Protein AF-0000000075846978 (afdb_homodimer)

Organism: Prymnesium parvum (NCBI:txid97485)

pLDDT: mean 73.96, std 27.71, range [17.77, 98.62]

Foldseek 3Di:
DDPPPPPDPDPDPPDPDDDDDDPPPPPPPPPPPDPDDDPDDDDDPPPDPPPPPPPPVVVLLVVLVVLLVVLLVVLLVLLAPLLVVLLVLLVVLLVLLVVLLVVLVVPDDDDDPLLVLLSVLLVQLSVLSVVLSVLSVVSNVLSVVCVVVVDGLQVSLVVLLVSLVVSQVSLVSSLVSLVVSLCSLVVVQVVLVVVVVVVVVPDPDDPNSHDDPSSVSNNSSSVSSNVSSVSSNVSSVVSNVSSVSSNVSNVSNVD/DDPPPPPDDPPDPPPPDDPDDDPPPPPPPPPPPDPDDDPDPPDDPPPPPPPVPPPPVVVLLVVLVVLLVVLLVVLLVLLAPLLVVLLVLLVVLLVLLVVLLVVLVVPDDDDDPLLVLLSVLLVQLSVLSVVLSVLSVVSNVLSVVCVVVVDGLQVSLVVLLVSLVVSQVSLVSSLVSLVVSLCSLVVVQVVLVVVVVVVVVPDPDDPNSHDDPSSVSNNSSSVSSNVSSVSSNVSSVVSNVSSVSSNVSNVSNVD

Radius of gyration: 34.2 Å; Cα contacts (8 Å, |Δi|>4): 541; chains: 2; bounding box: 96×108×84 Å

Secondary structure (DSSP, 8-state):
----GGGGGGGGTT----------------------------------S------HHHHHHHHHHHHHHHHHHHHHHHHHHHHHHHHHHHHHHHHHHHHHHHHHHHH--S--HHHHHHHHHHHHHHHHHHHHHHHHHHHHHHHHHHHHHT--HHHHHHHHHHHHHHHHHHHHHHHHHHHHHHHHHHHHHHHHHHHHHHHHHS----GGGS--HHHHHHHHHHHHHHHHHHHHHHHHHHHHHHHHHHHHHHHHHT-/----TTGGGGGGTT----------------------------------S------HHHHHHHHHHHHHHHHHHHHHHHHHHHHHHHHHHHHHHHHHHHHHHHHHHHH--S--HHHHHHHHHHHHHHHHHHHHHHHHHHHHHHHHHHHHHT--HHHHHHHHHHHHHHHHHHHHHHHHHHHHHHHHHHHHHHHHHHHHHHHHHH----GGGSPPHHHHHHHHHHHHHHHHHHHHHHHHHHHHHHHHHHHHHHHHHT-

Sequence (510 aa):
MKGGGLVAALALFSLLTPVAAFARGVRLSHQHHRLPGVAQRPPSPLLPRTAIVPHREERIVSMSSAGSGVALTRLKSRLWSVGWLSWWAQIILSTVSGVLLLFANSVSQSLSAATIAGRLLALVGLAASFVSAFWSWGYTRLSTKLDKRSTPVGEAAVKATSTLRMGLAINLFGMGMSILGAEAIVGTLAAKTLTQGSALVATASGASGFVQALDVLIVQANTNTIAAHFFGLCAVMRIQGAADVAAISASTKSVMKGGGLVAALALFSLLTPVAAFARGVRLSHQHHRLPGVAQRPPSPLLPRTAIVPHREERIVSMSSAGSGVALTRLKSRLWSVGWLSWWAQIILSTVSGVLLLFANSVSQSLSAATIAGRLLALVGLAASFVSAFWSWGYTRLSTKLDKRSTPVGEAAVKATSTLRMGLAINLFGMGMSILGAEAIVGTLAAKTLTQGSALVATASGASGFVQALDVLIVQANTNTIAAHFFGLCAVMRIQGAADVAAISASTKSV

Structure (mmCIF, N/CA/C/O backbone):
data_AF-0000000075846978-model_v1
#
loop_
_entity.id
_entity.type
_entity.pdbx_description
1 polymer 'Uncharacterized protein'
#
loop_
_atom_site.group_PDB
_atom_site.id
_atom_site.type_symbol
_atom_site.label_atom_id
_atom_site.label_alt_id
_atom_site.label_comp_id
_atom_site.label_asym_id
_atom_site.label_entity_id
_atom_site.label_seq_id
_atom_site.pdbx_PDB_ins_code
_atom_site.Cartn_x
_atom_site.Cartn_y
_atom_site.Cartn_z
_atom_site.occupancy
_atom_site.B_iso_or_equiv
_atom_site.auth_seq_id
_atom_site.auth_comp_id
_atom_site.auth_asym_id
_atom_site.auth_atom_id
_atom_site.pdbx_PDB_model_num
ATOM 1 N N . MET A 1 1 ? 25.984 -33.25 -23.141 1 20.33 1 MET A N 1
ATOM 2 C CA . MET A 1 1 ? 25.547 -32.156 -24 1 20.33 1 MET A CA 1
ATOM 3 C C . MET A 1 1 ? 25.141 -30.953 -23.188 1 20.33 1 MET A C 1
ATOM 5 O O . MET A 1 1 ? 24.219 -31.031 -22.359 1 20.33 1 MET A O 1
ATOM 9 N N . LYS A 1 2 ? 26.141 -29.953 -22.859 1 28.34 2 LYS A N 1
ATOM 10 C CA . LYS A 1 2 ? 26.469 -28.922 -21.875 1 28.34 2 LYS A CA 1
ATOM 11 C C . LYS A 1 2 ? 25.484 -27.766 -21.953 1 28.34 2 LYS A C 1
ATOM 13 O O . LYS A 1 2 ? 25.078 -27.344 -23.047 1 28.34 2 LYS A O 1
ATOM 18 N N . GLY A 1 3 ? 24.594 -27.609 -20.969 1 24 3 GLY A N 1
ATOM 19 C CA . GLY A 1 3 ? 23.516 -26.797 -20.422 1 24 3 GLY A CA 1
ATOM 20 C C . GLY A 1 3 ? 23.844 -25.312 -20.438 1 24 3 GLY A C 1
ATOM 21 O O . GLY A 1 3 ? 23.984 -24.688 -19.391 1 24 3 GLY A O 1
ATOM 22 N N . GLY A 1 4 ? 24.484 -24.75 -21.547 1 27.16 4 GLY A N 1
ATOM 23 C CA . GLY A 1 4 ? 25.203 -23.484 -21.578 1 27.16 4 GLY A CA 1
ATOM 24 C C . GLY A 1 4 ? 24.281 -22.281 -21.453 1 27.16 4 GLY A C 1
ATOM 25 O O . GLY A 1 4 ? 24.703 -21.156 -21.734 1 27.16 4 GLY A O 1
ATOM 26 N N . GLY A 1 5 ? 22.922 -22.375 -21.281 1 26.11 5 GLY A N 1
ATOM 27 C CA . GLY A 1 5 ? 22.047 -21.328 -21.766 1 26.11 5 GLY A CA 1
ATOM 28 C C . GLY A 1 5 ? 22.125 -20.047 -20.938 1 26.11 5 GLY A C 1
ATOM 29 O O . GLY A 1 5 ? 21.234 -19.203 -21.016 1 26.11 5 GLY A O 1
ATOM 30 N N . LEU A 1 6 ? 23.078 -19.906 -19.984 1 26.61 6 LEU A N 1
ATOM 31 C CA . LEU A 1 6 ? 23 -18.953 -18.891 1 26.61 6 LEU A CA 1
ATOM 32 C C . LEU A 1 6 ? 23.141 -17.516 -19.406 1 26.61 6 LEU A C 1
ATOM 34 O O . LEU A 1 6 ? 22.938 -16.562 -18.656 1 26.61 6 LEU A O 1
ATOM 38 N N . VAL A 1 7 ? 23.625 -17.188 -20.672 1 26.12 7 VAL A N 1
ATOM 39 C CA . VAL A 1 7 ? 24.438 -15.992 -20.859 1 26.12 7 VAL A CA 1
ATOM 40 C C . VAL A 1 7 ? 23.531 -14.766 -20.953 1 26.12 7 VAL A C 1
ATOM 42 O O . VAL A 1 7 ? 23.969 -13.641 -20.688 1 26.12 7 VAL A O 1
ATOM 45 N N . ALA A 1 8 ? 22.219 -14.75 -21.422 1 24.97 8 ALA A N 1
ATOM 46 C CA . ALA A 1 8 ? 21.828 -13.672 -22.328 1 24.97 8 ALA A CA 1
ATOM 47 C C . ALA A 1 8 ? 21.453 -12.414 -21.547 1 24.97 8 ALA A C 1
ATOM 49 O O . ALA A 1 8 ? 21.172 -11.375 -22.141 1 24.97 8 ALA A O 1
ATOM 50 N N . ALA A 1 9 ? 21.156 -12.406 -20.234 1 22.34 9 ALA A N 1
ATOM 51 C CA . ALA A 1 9 ? 20.203 -11.414 -19.75 1 22.34 9 ALA A CA 1
ATOM 52 C C . ALA A 1 9 ? 20.844 -10.031 -19.656 1 22.34 9 ALA A C 1
ATOM 54 O O . ALA A 1 9 ? 20.172 -9.047 -19.359 1 22.34 9 ALA A O 1
ATOM 55 N N . LEU A 1 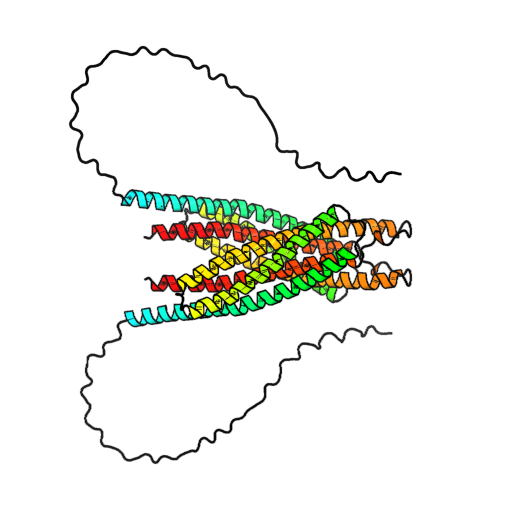10 ? 22.188 -9.844 -19.547 1 22.33 10 LEU A N 1
ATOM 56 C CA . LEU A 1 10 ? 22.688 -8.641 -18.875 1 22.33 10 LEU A CA 1
ATOM 57 C C . LEU A 1 10 ? 22.594 -7.43 -19.797 1 22.33 10 LEU A C 1
ATOM 59 O O . LEU A 1 10 ? 23.109 -6.359 -19.484 1 22.33 10 LEU A O 1
ATOM 63 N N . ALA A 1 11 ? 22.031 -7.477 -21.031 1 21.36 11 ALA A N 1
ATOM 64 C CA . ALA A 1 11 ? 22.547 -6.555 -22.031 1 21.36 11 ALA A CA 1
ATOM 65 C C . ALA A 1 11 ? 22.094 -5.125 -21.75 1 21.36 11 ALA A C 1
ATOM 67 O O . ALA A 1 11 ? 22.672 -4.168 -22.266 1 21.36 11 ALA A O 1
ATOM 68 N N . LEU A 1 12 ? 20.875 -4.832 -21.219 1 20.39 12 LEU A N 1
ATOM 69 C CA . LEU A 1 12 ? 20.234 -3.729 -21.906 1 20.39 12 LEU A CA 1
ATOM 70 C C . LEU A 1 12 ? 20.844 -2.393 -21.5 1 20.39 12 LEU A C 1
ATOM 72 O O . LEU A 1 12 ? 20.469 -1.344 -22.031 1 20.39 12 LEU A O 1
ATOM 76 N N . PHE A 1 13 ? 21.391 -2.148 -20.266 1 21.53 13 PHE A N 1
ATOM 77 C CA . PHE A 1 13 ? 21.375 -0.776 -19.781 1 21.53 13 PHE A CA 1
ATOM 78 C C . PHE A 1 13 ? 22.391 0.078 -20.531 1 21.53 13 PHE A C 1
ATOM 80 O O . PHE A 1 13 ? 23.438 0.421 -20 1 21.53 13 PHE A O 1
ATOM 87 N N . SER A 1 14 ? 22.688 -0.149 -21.797 1 19.72 14 SER A N 1
ATOM 88 C CA . SER A 1 14 ? 23.844 0.489 -22.406 1 19.72 14 SER A CA 1
ATOM 89 C C . SER A 1 14 ? 23.672 2.002 -22.484 1 19.72 14 SER A C 1
ATOM 91 O O . SER A 1 14 ? 24.547 2.709 -23 1 19.72 14 SER A O 1
ATOM 93 N N . LEU A 1 15 ? 22.469 2.557 -22.484 1 19.88 15 LEU A N 1
ATOM 94 C CA . LEU A 1 15 ? 22.422 3.652 -23.453 1 19.88 15 LEU A CA 1
ATOM 95 C C . LEU A 1 15 ? 23.25 4.836 -22.969 1 19.88 15 LEU A C 1
ATOM 97 O O . LEU A 1 15 ? 23.047 5.965 -23.422 1 19.88 15 LEU A O 1
ATOM 101 N N . LEU A 1 16 ? 23.734 4.883 -21.75 1 21.14 16 LEU A N 1
ATOM 102 C CA . LEU A 1 16 ? 24.125 6.227 -21.328 1 21.14 16 LEU A CA 1
ATOM 103 C C . LEU A 1 16 ? 25.25 6.754 -22.203 1 21.14 16 LEU A C 1
ATOM 105 O O . LEU A 1 16 ? 26.344 6.168 -22.234 1 21.14 16 LEU A O 1
ATOM 109 N N . THR A 1 17 ? 24.906 7.504 -23.328 1 18.48 17 THR A N 1
ATOM 110 C CA . THR A 1 17 ? 25.703 8.055 -24.406 1 18.48 17 THR A CA 1
ATOM 111 C C . THR A 1 17 ? 26.844 8.906 -23.844 1 18.48 17 THR A C 1
ATOM 113 O O . THR A 1 17 ? 26.688 9.57 -22.828 1 18.48 17 THR A O 1
ATOM 116 N N . PRO A 1 18 ? 28 9.008 -24.594 1 18.55 18 PRO A N 1
ATOM 117 C CA . PRO A 1 18 ? 29.438 9.203 -24.453 1 18.55 18 PRO A CA 1
ATOM 118 C C . PRO A 1 18 ? 29.828 10.672 -24.281 1 18.55 18 PRO A C 1
ATOM 120 O O . PRO A 1 18 ? 30.531 11.016 -23.328 1 18.55 18 PRO A O 1
ATOM 123 N N . VAL A 1 19 ? 30.016 11.578 -25.469 1 18.05 19 VAL A N 1
ATOM 124 C CA . VAL A 1 19 ? 31.297 11.867 -26.109 1 18.05 19 VAL A CA 1
ATOM 125 C C . VAL A 1 19 ? 31.812 13.227 -25.625 1 18.05 19 VAL A C 1
ATOM 127 O O . VAL A 1 19 ? 31.031 14.055 -25.156 1 18.05 19 VAL A O 1
ATOM 130 N N . ALA A 1 20 ? 33.062 13.867 -26.328 1 18.16 20 ALA A N 1
ATOM 131 C CA . ALA A 1 20 ? 34.438 14.359 -26.219 1 18.16 20 ALA A CA 1
ATOM 132 C C . ALA A 1 20 ? 34.469 15.883 -26.281 1 18.16 20 ALA A C 1
ATOM 134 O O . ALA A 1 20 ? 35.094 16.531 -25.422 1 18.16 20 ALA A O 1
ATOM 135 N N . ALA A 1 21 ? 34.344 16.609 -27.547 1 17.77 21 ALA A N 1
ATOM 136 C CA . ALA A 1 21 ? 35.5 17.203 -28.172 1 17.77 21 ALA A CA 1
ATOM 137 C C . ALA A 1 21 ? 35.688 18.656 -27.734 1 17.77 21 ALA A C 1
ATOM 139 O O . ALA A 1 21 ? 36.844 19.094 -27.5 1 17.77 21 ALA A O 1
ATOM 140 N N . PHE A 1 22 ? 34.688 19.578 -27.938 1 19.98 22 PHE A N 1
ATOM 141 C CA . PHE A 1 22 ? 35 20.766 -28.734 1 19.98 22 PHE A CA 1
ATOM 142 C C . PHE A 1 22 ? 35.812 21.766 -27.922 1 19.98 22 PHE A C 1
ATOM 144 O O . PHE A 1 22 ? 35.344 22.297 -26.906 1 19.98 22 PHE A O 1
ATOM 151 N N . ALA A 1 23 ? 37.188 21.766 -27.922 1 20.95 23 ALA A N 1
ATOM 152 C CA . ALA A 1 23 ? 38.312 22.5 -27.359 1 20.95 23 ALA A CA 1
ATOM 153 C C . ALA A 1 23 ? 38.281 23.969 -27.797 1 20.95 23 ALA A C 1
ATOM 155 O O . ALA A 1 23 ? 38.688 24.281 -28.922 1 20.95 23 ALA A O 1
ATOM 156 N N . ARG A 1 24 ? 37.125 24.641 -27.734 1 20.42 24 ARG A N 1
ATOM 157 C CA . ARG A 1 24 ? 37.156 25.969 -28.359 1 20.42 24 ARG A CA 1
ATOM 158 C C . ARG A 1 24 ? 38.312 26.797 -27.812 1 20.42 24 ARG A C 1
ATOM 160 O O . ARG A 1 24 ? 38.562 26.781 -26.609 1 20.42 24 ARG A O 1
ATOM 167 N N . GLY A 1 25 ? 39.281 27.141 -28.656 1 23.02 25 GLY A N 1
ATOM 168 C CA . GLY A 1 25 ? 40.531 27.859 -28.688 1 23.02 25 GLY A CA 1
ATOM 169 C C . GLY A 1 25 ? 40.438 29.297 -28.203 1 23.02 25 GLY A C 1
ATOM 170 O O . GLY A 1 25 ? 39.812 30.141 -28.859 1 23.02 25 GLY A O 1
ATOM 171 N N . VAL A 1 26 ? 39.875 29.562 -27.094 1 22.2 26 VAL A N 1
ATOM 172 C CA . VAL A 1 26 ? 39.625 30.953 -26.734 1 22.2 26 VAL A CA 1
ATOM 173 C C . VAL A 1 26 ? 40.969 31.719 -26.75 1 22.2 26 VAL A C 1
ATOM 175 O O . VAL A 1 26 ? 41.906 31.359 -26.031 1 22.2 26 VAL A O 1
ATOM 178 N N . ARG A 1 27 ? 41.312 32.188 -27.984 1 21.94 27 ARG A N 1
ATOM 179 C CA . ARG A 1 27 ? 42.5 33 -28.203 1 21.94 27 ARG A CA 1
ATOM 180 C C . ARG A 1 27 ? 42.531 34.219 -27.266 1 21.94 27 ARG A C 1
ATOM 182 O O . ARG A 1 27 ? 41.562 34.969 -27.172 1 21.94 27 ARG A O 1
ATOM 189 N N . LEU A 1 28 ? 43.188 34.156 -26.156 1 22.39 28 LEU A N 1
ATOM 190 C CA . LEU A 1 28 ? 43.469 35.125 -25.109 1 22.39 28 LEU A CA 1
ATOM 191 C C . LEU A 1 28 ? 44.156 36.375 -25.672 1 22.39 28 LEU A C 1
ATOM 193 O O . LEU A 1 28 ? 45.281 36.312 -26.141 1 22.39 28 LEU A O 1
ATOM 197 N N . SER A 1 29 ? 43.469 37.031 -26.734 1 22.34 29 SER A N 1
ATOM 198 C CA . SER A 1 29 ? 44.25 38.188 -27.203 1 22.34 29 SER A CA 1
ATOM 199 C C . SER A 1 29 ? 44.625 39.125 -26.062 1 22.34 29 SER A C 1
ATOM 201 O O . SER A 1 29 ? 43.812 39.406 -25.188 1 22.34 29 SER A O 1
ATOM 203 N N . HIS A 1 30 ? 45.875 39.188 -25.688 1 23.16 30 HIS A N 1
ATOM 204 C CA . HIS A 1 30 ? 46.656 39.906 -24.688 1 23.16 30 HIS A CA 1
ATOM 205 C C . HIS A 1 30 ? 46.562 41.438 -24.891 1 23.16 30 HIS A C 1
ATOM 207 O O . HIS A 1 30 ? 47.281 42.188 -24.25 1 23.16 30 HIS A O 1
ATOM 213 N N . GLN A 1 31 ? 45.375 41.969 -25.312 1 22.59 31 GLN A N 1
ATOM 214 C CA . GLN A 1 31 ? 45.625 43.375 -25.656 1 22.59 31 GLN A CA 1
ATOM 215 C C . GLN A 1 31 ? 46.188 44.125 -24.469 1 22.59 31 GLN A C 1
ATOM 217 O O . GLN A 1 31 ? 45.75 43.938 -23.328 1 22.59 31 GLN A O 1
ATOM 222 N N . HIS A 1 32 ? 47.406 44.562 -24.547 1 24.52 32 HIS A N 1
ATOM 223 C CA . HIS A 1 32 ? 48.312 45.344 -23.719 1 24.52 32 HIS A CA 1
ATOM 224 C C . HIS A 1 32 ? 47.75 46.719 -23.406 1 24.52 32 HIS A C 1
ATOM 226 O O . HIS A 1 32 ? 47.75 47.594 -24.266 1 24.52 32 HIS A O 1
ATOM 232 N N . HIS A 1 33 ? 46.438 46.844 -23.047 1 22.91 33 HIS A N 1
ATOM 233 C CA . HIS A 1 33 ? 46.031 48.25 -22.969 1 22.91 33 HIS A CA 1
ATOM 234 C C . HIS A 1 33 ? 46.938 49.031 -21.984 1 22.91 33 HIS A C 1
ATOM 236 O O . HIS A 1 33 ? 47.25 48.5 -20.906 1 22.91 33 HIS A O 1
ATOM 242 N N . ARG A 1 34 ? 47.625 50.062 -22.5 1 26.03 34 ARG A N 1
ATOM 243 C CA . ARG A 1 34 ? 48.531 51.062 -21.938 1 26.03 34 ARG A CA 1
ATOM 244 C C . ARG A 1 34 ? 47.875 51.844 -20.812 1 26.03 34 ARG A C 1
ATOM 246 O O . ARG A 1 34 ? 46.656 52.094 -20.844 1 26.03 34 ARG A O 1
ATOM 253 N N . LEU A 1 35 ? 48.469 51.781 -19.594 1 24.83 35 LEU A N 1
ATOM 254 C CA . LEU A 1 35 ? 48.188 52.312 -18.266 1 24.83 35 LEU A CA 1
ATOM 255 C C . LEU A 1 35 ? 48 53.844 -18.312 1 24.83 35 LEU A C 1
ATOM 257 O O . LEU A 1 35 ? 48.906 54.562 -18.703 1 24.83 35 LEU A O 1
ATOM 261 N N . PRO A 1 36 ? 46.844 54.375 -18.953 1 27.59 36 PRO A N 1
ATOM 262 C CA . PRO A 1 36 ? 46.906 55.812 -19 1 27.59 36 PRO A CA 1
ATOM 263 C C . PRO A 1 36 ? 47.188 56.438 -17.625 1 27.59 36 PRO A C 1
ATOM 265 O O . PRO A 1 36 ? 47.062 55.75 -16.609 1 27.59 36 PRO A O 1
ATOM 268 N N . GLY A 1 37 ? 47.594 57.75 -17.625 1 26.59 37 GLY A N 1
ATOM 269 C CA . GLY A 1 37 ? 48.219 58.719 -16.719 1 26.59 37 GLY A CA 1
ATOM 270 C C . GLY A 1 37 ? 47.344 59.031 -15.516 1 26.59 37 GLY A C 1
ATOM 271 O O . GLY A 1 37 ? 46.156 58.75 -15.508 1 26.59 37 GLY A O 1
ATOM 272 N N . VAL A 1 38 ? 47.906 59.406 -14.367 1 27.62 38 VAL A N 1
ATOM 273 C CA . VAL A 1 38 ? 47.688 59.625 -12.945 1 27.62 38 VAL A CA 1
ATOM 274 C C . VAL A 1 38 ? 46.656 60.75 -12.758 1 27.62 38 VAL A C 1
ATOM 276 O O . VAL A 1 38 ? 47 61.906 -12.992 1 27.62 38 VAL A O 1
ATOM 279 N N . ALA A 1 39 ? 45.469 60.719 -13.414 1 31.27 39 ALA A N 1
ATOM 280 C CA . ALA A 1 39 ? 44.688 61.938 -13.227 1 31.27 39 ALA A CA 1
ATOM 281 C C . ALA A 1 39 ? 44.5 62.25 -11.75 1 31.27 39 ALA A C 1
ATOM 283 O O . ALA A 1 39 ? 44.5 61.344 -10.906 1 31.27 39 ALA A O 1
ATOM 284 N N . GLN A 1 40 ? 44.719 63.438 -11.383 1 30.33 40 GLN A N 1
ATOM 285 C CA . GLN A 1 40 ? 44.656 64.188 -10.117 1 30.33 40 GLN A CA 1
ATOM 286 C C . GLN A 1 40 ? 43.312 64.062 -9.461 1 30.33 40 GLN A C 1
ATOM 288 O O . GLN A 1 40 ? 42.281 64.188 -10.133 1 30.33 40 GLN A O 1
ATOM 293 N N . ARG A 1 41 ? 43.188 63.375 -8.305 1 34.03 41 ARG A N 1
ATOM 294 C CA . ARG A 1 41 ? 42.031 63.031 -7.5 1 34.03 41 ARG A CA 1
ATOM 295 C C . ARG A 1 41 ? 41.188 64.25 -7.18 1 34.03 41 ARG A C 1
ATOM 297 O O . ARG A 1 41 ? 41.688 65.25 -6.645 1 34.03 41 ARG A O 1
ATOM 304 N N . PRO A 1 42 ? 40.125 64.5 -8.008 1 37.28 42 PRO A N 1
ATOM 305 C CA . PRO A 1 42 ? 39.312 65.625 -7.594 1 37.28 42 PRO A CA 1
ATOM 306 C C . PRO A 1 42 ? 38.812 65.5 -6.152 1 37.28 42 PRO A C 1
ATOM 308 O O . PRO A 1 42 ? 38.781 64.375 -5.602 1 37.28 42 PRO A O 1
ATOM 311 N N . PRO A 1 43 ? 38.656 66.562 -5.352 1 36.97 43 PRO A N 1
ATOM 312 C CA . PRO A 1 43 ? 38.344 66.562 -3.922 1 36.97 43 PRO A CA 1
ATOM 313 C C . PRO A 1 43 ? 37.062 65.875 -3.584 1 36.97 43 PRO A C 1
ATOM 315 O O . PRO A 1 43 ? 36.188 65.688 -4.453 1 36.97 43 PRO A O 1
ATOM 318 N N . SER A 1 44 ? 37 64.938 -2.51 1 34.47 44 SER A N 1
ATOM 319 C CA . SER A 1 44 ? 36.062 64 -1.946 1 34.47 44 SER A CA 1
ATOM 320 C C . SER A 1 44 ? 34.719 64.625 -1.715 1 34.47 44 SER A C 1
ATOM 322 O O . SER A 1 44 ? 34.594 65.688 -1.072 1 34.47 44 SER A O 1
ATOM 324 N N . PRO A 1 45 ? 33.781 64.562 -2.736 1 39.34 45 PRO A N 1
ATOM 325 C CA . PRO A 1 45 ? 32.438 65.062 -2.432 1 39.34 45 PRO A CA 1
ATOM 326 C C . PRO A 1 45 ? 31.891 64.562 -1.114 1 39.34 45 PRO A C 1
ATOM 328 O O . PRO A 1 45 ? 32.25 63.469 -0.671 1 39.34 45 PRO A O 1
ATOM 331 N N . LEU A 1 46 ? 31.422 65.375 -0.132 1 38.97 46 LEU A N 1
ATOM 332 C CA . LEU A 1 46 ? 30.781 65.062 1.151 1 38.97 46 LEU A CA 1
ATOM 333 C C . LEU A 1 46 ? 29.672 64.062 1 1 38.97 46 LEU A C 1
ATOM 335 O O . LEU A 1 46 ? 28.812 64.188 0.124 1 38.97 46 LEU A O 1
ATOM 339 N N . LEU A 1 47 ? 29.953 62.781 1.173 1 39.44 47 LEU A N 1
ATOM 340 C CA . LEU A 1 47 ? 29.031 61.656 1.086 1 39.44 47 LEU A CA 1
ATOM 341 C C . LEU A 1 47 ? 27.75 61.938 1.847 1 39.44 47 LEU A C 1
ATOM 343 O O . LEU A 1 47 ? 27.781 62.469 2.963 1 39.44 47 LEU A O 1
ATOM 347 N N . PRO A 1 48 ? 26.594 62.188 1.149 1 41.59 48 PRO A N 1
ATOM 348 C CA . PRO A 1 48 ? 25.344 62.375 1.877 1 41.59 48 PRO A CA 1
ATOM 349 C C . PRO A 1 48 ? 25.062 61.25 2.881 1 41.59 48 PRO A C 1
ATOM 351 O O . PRO A 1 48 ? 25.438 60.094 2.646 1 41.59 48 PRO A O 1
ATOM 354 N N . ARG A 1 49 ? 24.969 61.438 4.215 1 40.03 49 ARG A N 1
ATOM 355 C CA . ARG A 1 49 ? 24.781 60.656 5.43 1 40.03 49 ARG A CA 1
ATOM 356 C C . ARG A 1 49 ? 23.641 59.656 5.27 1 40.03 49 ARG A C 1
ATOM 358 O O . ARG A 1 49 ? 23.516 58.719 6.051 1 40.03 49 ARG A O 1
ATOM 365 N N . THR A 1 50 ? 22.5 60.031 4.613 1 43.28 50 THR A N 1
ATOM 366 C CA . THR A 1 50 ? 21.328 59.25 5.059 1 43.28 50 THR A CA 1
ATOM 367 C C . THR A 1 50 ? 21.344 57.875 4.449 1 43.28 50 THR A C 1
ATOM 369 O O . THR A 1 50 ? 20.891 57.656 3.32 1 43.28 50 THR A O 1
ATOM 372 N N . ALA A 1 51 ? 22.406 57.125 4.43 1 45.94 51 ALA A N 1
ATOM 373 C CA . ALA A 1 51 ? 22.25 55.719 4.02 1 45.94 51 ALA A CA 1
ATOM 374 C C . ALA A 1 51 ? 21.125 55.062 4.793 1 45.94 51 ALA A C 1
ATOM 376 O O . ALA A 1 51 ? 21.234 54.844 6.004 1 45.94 51 ALA A O 1
ATOM 377 N N . ILE A 1 52 ? 19.875 55.281 4.398 1 42.03 52 ILE A N 1
ATOM 378 C CA . ILE A 1 52 ? 18.75 54.5 4.934 1 42.03 52 ILE A CA 1
ATOM 379 C C . ILE A 1 52 ? 19.078 53.031 4.906 1 42.03 52 ILE A C 1
ATOM 381 O O . ILE A 1 52 ? 19.297 52.438 3.838 1 42.03 52 ILE A O 1
ATOM 385 N N . VAL A 1 53 ? 19.734 52.375 5.883 1 46.38 53 VAL A N 1
ATOM 386 C CA . VAL A 1 53 ? 19.844 50.938 6.145 1 46.38 53 VAL A CA 1
ATOM 387 C C . VAL A 1 53 ? 18.516 50.25 5.824 1 46.38 53 VAL A C 1
ATOM 389 O O . VAL A 1 53 ? 17.469 50.656 6.344 1 46.38 53 VAL A O 1
ATOM 392 N N . PRO A 1 54 ? 18.406 49.781 4.629 1 52 54 PRO A N 1
ATOM 393 C CA . PRO A 1 54 ? 17.141 49.062 4.457 1 52 54 PRO A CA 1
ATOM 394 C C . PRO A 1 54 ? 16.719 48.312 5.719 1 52 54 PRO A C 1
ATOM 396 O O . PRO A 1 54 ? 17.547 47.719 6.418 1 52 54 PRO A O 1
ATOM 399 N N . HIS A 1 55 ? 15.641 48.719 6.441 1 51 55 HIS A N 1
ATOM 400 C CA . HIS A 1 55 ? 15.086 48.188 7.676 1 51 55 HIS A 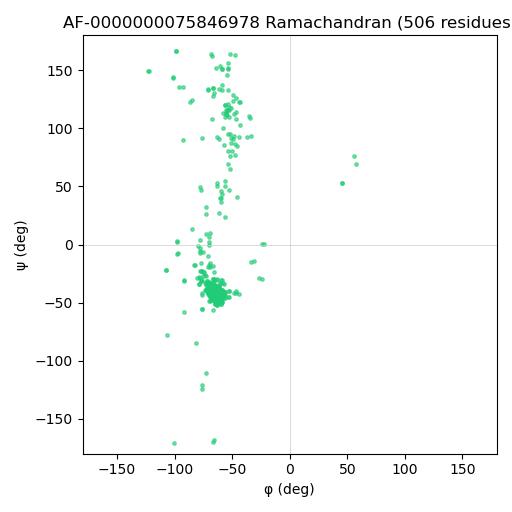CA 1
ATOM 401 C C . HIS A 1 55 ? 15.039 46.656 7.637 1 51 55 HIS A C 1
ATOM 403 O O . HIS A 1 55 ? 14.797 46.062 6.582 1 51 55 HIS A O 1
ATOM 409 N N . ARG A 1 56 ? 15.672 45.844 8.594 1 56.56 56 ARG A N 1
ATOM 410 C CA . ARG A 1 56 ? 15.656 44.438 8.93 1 56.56 56 ARG A CA 1
ATOM 411 C C . ARG A 1 56 ? 14.336 43.781 8.531 1 56.56 56 ARG A C 1
ATOM 413 O O . ARG A 1 56 ? 14.305 42.625 8.102 1 56.56 56 ARG A O 1
ATOM 420 N N . GLU A 1 57 ? 13.312 44.594 8.531 1 58.47 57 GLU A N 1
ATOM 421 C CA . GLU A 1 57 ? 11.984 44.094 8.211 1 58.47 57 GLU A CA 1
ATOM 422 C C . GLU A 1 57 ? 11.867 43.75 6.73 1 58.47 57 GLU A C 1
ATOM 424 O O . GLU A 1 57 ? 11.219 42.781 6.363 1 58.47 57 GLU A O 1
ATOM 429 N N . GLU A 1 58 ? 12.562 44.5 5.828 1 60.72 58 GLU A N 1
ATOM 430 C CA . GLU A 1 58 ? 12.492 44.25 4.391 1 60.72 58 GLU A CA 1
ATOM 431 C C . GLU A 1 58 ? 13.234 42.969 4.016 1 60.72 58 GLU A C 1
ATOM 433 O O . GLU A 1 58 ? 12.805 42.25 3.119 1 60.72 58 GLU A O 1
ATOM 438 N N . ARG A 1 59 ? 14.32 42.562 4.707 1 56.97 59 ARG A N 1
ATOM 439 C CA . ARG A 1 59 ? 15.078 41.344 4.426 1 56.97 59 ARG A CA 1
ATOM 440 C C . ARG A 1 59 ? 14.297 40.094 4.855 1 56.97 59 ARG A C 1
ATOM 442 O O . ARG A 1 59 ? 14.328 39.094 4.168 1 56.97 59 ARG A O 1
ATOM 449 N N . ILE A 1 60 ? 13.625 40.188 5.969 1 55.38 60 ILE A N 1
ATOM 450 C CA . ILE A 1 60 ? 12.859 39.031 6.473 1 55.38 60 ILE A CA 1
ATOM 451 C C . ILE A 1 60 ? 11.68 38.75 5.543 1 55.38 60 ILE A C 1
ATOM 453 O O . ILE A 1 60 ? 11.391 37.594 5.23 1 55.38 60 ILE A O 1
ATOM 457 N N . VAL A 1 61 ? 11 39.844 5.082 1 57.31 61 VAL A N 1
ATOM 458 C CA . VAL A 1 61 ? 9.891 39.688 4.148 1 57.31 61 VAL A CA 1
ATOM 459 C C . VAL A 1 61 ? 10.398 39.125 2.82 1 57.31 61 VAL A C 1
ATOM 461 O O . VAL A 1 61 ? 9.742 38.281 2.199 1 57.31 61 VAL A O 1
ATOM 464 N N . SER A 1 62 ? 11.586 39.531 2.41 1 60.69 62 SER A N 1
ATOM 465 C CA . SER A 1 62 ? 12.164 39.062 1.162 1 60.69 62 SER A CA 1
ATOM 466 C C . SER A 1 62 ? 12.547 37.594 1.267 1 60.69 62 SER A C 1
ATOM 468 O O . SER A 1 62 ? 12.297 36.812 0.342 1 60.69 62 SER A O 1
ATOM 470 N N . MET A 1 63 ? 13.141 37.125 2.41 1 57.06 63 MET A N 1
ATOM 471 C CA . MET A 1 63 ? 13.523 35.75 2.615 1 57.06 63 MET A CA 1
ATOM 472 C C . MET A 1 63 ? 12.297 34.844 2.725 1 57.06 63 MET A C 1
ATOM 474 O O . MET A 1 63 ? 12.297 33.719 2.229 1 57.06 63 MET A O 1
ATOM 478 N N . SER A 1 64 ? 11.273 35.406 3.455 1 61.34 64 SER A N 1
ATOM 479 C CA . SER A 1 64 ? 10.031 34.625 3.588 1 61.34 64 SER A CA 1
ATOM 480 C C . SER A 1 64 ? 9.336 34.469 2.242 1 61.34 64 SER A C 1
ATOM 482 O O . SER A 1 64 ? 8.836 33.406 1.922 1 61.34 64 SER A O 1
ATOM 484 N N . SER A 1 65 ? 9.383 35.625 1.517 1 67.81 65 SER A N 1
ATOM 485 C CA . SER A 1 65 ? 8.789 35.562 0.184 1 67.81 65 SER A CA 1
ATOM 486 C C . SER A 1 65 ? 9.594 34.656 -0.731 1 67.81 65 SER A C 1
ATOM 488 O O . SER A 1 65 ? 9.016 33.875 -1.513 1 67.81 65 SER A O 1
ATOM 490 N N . ALA A 1 66 ? 10.906 34.656 -0.526 1 70.69 66 ALA A N 1
ATOM 491 C CA . ALA A 1 66 ? 11.773 33.781 -1.306 1 70.69 66 ALA A CA 1
ATOM 492 C C . ALA A 1 66 ? 11.516 32.312 -0.952 1 70.69 66 ALA A C 1
ATOM 494 O O . ALA A 1 66 ? 11.461 31.453 -1.835 1 70.69 66 ALA A O 1
ATOM 495 N N . GLY A 1 67 ? 11.266 32.031 0.294 1 72.88 67 GLY A N 1
ATOM 496 C CA . GLY A 1 67 ? 10.977 30.688 0.741 1 72.88 67 GLY A CA 1
ATOM 497 C C . GLY A 1 67 ? 9.648 30.156 0.228 1 72.88 67 GLY A C 1
ATOM 498 O O . GLY A 1 67 ? 9.555 29.016 -0.206 1 72.88 67 GLY A O 1
ATOM 499 N N . SER A 1 68 ? 8.719 31.062 0.17 1 83.12 68 SER A N 1
ATOM 500 C CA . SER A 1 68 ? 7.391 30.703 -0.329 1 83.12 68 SER A CA 1
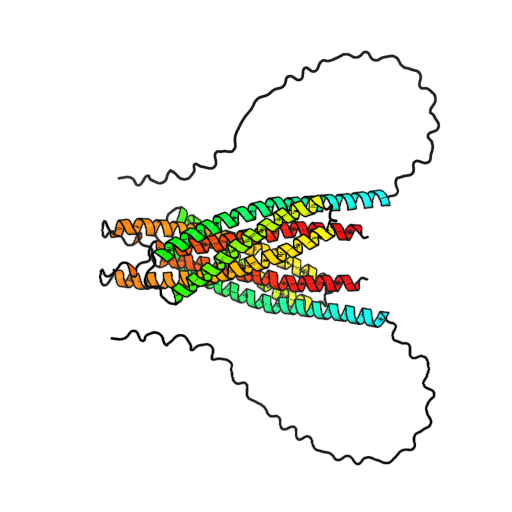ATOM 501 C C . SER A 1 68 ? 7.422 30.438 -1.831 1 83.12 68 SER A C 1
ATOM 503 O O . SER A 1 68 ? 6.766 29.5 -2.316 1 83.12 68 SER A O 1
ATOM 505 N N . GLY A 1 69 ? 8.203 31.219 -2.516 1 87.06 69 GLY A N 1
ATOM 506 C CA . GLY A 1 69 ? 8.336 31.016 -3.949 1 87.06 69 GLY A CA 1
ATOM 507 C C . GLY A 1 69 ? 8.992 29.703 -4.309 1 87.06 69 GLY A C 1
ATOM 508 O O . GLY A 1 69 ? 8.523 28.984 -5.199 1 87.06 69 GLY A O 1
ATOM 509 N N . VAL A 1 70 ? 10.039 29.359 -3.586 1 89.81 70 VAL A N 1
ATOM 510 C CA . VAL A 1 70 ? 10.75 28.109 -3.822 1 89.81 70 VAL A CA 1
ATOM 511 C C . VAL A 1 70 ? 9.844 26.938 -3.49 1 89.81 70 VAL A C 1
ATOM 513 O O . VAL A 1 70 ? 9.805 25.938 -4.23 1 89.81 70 VAL A O 1
ATOM 516 N N . ALA A 1 71 ? 9.117 27.062 -2.41 1 92.38 71 ALA A N 1
ATOM 517 C CA . ALA A 1 71 ? 8.211 25.984 -1.995 1 92.38 71 ALA A CA 1
ATOM 518 C C . ALA A 1 71 ? 7.105 25.781 -3.029 1 92.38 71 ALA A C 1
ATOM 520 O O . ALA A 1 71 ? 6.727 24.641 -3.311 1 92.38 71 ALA A O 1
ATOM 521 N N . LEU A 1 72 ? 6.648 26.812 -3.553 1 92.75 72 LEU A N 1
ATOM 522 C CA . LEU A 1 72 ? 5.598 26.719 -4.562 1 92.75 72 LEU A CA 1
ATOM 523 C C . LEU A 1 72 ? 6.133 26.078 -5.84 1 92.75 72 LEU A C 1
ATOM 525 O O . LEU A 1 72 ? 5.469 25.234 -6.445 1 92.75 72 LEU A O 1
ATOM 529 N N . THR A 1 73 ? 7.25 26.469 -6.27 1 91.88 73 THR A N 1
ATOM 530 C CA . THR A 1 73 ? 7.852 25.906 -7.473 1 91.88 73 THR A CA 1
ATOM 531 C C . THR A 1 73 ? 8.133 24.406 -7.293 1 91.88 73 THR A C 1
ATOM 533 O O . THR A 1 73 ? 7.918 23.625 -8.211 1 91.88 73 THR A O 1
ATOM 536 N N . ARG A 1 74 ? 8.602 24.047 -6.133 1 93.12 74 ARG A N 1
ATOM 537 C CA . ARG A 1 74 ? 8.844 22.641 -5.848 1 93.12 74 ARG A CA 1
ATOM 538 C C . ARG A 1 74 ? 7.543 21.844 -5.879 1 93.12 74 ARG A C 1
ATOM 540 O O . ARG A 1 74 ? 7.508 20.734 -6.398 1 93.12 74 ARG A O 1
ATOM 547 N N . LEU A 1 75 ? 6.566 22.375 -5.293 1 95.75 75 LEU A N 1
ATOM 548 C CA . LEU A 1 75 ? 5.266 21.719 -5.297 1 95.75 75 LEU A CA 1
ATOM 549 C C . LEU A 1 75 ? 4.754 21.531 -6.719 1 95.75 75 LEU A C 1
ATOM 551 O O . LEU A 1 75 ? 4.32 20.438 -7.094 1 95.75 75 LEU A O 1
ATOM 555 N N . LYS A 1 76 ? 4.824 22.578 -7.504 1 95.31 76 LYS A N 1
ATOM 556 C CA . LYS A 1 76 ? 4.379 22.5 -8.891 1 95.31 76 LYS A CA 1
ATOM 557 C C . LYS A 1 76 ? 5.191 21.469 -9.672 1 95.31 76 LYS A C 1
ATOM 559 O O . LYS A 1 76 ? 4.629 20.672 -10.43 1 95.31 76 LYS A O 1
ATOM 564 N N . SER A 1 77 ? 6.422 21.484 -9.453 1 94.56 77 SER A N 1
ATOM 565 C CA . SER A 1 77 ? 7.301 20.547 -10.148 1 94.56 77 SER A CA 1
ATOM 566 C C . SER A 1 77 ? 6.992 19.109 -9.758 1 94.56 77 SER A C 1
ATOM 568 O O . SER A 1 77 ? 6.996 18.219 -10.602 1 94.56 77 SER A O 1
ATOM 570 N N . ARG A 1 78 ? 6.773 18.906 -8.5 1 95.06 78 ARG A N 1
ATOM 571 C CA . ARG A 1 78 ? 6.457 17.547 -8.039 1 95.06 78 ARG A CA 1
ATOM 572 C C . ARG A 1 78 ? 5.09 17.109 -8.555 1 95.06 78 ARG A C 1
ATOM 574 O O . ARG A 1 78 ? 4.906 15.938 -8.914 1 95.06 78 ARG A O 1
ATOM 581 N N . LEU A 1 79 ? 4.176 18.031 -8.539 1 96.19 79 LEU A N 1
ATOM 582 C CA . LEU A 1 79 ? 2.861 17.719 -9.094 1 96.19 79 LEU A CA 1
ATOM 583 C C . LEU A 1 79 ? 2.973 17.281 -10.555 1 96.19 79 LEU A C 1
ATOM 585 O O . LEU A 1 79 ? 2.322 16.328 -10.977 1 96.19 79 LEU A O 1
ATOM 589 N N . TRP A 1 80 ? 3.805 17.938 -11.234 1 94.56 80 TRP A N 1
ATOM 590 C CA . TRP A 1 80 ? 3.957 17.656 -12.664 1 94.56 80 TRP A CA 1
ATOM 591 C C . TRP A 1 80 ? 4.746 16.375 -12.883 1 94.56 80 TRP A C 1
ATOM 593 O O . TRP A 1 80 ? 4.254 15.438 -13.508 1 94.56 80 TRP A O 1
ATOM 603 N N . SER A 1 81 ? 5.926 16.297 -12.336 1 95.81 81 SER A N 1
ATOM 604 C CA . SER A 1 81 ? 6.832 15.18 -12.617 1 95.81 81 SER A CA 1
ATOM 605 C C . SER A 1 81 ? 6.328 13.883 -12 1 95.81 81 SER A C 1
ATOM 607 O O . SER A 1 81 ? 6.305 12.844 -12.656 1 95.81 81 SER A O 1
ATOM 609 N N . VAL A 1 82 ? 5.965 13.938 -10.75 1 96.25 82 VAL A N 1
ATOM 610 C CA . VAL A 1 82 ? 5.512 12.734 -10.062 1 96.25 82 VAL A CA 1
ATOM 611 C C . VAL A 1 82 ? 4.133 12.328 -10.586 1 96.25 82 VAL A C 1
ATOM 613 O O . VA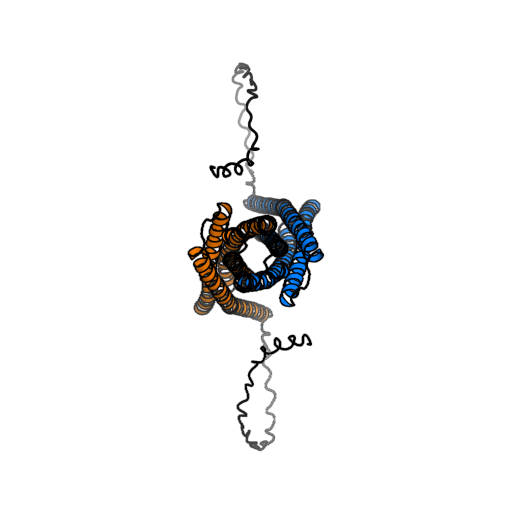L A 1 82 ? 3.832 11.141 -10.719 1 96.25 82 VAL A O 1
ATOM 616 N N . GLY A 1 83 ? 3.297 13.383 -10.844 1 95.5 83 GLY A N 1
ATOM 617 C CA . GLY A 1 83 ? 2.01 13.078 -11.453 1 95.5 83 GLY A CA 1
ATOM 618 C C . GLY A 1 83 ? 2.133 12.352 -12.781 1 95.5 83 GLY A C 1
ATOM 619 O O . GLY A 1 83 ? 1.44 11.359 -13.016 1 95.5 83 GLY A O 1
ATOM 620 N N . TRP A 1 84 ? 3.045 12.766 -13.539 1 94.06 84 TRP A N 1
ATOM 621 C CA . TRP A 1 84 ? 3.264 12.172 -14.859 1 94.06 84 TRP A CA 1
ATOM 622 C C . TRP A 1 84 ? 3.828 10.766 -14.734 1 94.06 84 TRP A C 1
ATOM 624 O O . TRP A 1 84 ? 3.406 9.852 -15.453 1 94.06 84 TRP A O 1
ATOM 634 N N . LEU A 1 85 ? 4.715 10.602 -13.906 1 94.62 85 LEU A N 1
ATOM 635 C CA . LEU A 1 85 ? 5.316 9.289 -13.688 1 94.62 85 LEU A CA 1
ATOM 636 C C . LEU A 1 85 ? 4.285 8.297 -13.164 1 94.62 85 LEU A C 1
ATOM 638 O O . LEU A 1 85 ? 4.234 7.152 -13.617 1 94.62 85 LEU A O 1
ATOM 642 N N . SER A 1 86 ? 3.553 8.797 -12.234 1 96.56 86 SER A N 1
ATOM 643 C CA . SER A 1 86 ? 2.521 7.934 -11.664 1 96.56 86 SER A CA 1
ATOM 644 C C . SER A 1 86 ? 1.469 7.566 -12.703 1 96.56 86 SER A C 1
ATOM 646 O O . SER A 1 86 ? 1.021 6.422 -12.766 1 96.56 86 SER A O 1
ATOM 648 N N . TRP A 1 87 ? 1.077 8.484 -13.477 1 95.88 87 TRP A N 1
ATOM 649 C CA . TRP A 1 87 ? 0.083 8.227 -14.516 1 95.88 87 TRP A CA 1
ATOM 650 C C . TRP A 1 87 ? 0.564 7.152 -15.477 1 95.88 87 TRP A C 1
ATOM 652 O O . TRP A 1 87 ? -0.167 6.203 -15.773 1 95.88 87 TRP A O 1
ATOM 662 N N . TRP A 1 88 ? 1.762 7.238 -15.898 1 95.56 88 TRP A N 1
ATOM 663 C CA . TRP A 1 88 ? 2.307 6.285 -16.859 1 95.56 88 TRP A CA 1
ATOM 664 C C . TRP A 1 88 ? 2.449 4.902 -16.234 1 95.56 88 TRP A C 1
ATOM 666 O O . TRP A 1 88 ? 2.096 3.893 -16.844 1 95.56 88 TRP A O 1
ATOM 676 N N . ALA A 1 89 ? 2.988 4.824 -15.055 1 97 89 ALA A N 1
ATOM 677 C CA . ALA A 1 89 ? 3.158 3.543 -14.375 1 97 89 ALA A CA 1
ATOM 678 C C . ALA A 1 89 ? 1.816 2.842 -14.18 1 97 89 ALA A C 1
ATOM 680 O O . ALA A 1 89 ? 1.677 1.657 -14.492 1 97 89 ALA A O 1
ATOM 681 N N . GLN A 1 90 ? 0.852 3.611 -13.781 1 97.56 90 GLN A N 1
ATOM 682 C CA . GLN A 1 90 ? -0.457 3.033 -13.492 1 97.56 90 GLN A CA 1
ATOM 683 C C . GLN A 1 90 ? -1.166 2.607 -14.773 1 97.56 90 GLN A C 1
ATOM 685 O O . GLN A 1 90 ? -1.745 1.521 -14.836 1 97.56 90 GLN A O 1
ATOM 690 N N . ILE A 1 91 ? -1.063 3.402 -15.758 1 96.31 91 ILE A N 1
ATOM 691 C CA . ILE A 1 91 ? -1.814 3.08 -16.969 1 96.31 91 ILE A CA 1
ATOM 692 C C . ILE A 1 91 ? -1.195 1.861 -17.656 1 96.31 91 ILE A C 1
ATOM 694 O O . ILE A 1 91 ? -1.912 1.009 -18.188 1 96.31 91 ILE A O 1
ATOM 698 N N . ILE A 1 92 ? 0.122 1.823 -17.656 1 97.19 92 ILE A N 1
ATOM 699 C CA . ILE A 1 92 ? 0.798 0.692 -18.281 1 97.19 92 ILE A CA 1
ATOM 700 C C . ILE A 1 92 ? 0.481 -0.588 -17.5 1 97.19 92 ILE A C 1
ATOM 702 O O . ILE A 1 92 ? 0.041 -1.58 -18.094 1 97.19 92 ILE A O 1
ATOM 706 N N . LEU A 1 93 ? 0.67 -0.556 -16.234 1 98.12 93 LEU A N 1
ATOM 707 C CA . LEU A 1 93 ? 0.441 -1.734 -15.406 1 98.12 93 LEU A CA 1
ATOM 708 C C . LEU A 1 93 ? -1.022 -2.162 -15.469 1 98.12 93 LEU A C 1
ATOM 710 O O . LEU A 1 93 ? -1.321 -3.354 -15.57 1 98.12 93 LEU A O 1
ATOM 714 N N . SER A 1 94 ? -1.964 -1.206 -15.445 1 98.19 94 SER A N 1
ATOM 715 C CA . SER A 1 94 ? -3.391 -1.511 -15.461 1 98.19 94 SER A CA 1
ATOM 716 C C . SER A 1 94 ? -3.826 -2.051 -16.828 1 98.19 94 SER A C 1
ATOM 718 O O . SER A 1 94 ? -4.648 -2.965 -16.906 1 98.19 94 SER A O 1
ATOM 720 N N . THR A 1 95 ? -3.305 -1.497 -17.859 1 97.06 95 THR A N 1
ATOM 721 C CA . THR A 1 95 ? -3.66 -1.968 -19.188 1 97.06 95 THR A CA 1
ATOM 722 C C . THR A 1 95 ? -3.193 -3.404 -19.391 1 97.06 95 THR A C 1
ATOM 724 O O . THR A 1 95 ? -3.955 -4.25 -19.875 1 97.06 95 THR A O 1
ATOM 727 N N . VAL A 1 96 ? -1.937 -3.686 -19.062 1 96.69 96 VAL A N 1
ATOM 728 C CA . VAL A 1 96 ? -1.429 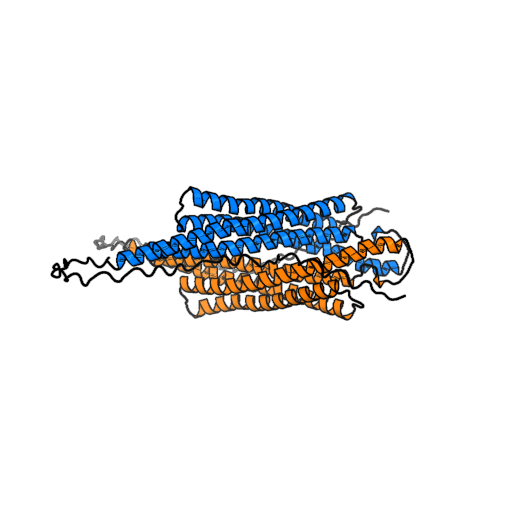-5.051 -19.172 1 96.69 96 VAL A CA 1
ATOM 729 C C . VAL A 1 96 ? -2.305 -5.988 -18.344 1 96.69 96 VAL A C 1
ATOM 731 O O . VAL A 1 96 ? -2.672 -7.07 -18.797 1 96.69 96 VAL A O 1
ATOM 734 N N . SER A 1 97 ? -2.629 -5.531 -17.156 1 97.69 97 SER A N 1
ATOM 735 C CA . SER A 1 97 ? -3.504 -6.32 -16.297 1 97.69 97 SER A CA 1
ATOM 736 C C . SER A 1 97 ? -4.852 -6.574 -16.953 1 97.69 97 SER A C 1
ATOM 738 O O . SER A 1 97 ? -5.367 -7.695 -16.922 1 97.69 97 SER A O 1
ATOM 740 N N . GLY A 1 98 ? -5.41 -5.531 -17.547 1 96.25 98 GLY A N 1
ATOM 741 C CA . GLY A 1 98 ? -6.699 -5.668 -18.203 1 96.25 98 GLY A CA 1
ATOM 742 C C . GLY A 1 98 ? -6.68 -6.668 -19.344 1 96.25 98 GLY A C 1
ATOM 743 O O . GLY A 1 98 ? -7.582 -7.5 -19.469 1 96.25 98 GLY A O 1
ATOM 744 N N . VAL A 1 99 ? -5.672 -6.633 -20.094 1 94.25 99 VAL A N 1
ATOM 745 C CA . VAL A 1 99 ? -5.523 -7.543 -21.219 1 94.25 99 VAL A CA 1
ATOM 746 C C . VAL A 1 99 ? -5.391 -8.977 -20.719 1 94.25 99 VAL A C 1
ATOM 748 O O . VAL A 1 99 ? -6.055 -9.883 -21.219 1 94.25 99 VAL A O 1
ATOM 751 N N . LEU A 1 100 ? -4.555 -9.164 -19.688 1 94 100 LEU A N 1
ATOM 752 C CA . LEU A 1 100 ? -4.34 -10.5 -19.141 1 94 100 LEU A CA 1
ATOM 753 C C . LEU A 1 100 ? -5.637 -11.062 -18.562 1 94 100 LEU A C 1
ATOM 755 O O . LEU A 1 100 ? -5.969 -12.234 -18.781 1 94 100 LEU A O 1
ATOM 759 N N . LEU A 1 101 ? -6.363 -10.266 -17.891 1 92.75 101 LEU A N 1
ATOM 760 C CA . LEU A 1 101 ? -7.605 -10.711 -17.266 1 92.75 101 LEU A CA 1
ATOM 761 C C . LEU A 1 101 ? -8.656 -11.023 -18.328 1 92.75 101 LEU A C 1
ATOM 763 O O . LEU A 1 101 ? -9.406 -12 -18.203 1 92.75 101 LEU A O 1
ATOM 767 N N . LEU A 1 102 ? -8.742 -10.188 -19.312 1 89.31 102 LEU A N 1
ATOM 768 C CA . LEU A 1 102 ? -9.688 -10.414 -20.406 1 89.31 102 LEU A CA 1
ATOM 769 C C . LEU A 1 102 ? -9.398 -11.734 -21.109 1 89.31 102 LEU A C 1
ATOM 771 O O . LEU A 1 102 ? -10.312 -12.516 -21.375 1 89.31 102 LEU A O 1
ATOM 775 N N . PHE A 1 103 ? -8.195 -11.969 -21.438 1 88.56 103 PHE A N 1
ATOM 776 C CA . PHE A 1 103 ? -7.793 -13.211 -22.078 1 88.56 103 PHE A CA 1
ATOM 777 C C . PHE A 1 103 ? -8.109 -14.414 -21.188 1 88.56 103 PHE A C 1
ATOM 779 O O . PHE A 1 103 ? -8.719 -15.383 -21.641 1 88.56 103 PHE A O 1
ATOM 786 N N . ALA A 1 104 ? -7.66 -14.359 -19.906 1 86.25 104 ALA A N 1
ATOM 787 C CA . ALA A 1 104 ? -7.859 -15.477 -18.984 1 86.25 104 ALA A CA 1
ATOM 788 C C . ALA A 1 104 ? -9.344 -15.773 -18.781 1 86.25 104 ALA A C 1
ATOM 790 O O . ALA A 1 104 ? -9.75 -16.938 -18.719 1 86.25 104 ALA A O 1
ATOM 791 N N . ASN A 1 105 ? -10.148 -14.766 -18.719 1 84.88 105 ASN A N 1
ATOM 792 C CA . ASN A 1 105 ? -11.578 -14.945 -18.484 1 84.88 105 ASN A CA 1
ATOM 793 C C . ASN A 1 105 ? -12.297 -15.453 -19.719 1 84.88 105 ASN A C 1
ATOM 795 O O . ASN A 1 105 ? -13.344 -16.094 -19.625 1 84.88 105 ASN A O 1
ATOM 799 N N . SER A 1 106 ? -11.758 -15.227 -20.875 1 83.69 106 SER A N 1
ATOM 800 C CA . SER A 1 106 ? -12.383 -15.648 -22.125 1 83.69 106 SER A CA 1
ATOM 801 C C . SER A 1 106 ? -12.18 -17.141 -22.375 1 83.69 106 SER A C 1
ATOM 803 O O . SER A 1 106 ? -12.984 -17.781 -23.062 1 83.69 106 SER A O 1
ATOM 805 N N . VAL A 1 107 ? -11.172 -17.703 -21.781 1 78.06 107 VAL A N 1
ATOM 806 C CA . VAL A 1 107 ? -10.828 -19.078 -22.078 1 78.06 107 VAL A CA 1
ATOM 807 C C . VAL A 1 107 ? -11.211 -19.984 -20.906 1 78.06 107 VAL A C 1
ATOM 809 O O . VAL A 1 107 ? -11.367 -21.188 -21.078 1 78.06 107 VAL A O 1
ATOM 812 N N . SER A 1 108 ? -11.32 -19.344 -19.75 1 72.75 108 SER A N 1
ATOM 813 C CA . SER A 1 108 ? -11.562 -20.125 -18.547 1 72.75 108 SER A CA 1
ATOM 814 C C . SER A 1 108 ? -12.938 -20.781 -18.578 1 72.75 108 SER A C 1
ATOM 816 O O . SER A 1 108 ? -13.898 -20.188 -19.062 1 72.75 108 SER A O 1
ATOM 818 N N . GLN A 1 109 ? -12.922 -22.156 -18.172 1 68.69 109 GLN A N 1
ATOM 819 C CA . GLN A 1 109 ? -14.172 -22.891 -18.062 1 68.69 109 GLN A CA 1
ATOM 820 C C . GLN A 1 109 ? -14.352 -23.453 -16.656 1 68.69 109 GLN A C 1
ATOM 822 O O . GLN A 1 109 ? -13.367 -23.672 -15.938 1 68.69 109 GLN A O 1
ATOM 827 N N . SER A 1 110 ? -15.656 -23.578 -16.188 1 68.81 110 SER A N 1
ATOM 828 C CA . SER A 1 110 ? -16.062 -24.234 -14.961 1 68.81 110 SER A CA 1
ATOM 829 C C . SER A 1 110 ? -15.344 -23.656 -13.75 1 68.81 110 SER A C 1
ATOM 831 O O . SER A 1 110 ? -14.367 -24.219 -13.266 1 68.81 110 SER A O 1
ATOM 833 N N . LEU A 1 111 ? -15.734 -22.531 -13.328 1 74.88 111 LEU A N 1
ATOM 834 C CA . LEU A 1 111 ? -15.094 -21.844 -12.211 1 74.88 111 LEU A CA 1
ATOM 835 C C . LEU A 1 111 ? -15.836 -22.109 -10.906 1 74.88 111 LEU A C 1
ATOM 837 O O . LEU A 1 111 ? -17.062 -22.156 -10.891 1 74.88 111 LEU A O 1
ATOM 841 N N . SER A 1 112 ? -15.047 -22.391 -9.883 1 77.06 112 SER A N 1
ATOM 842 C CA . SER A 1 112 ? -15.609 -22.484 -8.539 1 77.06 112 SER A CA 1
ATOM 843 C C . SER A 1 112 ? -16.094 -21.125 -8.039 1 77.06 112 SER A C 1
ATOM 845 O O . SER A 1 112 ? -15.758 -20.094 -8.617 1 77.06 112 SER A O 1
ATOM 847 N N . ALA A 1 113 ? -16.969 -21.156 -6.969 1 81.06 113 ALA A N 1
ATOM 848 C CA . ALA A 1 113 ? -17.469 -19.922 -6.371 1 81.06 113 ALA A CA 1
ATOM 849 C C . ALA A 1 113 ? -16.328 -19.062 -5.836 1 81.06 113 ALA A C 1
ATOM 851 O O . ALA A 1 113 ? -16.344 -17.844 -5.988 1 81.06 113 ALA A O 1
ATOM 852 N N . ALA A 1 114 ? -15.352 -19.688 -5.223 1 81.06 114 ALA A N 1
ATOM 853 C CA . ALA A 1 114 ? -14.211 -18.953 -4.676 1 81.06 114 ALA A CA 1
ATOM 854 C C . ALA A 1 114 ? -13.391 -18.297 -5.785 1 81.06 114 ALA A C 1
ATOM 856 O O . ALA A 1 114 ? -12.914 -17.172 -5.625 1 81.06 114 ALA A O 1
ATOM 857 N N . THR A 1 115 ? -13.289 -19 -6.887 1 84.75 115 THR A N 1
ATOM 858 C CA . THR A 1 115 ? -12.57 -18.453 -8.031 1 84.75 115 THR A CA 1
ATOM 859 C C . THR A 1 115 ? -13.297 -17.25 -8.609 1 84.75 115 THR A C 1
ATOM 861 O O . THR A 1 115 ? -12.672 -16.234 -8.945 1 84.75 115 THR A O 1
ATOM 864 N N . ILE A 1 116 ? -14.555 -17.359 -8.633 1 86.62 116 ILE A N 1
ATOM 865 C CA . ILE A 1 116 ? -15.367 -16.266 -9.164 1 86.62 116 ILE A CA 1
ATOM 866 C C . ILE A 1 116 ? -15.258 -15.047 -8.25 1 86.62 116 ILE A C 1
ATOM 868 O O . ILE A 1 116 ? -15.086 -13.914 -8.711 1 86.62 116 ILE A O 1
ATOM 872 N N . ALA A 1 117 ? -15.352 -15.273 -6.953 1 88.38 117 ALA A N 1
ATOM 873 C CA . ALA A 1 117 ? -15.25 -14.188 -5.988 1 88.38 117 ALA A CA 1
ATOM 874 C C . ALA A 1 117 ? -13.906 -13.469 -6.102 1 88.38 117 ALA A C 1
ATOM 876 O O . ALA A 1 117 ? -13.852 -12.242 -6.102 1 88.38 117 ALA A O 1
ATOM 877 N N . GLY A 1 118 ? -12.867 -14.266 -6.227 1 92.31 118 GLY A N 1
ATOM 878 C CA . GLY A 1 118 ? -11.547 -13.68 -6.359 1 92.31 118 GLY A CA 1
ATOM 879 C C . GLY A 1 118 ? -11.383 -12.852 -7.625 1 92.31 118 GLY A C 1
ATOM 880 O O . GLY A 1 118 ? -10.812 -11.766 -7.59 1 92.31 118 GLY A O 1
ATOM 881 N N . ARG A 1 119 ? -11.93 -13.336 -8.633 1 91.25 119 ARG A N 1
ATOM 882 C CA . ARG A 1 119 ? -11.82 -12.648 -9.914 1 91.25 119 ARG A CA 1
ATOM 883 C C . ARG A 1 119 ? -12.633 -11.359 -9.922 1 91.25 119 ARG A C 1
ATOM 885 O O . ARG A 1 119 ? -12.211 -10.359 -10.5 1 91.25 119 ARG A O 1
ATOM 892 N N . LEU A 1 120 ? -13.773 -11.383 -9.266 1 93.44 120 LEU A N 1
ATOM 893 C CA . LEU A 1 120 ? -14.602 -10.188 -9.188 1 93.44 120 LEU A CA 1
ATOM 894 C C . LEU A 1 120 ? -13.898 -9.102 -8.375 1 93.44 120 LEU A C 1
ATOM 896 O O . LEU A 1 120 ? -13.906 -7.93 -8.758 1 93.44 120 LEU A O 1
ATOM 900 N N . LEU A 1 121 ? -13.359 -9.516 -7.305 1 96.25 121 LEU A N 1
ATOM 901 C CA . LEU A 1 121 ? -12.625 -8.562 -6.484 1 96.25 121 LEU A CA 1
ATOM 902 C C . LEU A 1 121 ? -11.43 -8 -7.246 1 96.25 121 LEU A C 1
ATOM 904 O O . LEU A 1 121 ? -11.125 -6.812 -7.145 1 96.25 121 LEU A O 1
ATOM 908 N N . ALA A 1 122 ? -10.797 -8.875 -8.016 1 95.06 122 ALA A N 1
ATOM 909 C CA . ALA A 1 122 ? -9.672 -8.438 -8.844 1 95.06 122 ALA A CA 1
ATOM 910 C C . ALA A 1 122 ? -10.125 -7.414 -9.883 1 95.06 122 ALA A C 1
ATOM 912 O O . ALA A 1 122 ? -9.422 -6.434 -10.141 1 95.06 122 ALA A O 1
ATOM 913 N N . LEU A 1 123 ? -11.289 -7.613 -10.383 1 96.44 123 LEU A N 1
ATOM 914 C CA . LEU A 1 123 ? -11.82 -6.695 -11.383 1 96.44 123 LEU A CA 1
ATOM 915 C C . LEU A 1 123 ? -12.148 -5.34 -10.758 1 96.44 123 LEU A C 1
ATOM 917 O O . LEU A 1 123 ? -11.922 -4.297 -11.375 1 96.44 123 LEU A O 1
ATOM 921 N N . VAL A 1 124 ? -12.648 -5.414 -9.594 1 97.62 124 VAL A N 1
ATOM 922 C CA . VAL A 1 124 ? -12.945 -4.172 -8.891 1 97.62 124 VAL A CA 1
ATOM 923 C C . VAL A 1 124 ? -11.648 -3.414 -8.609 1 97.62 124 VAL A C 1
ATOM 925 O O . VAL A 1 124 ? -11.578 -2.197 -8.797 1 97.62 124 VAL A O 1
ATOM 928 N N . GLY A 1 125 ? -10.656 -4.145 -8.141 1 98.5 125 GLY A N 1
ATOM 929 C CA . GLY A 1 125 ? -9.359 -3.521 -7.941 1 98.5 125 GLY A CA 1
ATOM 930 C C . GLY A 1 125 ? -8.781 -2.918 -9.211 1 98.5 125 GLY A C 1
ATOM 931 O O . GLY A 1 125 ? -8.227 -1.816 -9.188 1 98.5 125 GLY A O 1
ATOM 932 N N . LEU A 1 126 ? -8.938 -3.568 -10.281 1 98.44 126 LEU A N 1
ATOM 933 C CA . LEU A 1 126 ? -8.445 -3.09 -11.562 1 98.44 126 LEU A CA 1
ATOM 934 C C . LEU A 1 126 ? -9.195 -1.838 -12.008 1 98.44 126 LEU A C 1
ATOM 936 O O . LEU A 1 126 ? -8.578 -0.874 -12.477 1 98.44 126 LEU A O 1
ATOM 940 N N . ALA A 1 127 ? -10.469 -1.896 -11.867 1 98.38 127 ALA A N 1
ATOM 941 C CA . ALA A 1 127 ? -11.258 -0.714 -12.203 1 98.38 127 ALA A CA 1
ATOM 942 C C . ALA A 1 127 ? -10.805 0.496 -11.391 1 98.38 127 ALA A C 1
ATOM 944 O O . ALA A 1 127 ? -10.664 1.597 -11.93 1 98.38 127 ALA A O 1
ATOM 945 N N . ALA A 1 128 ? -10.609 0.237 -10.141 1 98.62 128 ALA A N 1
ATOM 946 C CA . ALA A 1 128 ? -10.125 1.307 -9.273 1 98.62 128 ALA A CA 1
ATOM 947 C C . ALA A 1 128 ? -8.766 1.824 -9.742 1 98.62 128 ALA A C 1
ATOM 949 O O . ALA A 1 128 ? -8.469 3.014 -9.609 1 98.62 128 ALA A O 1
ATOM 950 N N . SER A 1 129 ? -7.98 0.97 -10.273 1 98.38 129 SER A N 1
ATOM 951 C CA . SER A 1 129 ? -6.668 1.388 -10.75 1 98.38 129 SER A CA 1
ATOM 952 C C . SER A 1 129 ? -6.789 2.322 -11.953 1 98.38 129 SER A C 1
ATOM 954 O O . SER A 1 129 ? -6.016 3.275 -12.086 1 98.38 129 SER A O 1
ATOM 956 N N . PHE A 1 130 ? -7.691 2.092 -12.789 1 97.75 130 PHE A N 1
ATOM 957 C CA . PHE A 1 130 ? -7.926 3.002 -13.898 1 97.75 130 PHE A CA 1
ATOM 958 C C . PHE A 1 130 ? -8.43 4.352 -13.398 1 97.75 130 PHE A C 1
ATOM 960 O O . PHE A 1 130 ? -8.031 5.398 -13.914 1 97.75 130 PHE A O 1
ATOM 967 N N . VAL A 1 131 ? -9.281 4.273 -12.469 1 97.88 131 VAL A N 1
ATOM 968 C CA . VAL A 1 131 ? -9.781 5.512 -11.875 1 97.88 131 VAL A CA 1
ATOM 969 C C . VAL A 1 131 ? -8.617 6.285 -11.25 1 97.88 131 VAL A C 1
ATOM 971 O O . VAL A 1 131 ? -8.523 7.508 -11.414 1 97.88 131 VAL A O 1
ATOM 974 N N . SER A 1 132 ? -7.785 5.527 -10.57 1 97.88 132 SER A N 1
ATOM 975 C CA . SER A 1 132 ? -6.621 6.156 -9.961 1 97.88 132 SER A CA 1
ATOM 976 C C . SER A 1 132 ? -5.715 6.781 -11.016 1 97.88 132 SER A C 1
ATOM 978 O O . SER A 1 132 ? -5.164 7.863 -10.812 1 97.88 132 SER A O 1
ATOM 980 N N . ALA A 1 133 ? -5.539 6.109 -12.07 1 96.31 133 ALA A N 1
ATOM 981 C CA . ALA A 1 133 ? -4.723 6.645 -13.156 1 96.31 133 ALA A CA 1
ATOM 982 C C . ALA A 1 133 ? -5.312 7.949 -13.695 1 96.31 133 ALA A C 1
ATOM 984 O O . ALA A 1 133 ? -4.582 8.914 -13.93 1 96.31 133 ALA A O 1
ATOM 985 N N . PHE A 1 134 ? -6.547 7.938 -13.812 1 94.12 134 PHE A N 1
ATOM 986 C CA . PHE A 1 134 ? -7.215 9.148 -14.266 1 94.12 134 PHE A CA 1
ATOM 987 C C . PHE A 1 134 ? -7.055 10.273 -13.25 1 94.12 134 PHE A C 1
ATOM 989 O O . PHE A 1 134 ? -6.875 11.438 -13.625 1 94.12 134 PHE A O 1
ATOM 996 N N . TRP A 1 135 ? -7.168 9.938 -12.07 1 94.25 135 TRP A N 1
ATOM 997 C CA . TRP A 1 135 ? -7.004 10.938 -11.008 1 94.25 135 TRP A CA 1
ATOM 998 C C . TRP A 1 135 ? -5.59 11.508 -11.016 1 94.25 135 TRP A C 1
ATOM 1000 O O . TRP A 1 135 ? -5.395 12.695 -10.758 1 94.25 135 TRP A O 1
ATOM 1010 N N . SER A 1 136 ? -4.66 10.664 -11.297 1 93.94 136 SER A N 1
ATOM 1011 C CA . SER A 1 136 ? -3.266 11.102 -11.312 1 93.94 136 SER A CA 1
ATOM 1012 C C . SER A 1 136 ? -3.014 12.109 -12.43 1 93.94 136 SER A C 1
ATOM 1014 O O . SER A 1 136 ? -2.146 12.977 -12.305 1 93.94 136 SER A O 1
ATOM 1016 N N . TRP A 1 137 ? -3.707 11.984 -13.43 1 92.5 137 TRP A N 1
ATOM 1017 C CA . TRP A 1 137 ? -3.676 13.008 -14.469 1 92.5 137 TRP A CA 1
ATOM 1018 C C . TRP A 1 137 ? -4.094 14.367 -13.906 1 92.5 137 TRP A C 1
ATOM 1020 O O . TRP A 1 137 ? -3.607 15.406 -14.359 1 92.5 137 TRP A O 1
ATOM 1030 N N . GLY A 1 138 ? -4.91 14.398 -12.961 1 93.75 138 GLY A N 1
ATOM 1031 C CA . GLY A 1 138 ? -5.348 15.609 -12.289 1 93.75 138 GLY A CA 1
ATOM 1032 C C . GLY A 1 138 ? -4.223 16.344 -11.578 1 93.75 138 GLY A C 1
ATOM 1033 O O . GLY A 1 138 ? -4.254 17.562 -11.438 1 93.75 138 GLY A O 1
ATOM 1034 N N . TYR A 1 139 ? -3.254 15.578 -11.133 1 94.81 139 TYR A N 1
ATOM 1035 C CA . TYR A 1 139 ? -2.123 16.219 -10.469 1 94.81 139 TYR A CA 1
ATOM 1036 C C . TYR A 1 139 ? -1.376 17.125 -11.438 1 94.81 139 TYR A C 1
ATOM 1038 O O . TYR A 1 139 ? -1.002 18.25 -11.086 1 94.81 139 TYR A O 1
ATOM 1046 N N . THR A 1 140 ? -1.157 16.656 -12.594 1 92.75 140 THR A N 1
ATOM 1047 C CA . THR A 1 140 ? -0.467 17.453 -13.609 1 92.75 140 THR A CA 1
ATOM 1048 C C . THR A 1 140 ? -1.291 18.672 -14 1 92.75 140 THR A C 1
ATOM 1050 O O . THR A 1 140 ? -0.746 19.766 -14.18 1 92.75 140 THR A O 1
ATOM 1053 N N . ARG A 1 141 ? -2.525 18.516 -14.07 1 93.44 141 ARG A N 1
ATOM 1054 C CA . ARG A 1 141 ? -3.404 19.625 -14.406 1 93.44 141 ARG A CA 1
ATOM 1055 C C . ARG A 1 141 ? -3.402 20.688 -13.305 1 93.44 141 ARG A C 1
ATOM 1057 O O . ARG A 1 141 ? -3.447 21.875 -13.578 1 93.44 141 ARG A O 1
ATOM 1064 N N . LEU A 1 142 ? -3.439 20.188 -12.125 1 94.06 142 LEU A N 1
ATOM 1065 C CA . LEU A 1 142 ? -3.383 21.125 -11 1 94.06 142 LEU A CA 1
ATOM 1066 C C . LEU A 1 142 ? -2.105 21.953 -11.047 1 94.06 142 LEU A C 1
ATOM 1068 O O . LEU A 1 142 ? -2.129 23.141 -10.758 1 94.06 142 LEU A O 1
ATOM 1072 N N . SER A 1 143 ? -1.02 21.281 -11.352 1 94.69 143 SER A N 1
ATOM 1073 C CA . SER A 1 143 ? 0.243 22 -11.484 1 94.69 143 SER A CA 1
ATOM 1074 C C . SER A 1 143 ? 0.119 23.156 -12.469 1 94.69 143 SER A C 1
ATOM 1076 O O . SER A 1 143 ? 0.544 24.281 -12.18 1 94.69 143 SER A O 1
ATOM 1078 N N . THR A 1 144 ? -0.458 22.953 -13.555 1 92.62 144 THR A N 1
ATOM 1079 C CA . THR A 1 144 ? -0.621 23.969 -14.594 1 92.62 144 THR A CA 1
ATOM 1080 C C . THR A 1 144 ? -1.574 25.062 -14.133 1 92.62 144 THR A C 1
ATOM 1082 O O . THR A 1 144 ? -1.355 26.234 -14.422 1 92.62 144 THR A O 1
ATOM 1085 N N . LYS A 1 145 ? -2.617 24.672 -13.461 1 92.62 145 LYS A N 1
ATOM 1086 C CA . LYS A 1 145 ? -3.59 25.641 -12.953 1 92.62 145 LYS A CA 1
ATOM 1087 C C . LYS A 1 145 ? -2.953 26.578 -11.922 1 92.62 145 LYS A C 1
ATOM 1089 O O . LYS A 1 145 ? -3.236 27.781 -11.906 1 92.62 145 LYS A O 1
ATOM 1094 N N . LEU A 1 146 ? -2.109 25.984 -11.102 1 92 146 LEU A N 1
ATOM 1095 C CA . LEU A 1 146 ? -1.426 26.797 -10.102 1 92 146 LEU A CA 1
ATOM 1096 C C . LEU A 1 146 ? -0.504 27.812 -10.758 1 92 146 LEU A C 1
ATOM 1098 O O . LEU A 1 146 ? -0.353 28.938 -10.258 1 92 146 LEU A O 1
ATOM 1102 N N . ASP A 1 147 ? 0.075 27.469 -11.773 1 87.5 147 ASP A N 1
ATOM 1103 C CA . ASP A 1 147 ? 0.985 28.344 -12.516 1 87.5 147 ASP A CA 1
ATOM 1104 C C . ASP A 1 147 ? 0.227 29.469 -13.203 1 87.5 147 ASP A C 1
ATOM 1106 O O . ASP A 1 147 ? 0.632 30.641 -13.125 1 87.5 147 ASP A O 1
ATOM 1110 N N . LYS A 1 148 ? -0.864 29.203 -13.766 1 90 148 LYS A N 1
ATOM 1111 C CA . LYS A 1 148 ? -1.64 30.172 -14.531 1 90 148 LYS A CA 1
ATOM 1112 C C . LYS A 1 148 ? -2.316 31.188 -13.617 1 90 148 LYS A C 1
ATOM 1114 O O . LYS A 1 148 ? -2.439 32.344 -13.969 1 90 148 LYS A O 1
ATOM 1119 N N . ARG A 1 149 ? -2.723 30.797 -12.414 1 90.38 149 ARG A N 1
ATOM 1120 C CA . ARG A 1 149 ? -3.529 31.641 -11.547 1 90.38 149 ARG A CA 1
ATOM 1121 C C . ARG A 1 149 ? -2.66 32.344 -10.508 1 90.38 149 ARG A C 1
ATOM 1123 O O . ARG A 1 149 ? -3.156 33.156 -9.719 1 90.38 149 ARG A O 1
ATOM 1130 N N . SER A 1 150 ? -1.407 32.219 -10.469 1 86.44 150 SER A N 1
ATOM 1131 C CA . SER A 1 150 ? -0.515 32.781 -9.453 1 86.44 150 SER A CA 1
ATOM 1132 C C . SER A 1 150 ? -1.069 32.562 -8.055 1 86.44 150 SER A C 1
ATOM 1134 O O . SER A 1 150 ? -1.174 33.5 -7.27 1 86.44 150 SER A O 1
ATOM 1136 N N . THR A 1 151 ? -1.374 31.344 -7.777 1 89.38 151 THR A N 1
ATOM 1137 C CA . THR A 1 151 ? -1.993 30.969 -6.512 1 89.38 151 THR A CA 1
ATOM 1138 C C . THR A 1 151 ? -0.995 31.094 -5.363 1 89.38 151 THR A C 1
ATOM 1140 O O . THR A 1 151 ? 0.148 30.641 -5.477 1 89.38 151 THR A O 1
ATOM 1143 N N . PRO A 1 152 ? -1.438 31.719 -4.266 1 91.12 152 PRO A N 1
ATOM 1144 C CA . PRO A 1 152 ? -0.555 31.766 -3.098 1 91.12 152 PRO A CA 1
ATOM 1145 C C . PRO A 1 152 ? -0.167 30.391 -2.59 1 91.12 152 PRO A C 1
ATOM 1147 O O . PRO A 1 152 ? -0.936 29.438 -2.74 1 91.12 152 PRO A O 1
ATOM 1150 N N . VAL A 1 153 ? 0.95 30.312 -2.016 1 91.94 153 VAL A N 1
ATOM 1151 C CA . VAL A 1 153 ? 1.576 29.047 -1.65 1 91.94 153 VAL A CA 1
ATOM 1152 C C . VAL A 1 153 ? 0.689 28.297 -0.657 1 91.94 153 VAL A C 1
ATOM 1154 O O . VAL A 1 153 ? 0.561 27.062 -0.729 1 91.94 153 VAL A O 1
ATOM 1157 N N . GLY A 1 154 ? 0.095 28.938 0.281 1 91.38 154 GLY A N 1
ATOM 1158 C CA . GLY A 1 154 ? -0.787 28.297 1.242 1 91.38 154 GLY A CA 1
ATOM 1159 C C . GLY A 1 154 ? -2.002 27.656 0.601 1 91.38 154 GLY A C 1
ATOM 1160 O O . GLY A 1 154 ? -2.359 26.531 0.935 1 91.38 154 GLY A O 1
ATOM 1161 N N . GLU A 1 155 ? -2.646 28.375 -0.252 1 92.56 155 GLU A N 1
ATOM 1162 C CA . GLU A 1 155 ? -3.803 27.844 -0.972 1 92.56 155 GLU A CA 1
ATOM 1163 C C . GLU A 1 155 ? -3.412 26.672 -1.865 1 92.56 155 GLU A C 1
ATOM 1165 O O . GLU A 1 155 ? -4.152 25.688 -1.974 1 92.56 155 GLU A O 1
ATOM 1170 N N . ALA A 1 156 ? -2.297 26.828 -2.475 1 94.69 156 ALA A N 1
ATOM 1171 C CA . ALA A 1 156 ? -1.79 25.734 -3.312 1 94.69 156 ALA A CA 1
ATOM 1172 C C . ALA A 1 156 ? -1.583 24.469 -2.494 1 94.69 156 ALA A C 1
ATOM 1174 O O . ALA A 1 156 ? -1.915 23.375 -2.949 1 94.69 156 ALA A O 1
ATOM 1175 N N . ALA A 1 157 ? -1.021 24.625 -1.383 1 94.12 157 ALA A N 1
ATOM 1176 C CA . ALA A 1 157 ? -0.785 23.484 -0.501 1 94.12 157 ALA A CA 1
ATOM 1177 C C . ALA A 1 157 ? -2.096 22.797 -0.115 1 94.12 157 ALA A C 1
ATOM 1179 O O . ALA A 1 157 ? -2.186 21.578 -0.096 1 94.12 157 ALA A O 1
ATOM 1180 N N . VAL A 1 158 ? -3.043 23.578 0.145 1 91.88 158 VAL A N 1
ATOM 1181 C CA . VAL A 1 158 ? -4.34 23.047 0.559 1 91.88 158 VAL A CA 1
ATOM 1182 C C . VAL A 1 158 ? -4.988 22.297 -0.602 1 91.88 158 VAL A C 1
ATOM 1184 O O . VAL A 1 158 ? -5.508 21.188 -0.422 1 91.88 158 VAL A O 1
ATOM 1187 N N . LYS A 1 159 ? -4.992 22.906 -1.73 1 93.56 159 LYS A N 1
ATOM 1188 C CA . LYS A 1 159 ? -5.574 22.266 -2.908 1 93.56 159 LYS A CA 1
ATOM 1189 C C . LYS A 1 159 ? -4.859 20.953 -3.23 1 93.56 159 LYS A C 1
ATOM 1191 O O . LYS A 1 159 ? -5.508 19.953 -3.537 1 93.56 159 LYS A O 1
ATOM 1196 N N . ALA A 1 160 ? -3.578 21 -3.137 1 95.62 160 ALA A N 1
ATOM 1197 C CA . ALA A 1 160 ? -2.793 19.797 -3.389 1 95.62 160 ALA A CA 1
ATOM 1198 C C . ALA A 1 160 ? -3.133 18.703 -2.379 1 95.62 160 ALA A C 1
ATOM 1200 O O . ALA A 1 160 ? -3.396 17.547 -2.758 1 95.62 160 ALA A O 1
ATOM 1201 N N . THR A 1 161 ? -3.123 19.047 -1.158 1 93.56 161 THR A N 1
ATOM 1202 C CA . THR A 1 161 ? -3.391 18.062 -0.107 1 93.56 161 THR A CA 1
ATOM 1203 C C . THR A 1 161 ? -4.785 17.469 -0.265 1 93.56 161 THR A C 1
ATOM 1205 O O . THR A 1 161 ? -4.977 16.266 -0.067 1 93.56 161 THR A O 1
ATOM 1208 N N . SER A 1 162 ? -5.707 18.281 -0.623 1 93.81 162 SER A N 1
ATOM 1209 C CA . SER A 1 162 ? -7.082 17.812 -0.787 1 93.81 162 SER A CA 1
ATOM 1210 C C . SER A 1 162 ? -7.188 16.781 -1.917 1 93.81 162 SER A C 1
ATOM 1212 O O . SER A 1 162 ? -7.812 15.734 -1.757 1 93.81 162 SER A O 1
ATOM 1214 N N . THR A 1 163 ? -6.641 17.109 -3.02 1 94.69 163 THR A N 1
ATOM 1215 C CA . THR A 1 163 ? -6.68 16.203 -4.152 1 94.69 163 THR A CA 1
ATOM 1216 C C . THR A 1 163 ? -5.906 14.922 -3.844 1 94.69 163 THR A C 1
ATOM 1218 O O . THR A 1 163 ? -6.297 13.836 -4.273 1 94.69 163 THR A O 1
ATOM 1221 N N . LEU A 1 164 ? -4.816 15.039 -3.096 1 95.69 164 LEU A N 1
ATOM 1222 C CA . LEU A 1 164 ? -4.008 13.883 -2.73 1 95.69 164 LEU A CA 1
ATOM 1223 C C . LEU A 1 164 ? -4.773 12.961 -1.788 1 95.69 164 LEU A C 1
ATOM 1225 O O . LEU A 1 164 ? -4.617 11.734 -1.843 1 95.69 164 LEU A O 1
ATOM 1229 N N . ARG A 1 165 ? -5.586 13.5 -0.955 1 93.75 165 ARG A N 1
ATOM 1230 C CA . ARG A 1 165 ? -6.398 12.695 -0.049 1 93.75 165 ARG A CA 1
ATOM 1231 C C . ARG A 1 165 ? -7.344 11.789 -0.824 1 93.75 165 ARG A C 1
ATOM 1233 O O . ARG A 1 165 ? -7.551 10.633 -0.446 1 93.75 165 ARG A O 1
ATOM 1240 N N . MET A 1 166 ? -7.863 12.359 -1.833 1 95.19 166 MET A N 1
ATOM 1241 C CA . MET A 1 166 ? -8.734 11.555 -2.682 1 95.19 166 MET A CA 1
ATOM 1242 C C . MET A 1 166 ? -7.941 10.461 -3.396 1 95.19 166 MET A C 1
ATOM 1244 O O . MET A 1 166 ? -8.383 9.312 -3.471 1 95.19 166 MET A O 1
ATOM 1248 N N . GLY A 1 167 ? -6.832 10.812 -3.941 1 96.62 167 GLY A N 1
ATOM 1249 C CA . GLY A 1 167 ? -5.969 9.812 -4.543 1 96.62 167 GLY A CA 1
ATOM 1250 C C . GLY A 1 167 ? -5.574 8.703 -3.582 1 96.62 167 GLY A C 1
ATOM 1251 O O . GLY A 1 167 ? -5.531 7.531 -3.959 1 96.62 167 GLY A O 1
ATOM 1252 N N . LEU A 1 168 ? -5.289 9.07 -2.406 1 95.75 168 LEU A N 1
ATOM 1253 C CA . LEU A 1 168 ? -4.949 8.109 -1.358 1 95.75 168 LEU A CA 1
ATOM 1254 C C . LEU A 1 168 ? -6.098 7.137 -1.12 1 95.75 168 LEU A C 1
ATOM 1256 O O . LEU A 1 168 ? -5.883 5.922 -1.064 1 95.75 168 LEU A O 1
ATOM 1260 N N . ALA A 1 169 ? -7.262 7.637 -0.976 1 95.56 169 ALA A N 1
ATOM 1261 C CA . ALA A 1 169 ? -8.445 6.82 -0.716 1 95.56 169 ALA A CA 1
ATOM 1262 C C . ALA A 1 169 ? -8.695 5.836 -1.856 1 95.56 169 ALA A C 1
ATOM 1264 O O . ALA A 1 169 ? -8.984 4.66 -1.619 1 95.56 169 ALA A O 1
ATOM 1265 N N . ILE A 1 170 ? -8.586 6.309 -3.039 1 97.5 170 ILE A N 1
ATOM 1266 C CA . ILE A 1 170 ? -8.812 5.477 -4.215 1 97.5 170 ILE A CA 1
ATOM 1267 C C . ILE A 1 170 ? -7.797 4.336 -4.246 1 97.5 170 ILE A C 1
ATOM 1269 O O . ILE A 1 170 ? -8.156 3.18 -4.469 1 97.5 170 ILE A O 1
ATOM 1273 N N . ASN A 1 171 ? -6.555 4.688 -4.039 1 98.12 171 ASN A N 1
ATOM 1274 C CA . ASN A 1 171 ? -5.5 3.682 -4.105 1 98.12 171 ASN A CA 1
ATOM 1275 C C . ASN A 1 171 ? -5.594 2.691 -2.949 1 98.12 171 ASN A C 1
ATOM 1277 O O . ASN A 1 171 ? -5.352 1.496 -3.129 1 98.12 171 ASN A O 1
ATOM 1281 N N . LEU A 1 172 ? -5.945 3.17 -1.798 1 96.25 172 LEU A N 1
ATOM 1282 C CA . LEU A 1 172 ? -6.094 2.268 -0.661 1 96.25 172 LEU A CA 1
ATOM 1283 C C . LEU A 1 172 ? -7.266 1.312 -0.874 1 96.25 172 LEU A C 1
ATOM 1285 O O . LEU A 1 172 ? -7.152 0.116 -0.599 1 96.25 172 LEU A O 1
ATOM 1289 N N . PHE A 1 173 ? -8.336 1.865 -1.375 1 97.25 173 PHE A N 1
ATOM 1290 C CA . PHE A 1 173 ? -9.508 1.045 -1.66 1 97.25 173 PHE A CA 1
ATOM 1291 C C . PHE A 1 173 ? -9.188 0.005 -2.729 1 97.25 173 PHE A C 1
ATOM 1293 O O . PHE A 1 173 ? -9.461 -1.184 -2.543 1 97.25 173 PHE A O 1
ATOM 1300 N N . GLY A 1 174 ? -8.672 0.424 -3.801 1 98.44 174 GLY A N 1
ATOM 1301 C CA . GLY A 1 174 ? -8.336 -0.487 -4.883 1 98.44 174 GLY A CA 1
ATOM 1302 C C . GLY A 1 174 ? -7.32 -1.54 -4.48 1 98.44 174 GLY A C 1
ATOM 1303 O O . GLY A 1 174 ? -7.469 -2.715 -4.824 1 98.44 174 GLY A O 1
ATOM 1304 N N . MET A 1 175 ? -6.301 -1.111 -3.773 1 98 175 MET A N 1
ATOM 1305 C CA . MET A 1 175 ? -5.289 -2.053 -3.305 1 98 175 MET A CA 1
ATOM 1306 C C . MET A 1 175 ? -5.898 -3.086 -2.363 1 98 175 MET A C 1
ATOM 1308 O O . MET A 1 175 ? -5.566 -4.27 -2.436 1 98 175 MET A O 1
ATOM 1312 N N . GLY A 1 176 ? -6.754 -2.623 -1.467 1 98 176 GLY A N 1
ATOM 1313 C CA . GLY A 1 176 ? -7.434 -3.539 -0.564 1 98 176 GLY A CA 1
ATOM 1314 C C . GLY A 1 176 ? -8.25 -4.594 -1.287 1 98 176 GLY A C 1
ATOM 1315 O O . GLY A 1 176 ? -8.172 -5.781 -0.955 1 98 176 GLY A O 1
ATOM 1316 N N . MET A 1 177 ? -8.977 -4.164 -2.248 1 98.19 177 MET A N 1
ATOM 1317 C CA . MET A 1 177 ? -9.781 -5.098 -3.033 1 98.19 177 MET A CA 1
ATOM 1318 C C . MET A 1 177 ? -8.891 -6.074 -3.789 1 98.19 177 MET A C 1
ATOM 1320 O O . MET A 1 177 ? -9.195 -7.266 -3.871 1 98.19 177 MET A O 1
ATOM 1324 N N . SER A 1 178 ? -7.809 -5.586 -4.379 1 98.25 178 SER A N 1
ATOM 1325 C CA . SER A 1 178 ? -6.883 -6.434 -5.121 1 98.25 178 SER A CA 1
ATOM 1326 C C . SER A 1 178 ? -6.219 -7.461 -4.211 1 98.25 178 SER A C 1
ATOM 1328 O O . SER A 1 178 ? -5.996 -8.602 -4.613 1 98.25 178 SER A O 1
ATOM 1330 N N . ILE A 1 179 ? -5.895 -7.035 -3.012 1 97.75 179 ILE A N 1
ATOM 1331 C CA . ILE A 1 179 ? -5.246 -7.938 -2.066 1 97.75 179 ILE A CA 1
ATOM 1332 C C . ILE A 1 179 ? -6.234 -9.016 -1.624 1 97.75 179 ILE A C 1
ATOM 1334 O O . ILE A 1 179 ? -5.879 -10.195 -1.541 1 97.75 179 ILE A O 1
ATOM 1338 N N . LEU A 1 180 ? -7.449 -8.664 -1.323 1 96.88 180 LEU A N 1
ATOM 1339 C CA . LEU A 1 180 ? -8.477 -9.648 -1.005 1 96.88 180 LEU A CA 1
ATOM 1340 C C . LEU A 1 180 ? -8.68 -10.617 -2.166 1 96.88 180 LEU A C 1
ATOM 1342 O O . LEU A 1 180 ? -8.82 -11.82 -1.956 1 96.88 180 LEU A O 1
ATOM 1346 N N . GLY A 1 181 ? -8.734 -10.062 -3.342 1 96.44 181 GLY A N 1
ATOM 1347 C CA . GLY A 1 181 ? -8.789 -10.906 -4.523 1 96.44 181 GLY A CA 1
ATOM 1348 C C . GLY A 1 181 ? -7.609 -11.852 -4.645 1 96.44 181 GLY A C 1
ATOM 1349 O O . GLY A 1 181 ? -7.777 -13.023 -4.98 1 96.44 181 GLY A O 1
ATOM 1350 N N . ALA A 1 182 ? -6.438 -11.328 -4.395 1 96.31 182 ALA A N 1
ATOM 1351 C CA . ALA A 1 182 ? -5.23 -12.148 -4.445 1 96.31 182 ALA A CA 1
ATOM 1352 C C . ALA A 1 182 ? -5.328 -13.328 -3.475 1 96.31 182 ALA A C 1
ATOM 1354 O O . ALA A 1 182 ? -4.945 -14.453 -3.811 1 96.31 182 ALA A O 1
ATOM 1355 N N . GLU A 1 183 ? -5.789 -13.07 -2.271 1 95.25 183 GLU A N 1
ATOM 1356 C CA . GLU A 1 183 ? -5.941 -14.125 -1.281 1 95.25 183 GLU A CA 1
ATOM 1357 C C . GLU A 1 183 ? -6.879 -15.219 -1.786 1 95.25 183 GLU A C 1
ATOM 1359 O O . GLU A 1 183 ? -6.598 -16.406 -1.633 1 95.25 183 GLU A O 1
ATOM 1364 N N . ALA A 1 184 ? -7.941 -14.844 -2.4 1 93.88 184 ALA A N 1
ATOM 1365 C CA . ALA A 1 184 ? -8.898 -15.812 -2.932 1 93.88 184 ALA A CA 1
ATOM 1366 C C . ALA A 1 184 ? -8.312 -16.578 -4.113 1 93.88 184 ALA A C 1
ATOM 1368 O O . ALA A 1 184 ? -8.445 -17.797 -4.203 1 93.88 184 ALA A O 1
ATOM 1369 N N . ILE A 1 185 ? -7.684 -15.891 -5.012 1 92.25 185 ILE A N 1
ATOM 1370 C CA . ILE A 1 185 ? -7.121 -16.484 -6.227 1 92.25 185 ILE A CA 1
ATOM 1371 C C . ILE A 1 185 ? -5.996 -17.453 -5.855 1 92.25 185 ILE A C 1
ATOM 1373 O O . ILE A 1 185 ? -5.98 -18.594 -6.309 1 92.25 185 ILE A O 1
ATOM 1377 N N . VAL A 1 186 ? -5.082 -17.016 -5.02 1 93.44 186 VAL A N 1
ATOM 1378 C CA . VAL A 1 186 ? -3.947 -17.828 -4.613 1 93.44 186 VAL A CA 1
ATOM 1379 C C . VAL A 1 186 ? -4.438 -19.016 -3.768 1 93.44 186 VAL A C 1
ATOM 1381 O O . VAL A 1 186 ? -3.902 -20.109 -3.863 1 93.44 186 VAL A O 1
ATOM 1384 N N . GLY A 1 187 ? -5.434 -18.75 -2.971 1 90 187 GLY A N 1
ATOM 1385 C CA . GLY A 1 187 ? -6.031 -19.828 -2.211 1 90 187 GLY A CA 1
ATOM 1386 C C . GLY A 1 187 ? -6.582 -20.938 -3.086 1 90 187 GLY A C 1
ATOM 1387 O O . GLY A 1 187 ? -6.379 -22.125 -2.805 1 90 187 GLY A O 1
ATOM 1388 N N . THR A 1 188 ? -7.266 -20.625 -4.105 1 89.31 188 THR A N 1
ATOM 1389 C CA . THR A 1 188 ? -7.82 -21.609 -5.02 1 89.31 188 THR A CA 1
ATOM 1390 C C . THR A 1 188 ? -6.707 -22.344 -5.762 1 89.31 188 THR A C 1
ATOM 1392 O O . THR A 1 188 ? -6.809 -23.547 -6.02 1 89.31 188 THR A O 1
ATOM 1395 N N . LEU A 1 189 ? -5.711 -21.609 -6.09 1 88 189 LEU A N 1
ATOM 1396 C CA . LEU A 1 189 ? -4.559 -22.234 -6.734 1 88 189 LEU A CA 1
ATOM 1397 C C . LEU A 1 189 ? -3.885 -23.234 -5.789 1 88 189 LEU A C 1
ATOM 1399 O O . LEU A 1 189 ? -3.457 -24.312 -6.215 1 88 189 LEU A O 1
ATOM 1403 N N . ALA A 1 190 ? -3.773 -22.875 -4.543 1 86.75 190 ALA A N 1
ATOM 1404 C CA . ALA A 1 190 ? -3.193 -23.766 -3.549 1 86.75 190 ALA A CA 1
ATOM 1405 C C . ALA A 1 190 ? -4.02 -25.047 -3.414 1 86.75 190 ALA A C 1
ATOM 1407 O O . ALA A 1 190 ? -3.465 -26.141 -3.346 1 86.75 190 ALA A O 1
ATOM 1408 N N . ALA A 1 191 ? -5.281 -24.906 -3.432 1 85.19 191 ALA A N 1
ATOM 1409 C CA . ALA A 1 191 ? -6.168 -26.062 -3.357 1 85.19 191 ALA A CA 1
ATOM 1410 C C . ALA A 1 191 ? -5.98 -26.969 -4.566 1 85.19 191 ALA A C 1
ATOM 1412 O O . ALA A 1 191 ? -5.938 -28.203 -4.43 1 85.19 191 ALA A O 1
ATOM 1413 N N . LYS A 1 192 ? -5.836 -26.391 -5.703 1 82.69 192 LYS A N 1
ATOM 1414 C CA . LYS A 1 192 ? -5.633 -27.156 -6.934 1 82.69 192 LYS A CA 1
ATOM 1415 C C . LYS A 1 192 ? -4.312 -27.922 -6.895 1 82.69 192 LYS A C 1
ATOM 1417 O O . LYS A 1 192 ? -4.258 -29.094 -7.258 1 82.69 192 LYS A O 1
ATOM 1422 N N . THR A 1 193 ? -3.277 -27.328 -6.52 1 83 193 THR A N 1
ATOM 1423 C CA . THR A 1 193 ? -1.962 -27.953 -6.523 1 83 193 THR A CA 1
ATOM 1424 C C . THR A 1 193 ? -1.883 -29.047 -5.457 1 83 193 THR A C 1
ATOM 1426 O O . THR A 1 193 ? -1.178 -30.031 -5.629 1 83 193 THR A O 1
ATOM 1429 N N . LEU A 1 194 ? -2.574 -28.844 -4.355 1 78.19 194 LEU A N 1
ATOM 1430 C CA . LEU A 1 194 ? -2.557 -29.828 -3.279 1 78.19 194 LEU A CA 1
ATOM 1431 C C . LEU A 1 194 ? -3.377 -31.047 -3.654 1 78.19 194 LEU A C 1
ATOM 1433 O O . LEU A 1 194 ? -3.074 -32.156 -3.215 1 78.19 194 LEU A O 1
ATOM 1437 N N . THR A 1 195 ? -4.363 -30.906 -4.523 1 76.56 195 THR A N 1
ATOM 1438 C CA . THR A 1 195 ? -5.211 -32.031 -4.93 1 76.56 195 THR A CA 1
ATOM 1439 C C . THR A 1 195 ? -4.652 -32.719 -6.176 1 76.56 195 THR A C 1
ATOM 1441 O O . THR A 1 195 ? -4.914 -33.875 -6.418 1 76.56 195 THR A O 1
ATOM 1444 N N . GLN A 1 196 ? -3.977 -31.875 -7.004 1 67.06 196 GLN A N 1
ATOM 1445 C CA . GLN A 1 196 ? -3.412 -32.438 -8.227 1 67.06 196 GLN A CA 1
ATOM 1446 C C . GLN A 1 196 ? -2.32 -33.438 -7.914 1 67.06 196 GLN A C 1
ATOM 1448 O O . GLN A 1 196 ? -2.105 -34.375 -8.68 1 67.06 196 GLN A O 1
ATOM 1453 N N . GLY A 1 197 ? -1.479 -33.125 -6.953 1 58.06 197 GLY A N 1
ATOM 1454 C CA . GLY A 1 197 ? -0.449 -34.094 -6.594 1 58.06 197 GLY A CA 1
ATOM 1455 C C . GLY A 1 197 ? -1.001 -35.469 -6.293 1 58.06 197 GLY A C 1
ATOM 1456 O O . GLY A 1 197 ? -0.392 -36.469 -6.652 1 58.06 197 GLY A O 1
ATOM 1457 N N . SER A 1 198 ? -2.016 -35.469 -5.668 1 55.34 198 SER A N 1
ATOM 1458 C CA . SER A 1 198 ? -2.609 -36.75 -5.34 1 55.34 198 SER A CA 1
ATOM 1459 C C . SER A 1 198 ? -3.182 -37.438 -6.582 1 55.34 198 SER A C 1
ATOM 1461 O O . SER A 1 198 ? -3.18 -38.656 -6.68 1 55.34 198 SER A O 1
ATOM 1463 N N . ALA A 1 199 ? -3.666 -36.531 -7.48 1 51.59 199 ALA A N 1
ATOM 1464 C CA . ALA A 1 199 ? -4.281 -37.094 -8.68 1 51.59 199 ALA A CA 1
ATOM 1465 C C . ALA A 1 199 ? -3.225 -37.594 -9.656 1 51.59 199 ALA A C 1
ATOM 1467 O O . ALA A 1 199 ? -3.475 -38.531 -10.414 1 51.59 199 ALA A O 1
ATOM 1468 N N . LEU A 1 200 ? -2.076 -36.812 -9.852 1 49.84 200 LEU A N 1
ATOM 1469 C CA . LEU A 1 200 ? -1.029 -37.344 -10.711 1 49.84 200 LEU A CA 1
ATOM 1470 C C . LEU A 1 200 ? -0.714 -38.781 -10.328 1 49.84 200 LEU A C 1
ATOM 1472 O O . LEU A 1 200 ? -0.389 -39.594 -11.195 1 49.84 200 LEU A O 1
ATOM 1476 N N . VAL A 1 201 ? -0.662 -39.062 -8.969 1 44.78 201 VAL A N 1
ATOM 1477 C CA . VAL A 1 201 ? -0.431 -40.469 -8.633 1 44.78 201 VAL A CA 1
ATOM 1478 C C . VAL A 1 201 ? -1.594 -41.312 -9.141 1 44.78 201 VAL A C 1
ATOM 1480 O O . VAL A 1 201 ? -1.399 -42.469 -9.555 1 44.78 201 VAL A O 1
ATOM 1483 N N . ALA A 1 202 ? -2.771 -40.812 -8.875 1 44.69 202 ALA A N 1
ATOM 1484 C CA . ALA A 1 202 ? -3.822 -41.75 -9.281 1 44.69 202 ALA A CA 1
ATOM 1485 C C . ALA A 1 202 ? -4.012 -41.719 -10.797 1 44.69 202 ALA A C 1
ATOM 1487 O O . ALA A 1 202 ? -3.385 -42.5 -11.523 1 44.69 202 ALA A O 1
ATOM 1488 N N . THR A 1 203 ? -5.34 -41.438 -11.5 1 44.06 203 THR A N 1
ATOM 1489 C CA . THR A 1 203 ? -5.809 -41.625 -12.867 1 44.06 203 THR A CA 1
ATOM 1490 C C . THR A 1 203 ? -5.426 -40.438 -13.742 1 44.06 203 THR A C 1
ATOM 1492 O O . THR A 1 203 ? -5.301 -39.312 -13.242 1 44.06 203 THR A O 1
ATOM 1495 N N . ALA A 1 204 ? -4.699 -40.562 -14.922 1 39.81 204 ALA A N 1
ATOM 1496 C CA . ALA A 1 204 ? -4.457 -39.781 -16.141 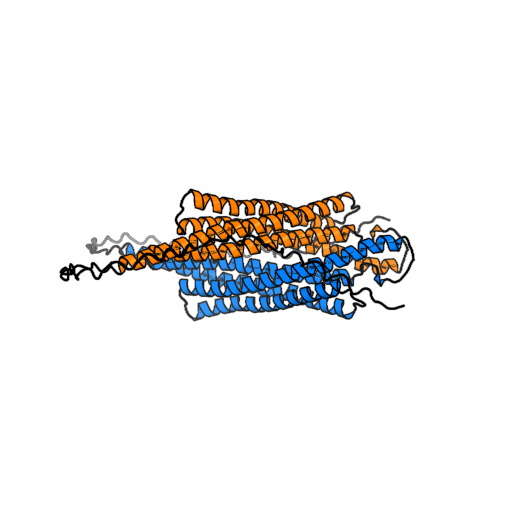1 39.81 204 ALA A CA 1
ATOM 1497 C C . ALA A 1 204 ? -5.586 -38.781 -16.375 1 39.81 204 ALA A C 1
ATOM 1499 O O . ALA A 1 204 ? -5.812 -38.375 -17.516 1 39.81 204 ALA A O 1
ATOM 1500 N N . SER A 1 205 ? -6.641 -38.594 -15.617 1 41.28 205 SER A N 1
ATOM 1501 C CA . SER A 1 205 ? -7.805 -37.906 -16.188 1 41.28 205 SER A CA 1
ATOM 1502 C C . SER A 1 205 ? -7.484 -36.469 -16.5 1 41.28 205 SER A C 1
ATOM 1504 O O . SER A 1 205 ? -6.465 -35.938 -16.062 1 41.28 205 SER A O 1
ATOM 1506 N N . GLY A 1 206 ? -8.586 -35.406 -16.906 1 43.09 206 GLY A N 1
ATOM 1507 C CA . GLY A 1 206 ? -8.711 -34.188 -17.672 1 43.09 206 GLY A CA 1
ATOM 1508 C C . GLY A 1 206 ? -7.934 -33.031 -17.078 1 43.09 206 GLY A C 1
ATOM 1509 O O . GLY A 1 206 ? -7.598 -33.031 -15.898 1 43.09 206 GLY A O 1
ATOM 1510 N N . ALA A 1 207 ? -7.09 -32.281 -17.891 1 48.34 207 ALA A N 1
ATOM 1511 C CA . ALA A 1 207 ? -6.23 -31.109 -17.844 1 48.34 207 ALA A CA 1
ATOM 1512 C C . ALA A 1 207 ? -6.797 -30.062 -16.891 1 48.34 207 ALA A C 1
ATOM 1514 O O . ALA A 1 207 ? -6.094 -29.125 -16.5 1 48.34 207 ALA A O 1
ATOM 1515 N N . SER A 1 208 ? -8.172 -30.203 -16.469 1 51 208 SER A N 1
ATOM 1516 C CA . SER A 1 208 ? -8.805 -29.125 -15.719 1 51 208 SER A CA 1
ATOM 1517 C C . SER A 1 208 ? -8.375 -29.141 -14.258 1 51 208 SER A C 1
ATOM 1519 O O . SER A 1 208 ? -8.547 -28.156 -13.539 1 51 208 SER A O 1
ATOM 1521 N N . GLY A 1 209 ? -7.59 -30.172 -13.844 1 57.03 209 GLY A N 1
ATOM 1522 C CA . GLY A 1 209 ? -7.219 -30.281 -12.445 1 57.03 209 GLY A CA 1
ATOM 1523 C C . GLY A 1 209 ? -5.836 -29.719 -12.148 1 57.03 209 GLY A C 1
ATOM 1524 O O . GLY A 1 209 ? -5.492 -29.484 -10.992 1 57.03 209 GLY A O 1
ATOM 1525 N N . PHE A 1 210 ? -5.152 -29.391 -13.211 1 68.69 210 PHE A N 1
ATOM 1526 C CA . PHE A 1 210 ? -3.781 -28.922 -13.047 1 68.69 210 PHE A CA 1
ATOM 1527 C C . PHE A 1 210 ? -3.713 -27.406 -13.164 1 68.69 210 PHE A C 1
ATOM 1529 O O . PHE A 1 210 ? -4.547 -26.781 -13.828 1 68.69 210 PHE A O 1
ATOM 1536 N N . VAL A 1 211 ? -2.834 -26.875 -12.344 1 77 211 VAL A N 1
ATOM 1537 C CA . VAL A 1 211 ? -2.574 -25.453 -12.508 1 77 211 VAL A CA 1
ATOM 1538 C C . VAL A 1 211 ? -2.168 -25.156 -13.945 1 77 211 VAL A C 1
ATOM 1540 O O . VAL A 1 211 ? -1.241 -25.781 -14.477 1 77 211 VAL A O 1
ATOM 1543 N N . GLN A 1 212 ? -3.01 -24.391 -14.609 1 78.06 212 GLN A N 1
ATOM 1544 C CA . GLN A 1 212 ? -2.779 -24.016 -16.016 1 78.06 212 GLN A CA 1
ATOM 1545 C C . GLN A 1 212 ? -2.17 -22.625 -16.125 1 78.06 212 GLN A C 1
ATOM 1547 O O . GLN A 1 212 ? -2.178 -21.859 -15.156 1 78.06 212 GLN A O 1
ATOM 1552 N N . ALA A 1 213 ? -1.691 -22.344 -17.312 1 82 213 ALA A N 1
ATOM 1553 C CA . ALA A 1 213 ? -1.112 -21.047 -17.594 1 82 213 ALA A CA 1
ATOM 1554 C C . ALA A 1 213 ? -2.119 -19.922 -17.328 1 82 213 ALA A C 1
ATOM 1556 O O . ALA A 1 213 ? -1.752 -18.859 -16.844 1 82 213 ALA A O 1
ATOM 1557 N N . LEU A 1 214 ? -3.375 -20.156 -17.547 1 83.81 214 LEU A N 1
ATOM 1558 C CA . LEU A 1 214 ? -4.398 -19.141 -17.359 1 83.81 214 LEU A CA 1
ATOM 1559 C C . LEU A 1 214 ? -4.543 -18.766 -15.898 1 83.81 214 LEU A C 1
ATOM 1561 O O . LEU A 1 214 ? -4.828 -17.609 -15.57 1 83.81 214 LEU A O 1
ATOM 1565 N N . ASP A 1 215 ? -4.34 -19.703 -15.031 1 87.88 215 ASP A N 1
ATOM 1566 C CA . ASP A 1 215 ? -4.398 -19.453 -13.594 1 87.88 215 ASP A CA 1
ATOM 1567 C C . ASP A 1 215 ? -3.303 -18.484 -13.164 1 87.88 215 ASP A C 1
ATOM 1569 O O . ASP A 1 215 ? -3.557 -17.547 -12.398 1 87.88 215 ASP A O 1
ATOM 1573 N N . VAL A 1 216 ? -2.168 -18.688 -13.742 1 91.19 216 VAL A N 1
ATOM 1574 C CA . VAL A 1 216 ? -1.018 -17.875 -13.359 1 91.19 216 VAL A CA 1
ATOM 1575 C C . VAL A 1 216 ? -1.126 -16.484 -13.992 1 91.19 216 VAL A C 1
ATOM 1577 O O . VAL A 1 216 ? -0.688 -15.5 -13.406 1 91.19 216 VAL A O 1
ATOM 1580 N N . LEU A 1 217 ? -1.717 -16.438 -15.141 1 91.31 217 LEU A N 1
ATOM 1581 C CA . LEU A 1 217 ? -1.923 -15.148 -15.789 1 91.31 217 LEU A CA 1
ATOM 1582 C C . LEU A 1 217 ? -2.861 -14.266 -14.969 1 91.31 217 LEU A C 1
ATOM 1584 O O . LEU A 1 217 ? -2.697 -13.047 -14.922 1 91.31 217 LEU A O 1
ATOM 1588 N N . ILE A 1 218 ? -3.834 -14.867 -14.359 1 93.31 218 ILE A N 1
ATOM 1589 C CA . ILE A 1 218 ? -4.746 -14.133 -13.484 1 93.31 218 ILE A CA 1
ATOM 1590 C C . ILE A 1 218 ? -3.984 -13.602 -12.273 1 93.31 218 ILE A C 1
ATOM 1592 O O . ILE A 1 218 ? -4.18 -12.453 -11.867 1 93.31 218 ILE A O 1
ATOM 1596 N N . VAL A 1 219 ? -3.176 -14.398 -11.711 1 94.44 219 VAL A N 1
ATOM 1597 C CA . VAL A 1 219 ? -2.336 -13.977 -10.594 1 94.44 219 VAL A CA 1
ATOM 1598 C C . VAL A 1 219 ? -1.439 -12.82 -11.023 1 94.44 219 VAL A C 1
ATOM 1600 O O . VAL A 1 219 ? -1.298 -11.828 -10.297 1 94.44 219 VAL A O 1
ATOM 1603 N N . GLN A 1 220 ? -0.862 -12.969 -12.219 1 94.38 220 GLN A N 1
ATOM 1604 C CA . GLN A 1 220 ? -0.003 -11.914 -12.75 1 94.38 220 GLN A CA 1
ATOM 1605 C C . GLN A 1 220 ? -0.773 -10.609 -12.922 1 94.38 220 GLN 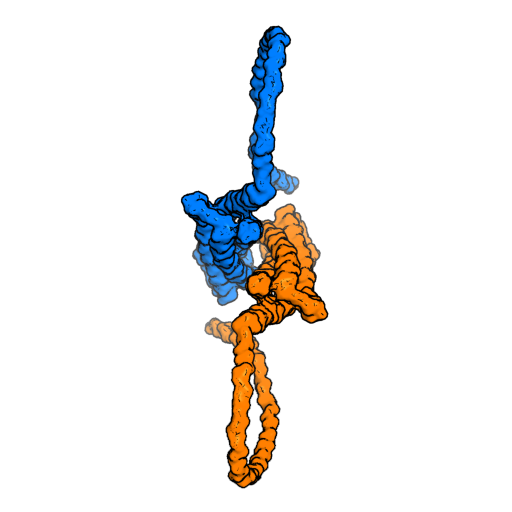A C 1
ATOM 1607 O O . GLN A 1 220 ? -0.276 -9.539 -12.57 1 94.38 220 GLN A O 1
ATOM 1612 N N . ALA A 1 221 ? -1.903 -10.68 -13.492 1 96.38 221 ALA A N 1
ATOM 1613 C CA . ALA A 1 221 ? -2.736 -9.492 -13.688 1 96.38 221 ALA A CA 1
ATOM 1614 C C . ALA A 1 221 ? -3.027 -8.805 -12.352 1 96.38 221 ALA A C 1
ATOM 1616 O O . ALA A 1 221 ? -2.898 -7.582 -12.234 1 96.38 221 ALA A O 1
ATOM 1617 N N . ASN A 1 222 ? -3.387 -9.562 -11.414 1 97.06 222 ASN A N 1
ATOM 1618 C CA . ASN A 1 222 ? -3.715 -9.016 -10.102 1 97.06 222 ASN A CA 1
ATOM 1619 C C . ASN A 1 222 ? -2.486 -8.414 -9.422 1 97.06 222 ASN A C 1
ATOM 1621 O O . ASN A 1 222 ? -2.588 -7.391 -8.742 1 97.06 222 ASN A O 1
ATOM 1625 N N . THR A 1 223 ? -1.358 -8.984 -9.57 1 96.94 223 THR A N 1
ATOM 1626 C CA . THR A 1 223 ? -0.105 -8.453 -9.047 1 96.94 223 THR A CA 1
ATOM 1627 C C . THR A 1 223 ? 0.218 -7.105 -9.68 1 96.94 223 THR A C 1
ATOM 1629 O O . THR A 1 223 ? 0.617 -6.168 -8.984 1 96.94 223 THR A O 1
ATOM 1632 N N . ASN A 1 224 ? 0.049 -7.027 -10.992 1 97.94 224 ASN A N 1
ATOM 1633 C CA . ASN A 1 224 ? 0.242 -5.758 -11.688 1 97.94 224 ASN A CA 1
ATOM 1634 C C . ASN A 1 224 ? -0.683 -4.672 -11.141 1 97.94 224 ASN A C 1
ATOM 1636 O O . ASN A 1 224 ? -0.282 -3.516 -11.016 1 97.94 224 ASN A O 1
ATOM 1640 N N . THR A 1 225 ? -1.89 -5.078 -10.891 1 98.44 225 THR A N 1
ATOM 1641 C CA . THR A 1 225 ? -2.854 -4.121 -10.359 1 98.44 225 THR A CA 1
ATOM 1642 C C . THR A 1 225 ? -2.416 -3.619 -8.984 1 98.44 225 THR A C 1
ATOM 1644 O O . THR A 1 225 ? -2.479 -2.418 -8.711 1 98.44 225 THR A O 1
ATOM 1647 N N . ILE A 1 226 ? -1.99 -4.496 -8.141 1 98.38 226 ILE A N 1
ATOM 1648 C CA . ILE A 1 226 ? -1.475 -4.113 -6.832 1 98.38 226 ILE A CA 1
ATOM 1649 C C . ILE A 1 226 ? -0.284 -3.172 -7 1 98.38 226 ILE A C 1
ATOM 1651 O O . ILE A 1 226 ? -0.185 -2.154 -6.312 1 98.38 226 ILE A O 1
ATOM 1655 N N . ALA A 1 227 ? 0.613 -3.5 -7.93 1 98.31 227 ALA A N 1
ATOM 1656 C CA . ALA A 1 227 ? 1.765 -2.646 -8.211 1 98.31 227 ALA A CA 1
ATOM 1657 C C . ALA A 1 227 ? 1.32 -1.258 -8.664 1 98.31 227 ALA A C 1
ATOM 1659 O O . ALA A 1 227 ? 1.911 -0.25 -8.266 1 98.31 227 ALA A O 1
ATOM 1660 N N . ALA A 1 228 ? 0.354 -1.279 -9.477 1 98.5 228 ALA A N 1
ATOM 1661 C CA . ALA A 1 228 ? -0.16 0.003 -9.953 1 98.5 228 ALA A CA 1
ATOM 1662 C C . ALA A 1 228 ? -0.631 0.869 -8.789 1 98.5 228 ALA A C 1
ATOM 1664 O O . ALA A 1 228 ? -0.295 2.053 -8.711 1 98.5 228 ALA A O 1
ATOM 1665 N N . HIS A 1 229 ? -1.43 0.28 -7.945 1 98.5 229 HIS A N 1
ATOM 1666 C CA . HIS A 1 229 ? -1.899 1.021 -6.777 1 98.5 229 HIS A CA 1
ATOM 1667 C C . HIS A 1 229 ? -0.737 1.436 -5.883 1 98.5 229 HIS A C 1
ATOM 1669 O O . HIS A 1 229 ? -0.768 2.508 -5.277 1 98.5 229 HIS A O 1
ATOM 1675 N N . PHE A 1 230 ? 0.246 0.626 -5.75 1 98.12 230 PHE A N 1
ATOM 1676 C CA . PHE A 1 230 ? 1.425 0.952 -4.957 1 98.12 230 PHE A CA 1
ATOM 1677 C C . PHE A 1 230 ? 2.117 2.195 -5.504 1 98.12 230 PHE A C 1
ATOM 1679 O O . PHE A 1 230 ? 2.49 3.09 -4.742 1 98.12 230 PHE A O 1
ATOM 1686 N N . PHE A 1 231 ? 2.32 2.217 -6.789 1 97.62 231 PHE A N 1
ATOM 1687 C CA . PHE A 1 231 ? 2.92 3.393 -7.406 1 97.62 231 PHE A CA 1
ATOM 1688 C C . PHE A 1 231 ? 2.072 4.633 -7.148 1 97.62 231 PHE A C 1
ATOM 1690 O O . PHE A 1 231 ? 2.607 5.723 -6.934 1 97.62 231 PHE A O 1
ATOM 1697 N N . GLY A 1 232 ? 0.802 4.441 -7.215 1 97.69 232 GLY A N 1
ATOM 1698 C CA . GLY A 1 232 ? -0.081 5.543 -6.867 1 97.69 232 GLY A CA 1
ATOM 1699 C C . GLY A 1 232 ? 0.117 6.043 -5.445 1 97.69 232 GLY A C 1
ATOM 1700 O O . GLY A 1 232 ? 0.152 7.25 -5.203 1 97.69 232 GLY A O 1
ATOM 1701 N N . LEU A 1 233 ? 0.254 5.137 -4.539 1 96.12 233 LEU A N 1
ATOM 1702 C CA . LEU A 1 233 ? 0.463 5.5 -3.141 1 96.12 233 LEU A CA 1
ATOM 1703 C C . LEU A 1 233 ? 1.797 6.215 -2.957 1 96.12 233 LEU A C 1
ATOM 1705 O O . LEU A 1 233 ? 1.877 7.215 -2.24 1 96.12 233 LEU A O 1
ATOM 1709 N N . CYS A 1 234 ? 2.809 5.707 -3.59 1 96.44 234 CYS A N 1
ATOM 1710 C CA . CYS A 1 234 ? 4.117 6.348 -3.523 1 96.44 234 CYS A CA 1
ATOM 1711 C C . CYS A 1 234 ? 4.055 7.777 -4.051 1 96.44 234 CYS A C 1
ATOM 1713 O O . CYS A 1 234 ? 4.672 8.68 -3.488 1 96.44 234 CYS A O 1
ATOM 1715 N N . ALA A 1 235 ? 3.352 7.934 -5.102 1 96.81 235 ALA A N 1
ATOM 1716 C CA . ALA A 1 235 ? 3.209 9.266 -5.688 1 96.81 235 ALA A CA 1
ATOM 1717 C C . ALA A 1 235 ? 2.518 10.219 -4.719 1 96.81 235 ALA A C 1
ATOM 1719 O O . ALA A 1 235 ? 2.963 11.352 -4.535 1 96.81 235 ALA A O 1
ATOM 1720 N N . VAL A 1 236 ? 1.438 9.727 -4.109 1 96.06 236 VAL A N 1
ATOM 1721 C CA . VAL A 1 236 ? 0.703 10.547 -3.152 1 96.06 236 VAL A CA 1
ATOM 1722 C C . VAL A 1 236 ? 1.634 10.984 -2.021 1 96.06 236 VAL A C 1
ATOM 1724 O O . VAL A 1 236 ? 1.667 12.156 -1.654 1 96.06 236 VAL A O 1
ATOM 1727 N N . MET A 1 237 ? 2.416 10.102 -1.582 1 93.75 237 MET A N 1
ATOM 1728 C CA . MET A 1 237 ? 3.301 10.391 -0.457 1 93.75 237 MET A CA 1
ATOM 1729 C C . MET A 1 237 ? 4.391 11.375 -0.86 1 93.75 237 MET A C 1
ATOM 1731 O O . MET A 1 237 ? 4.703 12.305 -0.111 1 93.75 237 MET A O 1
ATOM 1735 N N . ARG A 1 238 ? 4.895 11.195 -1.994 1 94.44 238 ARG A N 1
ATOM 1736 C CA . ARG A 1 238 ? 5.965 12.062 -2.469 1 94.44 238 ARG A CA 1
ATOM 1737 C C . ARG A 1 238 ? 5.457 13.484 -2.678 1 94.44 238 ARG A C 1
ATOM 1739 O O . ARG A 1 238 ? 6.133 14.453 -2.307 1 94.44 238 ARG A O 1
ATOM 1746 N N . ILE A 1 239 ? 4.352 13.672 -3.275 1 96.12 239 ILE A N 1
ATOM 1747 C CA . ILE A 1 239 ? 3.789 14.992 -3.527 1 96.12 239 ILE A CA 1
ATOM 1748 C C . ILE A 1 239 ? 3.342 15.625 -2.211 1 96.12 239 ILE A C 1
ATOM 1750 O O . ILE A 1 239 ? 3.48 16.828 -2.016 1 96.12 239 ILE A O 1
ATOM 1754 N N . GLN A 1 240 ? 2.846 14.75 -1.307 1 94.06 240 GLN A N 1
ATOM 1755 C CA . GLN A 1 240 ? 2.404 15.258 -0.012 1 94.06 240 GLN A CA 1
ATOM 1756 C C . GLN A 1 240 ? 3.561 15.891 0.753 1 94.06 240 GLN A C 1
ATOM 1758 O O . GLN A 1 240 ? 3.375 16.891 1.454 1 94.06 240 GLN A O 1
ATOM 1763 N N . GLY A 1 241 ? 4.727 15.359 0.634 1 92.12 241 GLY A N 1
ATOM 1764 C CA . GLY A 1 241 ? 5.891 15.961 1.259 1 92.12 241 GLY A CA 1
ATOM 1765 C C . GLY A 1 241 ? 6.148 17.391 0.79 1 92.12 241 GLY A C 1
ATOM 1766 O O . GLY A 1 241 ? 6.465 18.266 1.596 1 92.12 241 GLY A O 1
ATOM 1767 N N . ALA A 1 242 ? 6.004 17.578 -0.429 1 92.88 242 ALA A N 1
ATOM 1768 C CA . ALA A 1 242 ? 6.184 18.906 -0.992 1 92.88 242 ALA A CA 1
ATOM 1769 C C . ALA A 1 242 ? 5.062 19.844 -0.552 1 92.88 242 ALA A C 1
ATOM 1771 O O . ALA A 1 242 ? 5.293 21.031 -0.313 1 92.88 242 ALA A O 1
ATOM 1772 N N . ALA A 1 243 ? 3.889 19.328 -0.461 1 93.69 243 ALA A N 1
ATOM 1773 C CA . ALA A 1 243 ? 2.748 20.125 -0.025 1 93.69 243 ALA A CA 1
ATOM 1774 C C . ALA A 1 243 ? 2.904 20.547 1.431 1 93.69 243 ALA A C 1
ATOM 1776 O O . ALA A 1 243 ? 2.537 21.672 1.797 1 93.69 243 ALA A O 1
ATOM 1777 N N . ASP A 1 244 ? 3.43 19.672 2.213 1 88.81 244 ASP A N 1
ATOM 1778 C CA . ASP A 1 244 ? 3.664 19.984 3.617 1 88.81 244 ASP A CA 1
ATOM 1779 C C . ASP A 1 244 ? 4.684 21.125 3.76 1 88.81 244 ASP A C 1
ATOM 1781 O O . ASP A 1 244 ? 4.504 22.016 4.582 1 88.81 244 ASP A O 1
ATOM 1785 N N . VAL A 1 245 ? 5.711 21.094 3.002 1 88 245 VAL A N 1
ATOM 1786 C CA . VAL A 1 245 ? 6.73 22.141 3.023 1 88 245 VAL A CA 1
ATOM 1787 C C . VAL A 1 245 ? 6.125 23.469 2.572 1 88 245 VAL A C 1
ATOM 1789 O O . VAL A 1 245 ? 6.414 24.516 3.15 1 88 245 VAL A O 1
ATOM 1792 N N . ALA A 1 246 ? 5.332 23.422 1.637 1 91.44 246 ALA A N 1
ATOM 1793 C CA . ALA A 1 246 ? 4.652 24.625 1.157 1 91.44 246 ALA A CA 1
ATOM 1794 C C . ALA A 1 246 ? 3.729 25.188 2.229 1 91.44 246 ALA A C 1
ATOM 1796 O O . ALA A 1 246 ? 3.645 26.406 2.398 1 91.44 246 ALA A O 1
ATOM 1797 N N . ALA A 1 247 ? 3.064 24.391 2.891 1 88.38 247 ALA A N 1
ATOM 1798 C CA . ALA A 1 247 ? 2.16 24.828 3.949 1 88.38 247 ALA A CA 1
ATOM 1799 C C . ALA A 1 247 ? 2.928 25.5 5.082 1 88.38 247 ALA A C 1
ATOM 1801 O O . ALA A 1 247 ? 2.488 26.516 5.617 1 88.38 247 ALA A O 1
ATOM 1802 N N . ILE A 1 248 ? 4.039 25.016 5.449 1 83.31 248 ILE A N 1
ATOM 1803 C CA . ILE A 1 248 ? 4.879 25.562 6.508 1 83.31 248 ILE A CA 1
ATOM 1804 C C . ILE A 1 248 ? 5.43 26.922 6.074 1 83.31 248 ILE A C 1
ATOM 1806 O O . ILE A 1 248 ? 5.477 27.859 6.867 1 83.31 248 ILE A O 1
ATOM 1810 N N . SER A 1 249 ? 5.793 27.016 4.852 1 84.25 249 SER A N 1
ATOM 1811 C CA . SER A 1 249 ? 6.348 28.25 4.328 1 84.25 249 SER A CA 1
ATOM 1812 C C . SER A 1 249 ? 5.297 29.359 4.305 1 84.25 249 SER A C 1
ATOM 1814 O O . SER A 1 249 ? 5.629 30.531 4.445 1 84.25 249 SER A O 1
ATOM 1816 N N . ALA A 1 250 ? 4.066 29.031 4.148 1 84.81 250 ALA A N 1
ATOM 1817 C CA . ALA A 1 250 ? 2.971 30 4.145 1 84.81 250 ALA A CA 1
ATOM 1818 C C . ALA A 1 250 ? 2.713 30.547 5.543 1 84.81 250 ALA A C 1
ATOM 1820 O O . ALA A 1 250 ? 2.34 31.703 5.707 1 84.81 250 ALA A O 1
ATOM 1821 N N . SER A 1 251 ? 2.773 29.766 6.57 1 76.19 251 SER A N 1
ATOM 1822 C CA . SER A 1 251 ? 2.518 30.172 7.953 1 76.19 251 SER A CA 1
ATOM 1823 C C . SER A 1 251 ? 3.621 31.078 8.469 1 76.19 251 SER A C 1
ATOM 1825 O O . SER A 1 251 ? 3.361 31.969 9.281 1 76.19 251 SER A O 1
ATOM 1827 N N . THR A 1 252 ? 4.781 30.938 8.07 1 67.56 252 THR A N 1
ATOM 1828 C CA . THR A 1 252 ? 5.883 31.797 8.492 1 67.56 252 THR A CA 1
ATOM 1829 C C . THR A 1 252 ? 5.746 33.188 7.891 1 67.56 252 THR A C 1
ATOM 1831 O O . THR A 1 252 ? 6.258 34.156 8.445 1 67.56 252 THR A O 1
ATOM 1834 N N . LYS A 1 253 ? 4.996 33.531 6.809 1 62.75 253 LYS A N 1
ATOM 1835 C CA . LYS A 1 253 ? 4.77 34.812 6.184 1 62.75 253 LYS A CA 1
ATOM 1836 C C . LYS A 1 253 ? 3.754 35.625 6.973 1 62.75 253 LYS A C 1
ATOM 1838 O O . LYS A 1 253 ? 3.836 36.875 7.012 1 62.75 253 LYS A O 1
ATOM 1843 N N . SER A 1 254 ? 2.785 34.969 7.578 1 50.91 254 SER A N 1
ATOM 1844 C CA . SER A 1 254 ? 1.742 35.75 8.266 1 50.91 254 SER A CA 1
ATOM 1845 C C . SER A 1 254 ? 2.221 36.219 9.625 1 50.91 254 SER A C 1
ATOM 1847 O O . SER A 1 254 ? 1.504 36.969 10.312 1 50.91 254 SER A O 1
ATOM 1849 N N . VAL A 1 255 ? 3.465 35.875 10.062 1 47.31 255 VAL A N 1
ATOM 1850 C CA . VAL A 1 255 ? 3.994 36.5 11.273 1 47.31 255 VAL A CA 1
ATOM 1851 C C . VAL A 1 255 ? 4.906 37.656 10.906 1 47.31 255 VAL A C 1
ATOM 1853 O O . VAL A 1 255 ? 5.645 37.594 9.914 1 47.31 255 VAL A O 1
ATOM 1856 N N . MET B 1 1 ? -27.484 -38.375 -10.914 1 20.47 1 MET B N 1
ATOM 1857 C CA . MET B 1 1 ? -27.219 -38.219 -9.492 1 20.47 1 MET B CA 1
ATOM 1858 C C . MET B 1 1 ? -26.719 -36.812 -9.18 1 20.47 1 MET B C 1
ATOM 1860 O O . MET B 1 1 ? -25.75 -36.344 -9.758 1 20.47 1 MET B O 1
ATOM 1864 N N . LYS B 1 2 ? -27.672 -35.844 -8.703 1 26.61 2 LYS B N 1
ATOM 1865 C CA . LYS B 1 2 ? -27.844 -34.406 -8.523 1 26.61 2 LYS B CA 1
ATOM 1866 C C . LYS B 1 2 ? -26.797 -33.844 -7.574 1 26.61 2 LYS B C 1
ATOM 1868 O O . LYS B 1 2 ? -26.297 -34.562 -6.699 1 26.61 2 LYS B O 1
ATOM 1873 N N . GLY B 1 3 ? -26.156 -32.75 -7.898 1 23.19 3 GLY B N 1
ATOM 1874 C CA . GLY B 1 3 ? -25.172 -31.688 -7.699 1 23.19 3 GLY B CA 1
ATOM 1875 C C . GLY B 1 3 ? -25.359 -30.953 -6.391 1 23.19 3 GLY B C 1
ATOM 1876 O O . GLY B 1 3 ? -24.875 -29.828 -6.242 1 23.19 3 GLY B O 1
ATOM 1877 N N . GLY B 1 4 ? -26 -31.531 -5.324 1 27.42 4 GLY B N 1
ATOM 1878 C CA . GLY B 1 4 ? -26.594 -30.75 -4.25 1 27.42 4 GLY B CA 1
ATOM 1879 C C . GLY B 1 4 ? -25.562 -30.062 -3.371 1 27.42 4 GLY B C 1
ATOM 1880 O O . GLY B 1 4 ? -25.859 -29.688 -2.24 1 27.42 4 GLY B O 1
ATOM 1881 N N . GLY B 1 5 ? -24.219 -30 -3.686 1 25.81 5 GLY B N 1
ATOM 1882 C CA . GLY B 1 5 ? -23.203 -29.75 -2.672 1 25.81 5 GLY B CA 1
ATOM 1883 C C . GLY B 1 5 ? -23.234 -28.328 -2.135 1 25.81 5 GLY B C 1
ATOM 1884 O O . GLY B 1 5 ? -22.266 -27.875 -1.529 1 25.81 5 GLY B O 1
ATOM 1885 N N . LEU B 1 6 ? -24.219 -27.453 -2.49 1 26.77 6 LEU B N 1
ATOM 1886 C CA . LEU B 1 6 ? -24.141 -26 -2.338 1 26.77 6 LEU B CA 1
ATOM 1887 C C . LEU B 1 6 ? -24.203 -25.609 -0.866 1 26.77 6 LEU B C 1
ATOM 1889 O O . LEU B 1 6 ? -23.953 -24.453 -0.519 1 26.77 6 LEU B O 1
ATOM 1893 N N . VAL B 1 7 ? -24.656 -26.422 0.15 1 25.92 7 VAL B N 1
ATOM 1894 C CA . VAL B 1 7 ? -25.359 -25.859 1.292 1 25.92 7 VAL B CA 1
ATOM 1895 C C . VAL B 1 7 ? -24.375 -25.234 2.27 1 25.92 7 VAL B C 1
ATOM 1897 O O . VAL B 1 7 ? -24.719 -24.344 3.043 1 25.92 7 VAL B O 1
ATOM 1900 N N . ALA B 1 8 ? -23.062 -25.609 2.451 1 24.61 8 ALA B N 1
ATOM 1901 C CA . ALA B 1 8 ? -22.531 -25.656 3.811 1 24.61 8 ALA B CA 1
ATOM 1902 C C . ALA B 1 8 ? -22.109 -24.281 4.285 1 24.61 8 ALA B C 1
ATOM 1904 O O . ALA B 1 8 ? -21.672 -24.109 5.426 1 24.61 8 ALA B O 1
ATOM 1905 N N . ALA B 1 9 ? -21.891 -23.219 3.447 1 22.5 9 ALA B N 1
ATOM 1906 C CA . ALA B 1 9 ? -20.922 -22.188 3.848 1 22.5 9 ALA B CA 1
ATOM 1907 C C . ALA B 1 9 ? -21.531 -21.266 4.902 1 22.5 9 ALA B C 1
ATOM 1909 O O . ALA B 1 9 ? -20.859 -20.328 5.359 1 22.5 9 ALA B O 1
ATOM 1910 N N . LEU B 1 10 ? -22.844 -21.203 5.152 1 21.92 10 LEU B N 1
ATOM 1911 C CA . LEU B 1 10 ? -23.438 -20.016 5.754 1 21.92 10 LEU B CA 1
ATOM 1912 C C . LEU B 1 10 ? -23.125 -19.938 7.242 1 21.92 10 LEU B C 1
ATOM 1914 O O . LEU B 1 10 ? -23.594 -19.031 7.938 1 21.92 10 LEU B O 1
ATOM 1918 N N . ALA B 1 11 ? -22.516 -20.906 7.91 1 21.33 11 ALA B N 1
ATOM 1919 C CA . ALA B 1 11 ? -22.875 -21.094 9.312 1 21.33 11 ALA B CA 1
ATOM 1920 C C . ALA B 1 11 ? -22.25 -20.016 10.188 1 21.33 11 ALA B C 1
ATOM 1922 O O . ALA B 1 11 ? -22.672 -19.812 11.336 1 21.33 11 ALA B O 1
ATOM 1923 N N . LEU B 1 12 ? -21.094 -19.375 9.867 1 20.38 12 LEU B N 1
ATOM 1924 C CA . LEU B 1 12 ? -20.266 -19.188 11.047 1 20.38 12 LEU B CA 1
ATOM 1925 C C . LEU B 1 12 ? -20.797 -18.016 11.891 1 20.38 12 LEU B C 1
ATOM 1927 O O . LEU B 1 12 ? -20.266 -17.75 12.969 1 20.38 12 LEU B O 1
ATOM 1931 N N . PHE B 1 13 ? -21.469 -16.953 11.359 1 21.81 13 PHE B N 1
ATOM 1932 C CA . PHE B 1 13 ? -21.391 -15.695 12.086 1 21.81 13 PHE B CA 1
ATOM 1933 C C . PHE B 1 13 ? -22.234 -15.758 13.359 1 21.81 13 PHE B C 1
ATOM 1935 O O . PHE B 1 13 ? -23.266 -15.094 13.453 1 21.81 13 PHE B O 1
ATOM 1942 N N . SER B 1 14 ? -22.484 -16.859 13.945 1 20.33 14 SER B N 1
ATOM 1943 C CA . SER B 1 14 ? -23.5 -16.906 15 1 20.33 14 SER B CA 1
ATOM 1944 C C . SER B 1 14 ? -23.062 -16.094 16.219 1 20.33 14 SER B C 1
ATOM 1946 O O . SER B 1 14 ? -23.781 -16.047 17.219 1 20.33 14 SER B O 1
ATOM 1948 N N . LEU B 1 15 ? -21.812 -15.781 16.375 1 19.95 15 LEU B N 1
ATOM 1949 C CA . LEU B 1 15 ? -21.484 -15.82 17.797 1 19.95 15 LEU B CA 1
ATOM 1950 C C . LEU B 1 15 ? -22.156 -14.672 18.531 1 19.95 15 LEU B C 1
ATOM 1952 O O . LEU B 1 15 ? -21.5 -13.898 19.234 1 19.95 15 LEU B O 1
ATOM 1956 N N . LEU B 1 16 ? -22.906 -13.797 17.906 1 21.28 16 LEU B N 1
ATOM 1957 C CA . LEU B 1 16 ? -23.188 -12.625 18.719 1 21.28 16 LEU B CA 1
ATOM 1958 C C . LEU B 1 16 ? -23.953 -13.023 19.984 1 21.28 16 LEU B C 1
ATOM 1960 O O . LEU B 1 16 ? -25.062 -13.547 19.906 1 21.28 16 LEU B O 1
ATOM 1964 N N . THR B 1 17 ? -23.188 -13.312 21.062 1 18.53 17 THR B N 1
ATOM 1965 C CA . THR B 1 17 ? -23.594 -13.82 22.375 1 18.53 17 THR B CA 1
ATOM 1966 C C . THR B 1 17 ? -24.672 -12.922 22.984 1 18.53 17 THR B C 1
ATOM 1968 O O . THR B 1 17 ? -24.75 -11.734 22.656 1 18.53 17 THR B O 1
ATOM 1971 N N . PRO B 1 18 ? -25.516 -13.43 23.922 1 21.05 18 PRO B N 1
ATOM 1972 C CA . PRO B 1 18 ? -26.812 -13.328 24.609 1 21.05 18 PRO B CA 1
ATOM 1973 C C . PRO B 1 18 ? -26.781 -12.352 25.781 1 21.05 18 PRO B C 1
ATOM 1975 O O . PRO B 1 18 ? -27.812 -12.125 26.422 1 21.05 18 PRO B O 1
ATOM 1978 N N . VAL B 1 19 ? -25.766 -11.461 26 1 19.25 19 VAL B N 1
ATOM 1979 C CA . VAL B 1 19 ? -25.578 -11.242 27.438 1 19.25 19 VAL B CA 1
ATOM 1980 C C . VAL B 1 19 ? -26.891 -10.773 28.062 1 19.25 19 VAL B C 1
ATOM 1982 O O . VAL B 1 19 ? -27.438 -9.734 27.672 1 19.25 19 VAL B O 1
ATOM 1985 N N . ALA B 1 20 ? -27.594 -11.523 28.875 1 19 20 ALA B N 1
ATOM 1986 C CA . ALA B 1 20 ? -28.859 -11.656 29.578 1 19 20 ALA B CA 1
ATOM 1987 C C . ALA B 1 20 ? -29.016 -10.578 30.656 1 19 20 ALA B C 1
ATOM 1989 O O . ALA B 1 20 ? -30.078 -9.992 30.797 1 19 20 ALA B O 1
ATOM 1990 N N . ALA B 1 21 ? -28.031 -10.461 31.656 1 18.17 21 ALA B N 1
ATOM 1991 C CA . ALA B 1 21 ? -28.516 -10.812 33 1 18.17 21 ALA B CA 1
ATOM 1992 C C . ALA B 1 21 ? -29.438 -9.734 33.531 1 18.17 21 ALA B C 1
ATOM 1994 O O . ALA B 1 21 ? -30.562 -10.031 33.969 1 18.17 21 ALA B O 1
ATOM 1995 N N . PHE B 1 22 ? -28.906 -8.953 34.625 1 19.61 22 PHE B N 1
ATOM 1996 C CA . PHE B 1 22 ? -29.234 -8.844 36.031 1 19.61 22 PHE B CA 1
ATOM 1997 C C . PHE B 1 22 ? -30.234 -7.727 36.281 1 19.61 22 PHE B C 1
ATOM 1999 O O . PHE B 1 22 ? -30 -6.57 35.906 1 19.61 22 PHE B O 1
ATOM 2006 N N . ALA B 1 23 ? -31.516 -7.969 36.25 1 20.56 23 ALA B N 1
ATOM 2007 C CA . ALA B 1 23 ? -32.75 -7.254 36.531 1 20.56 23 ALA B CA 1
ATOM 2008 C C . ALA B 1 23 ? -32.75 -6.637 37.906 1 20.56 23 ALA B C 1
ATOM 2010 O O . ALA B 1 23 ? -33 -7.332 38.906 1 20.56 23 ALA B O 1
ATOM 2011 N N . ARG B 1 24 ? -31.641 -5.934 38.312 1 19.94 24 ARG B N 1
ATOM 2012 C CA . ARG B 1 24 ? -31.672 -5.539 39.719 1 19.94 24 ARG B CA 1
ATOM 2013 C C . ARG B 1 24 ? -32.969 -4.793 40.031 1 19.94 24 ARG B C 1
ATOM 2015 O O . ARG B 1 24 ? -33.438 -3.979 39.25 1 19.94 24 ARG B O 1
ATOM 2022 N N . GLY B 1 25 ? -33.75 -5.316 40.906 1 23 25 GLY B N 1
ATOM 2023 C CA . GLY B 1 25 ? -35.062 -5.098 41.531 1 23 25 GLY B CA 1
ATOM 2024 C C . GLY B 1 25 ? -35.125 -3.779 42.281 1 23 25 GLY B C 1
ATOM 2025 O O . GLY B 1 25 ? -36.094 -3.523 43.031 1 23 25 GLY B O 1
ATOM 2026 N N . VAL B 1 26 ? -34.375 -2.771 41.938 1 21.27 26 VAL B N 1
ATOM 2027 C CA . VAL B 1 26 ? -34.281 -1.77 43 1 21.27 26 VAL B CA 1
ATOM 2028 C C . VAL B 1 26 ? -35.688 -1.279 43.344 1 21.27 26 VAL B C 1
ATOM 2030 O O . VAL B 1 26 ? -36.469 -0.889 42.438 1 21.27 26 VAL B O 1
ATOM 2033 N N . ARG B 1 27 ? -36.219 -1.831 44.438 1 22.17 27 ARG B N 1
ATOM 2034 C CA . ARG B 1 27 ? -37.469 -1.578 45.156 1 22.17 27 ARG B CA 1
ATOM 2035 C C . ARG B 1 27 ? -37.625 -0.098 45.469 1 22.17 27 ARG B C 1
ATOM 2037 O O . ARG B 1 27 ? -36.844 0.45 46.281 1 22.17 27 ARG B O 1
ATOM 2044 N N . LEU B 1 28 ? -37.75 0.76 44.562 1 22.14 28 LEU B N 1
ATOM 2045 C CA . LEU B 1 28 ? -37.906 2.178 44.875 1 22.14 28 LEU B CA 1
ATOM 2046 C C . LEU B 1 28 ? -39.062 2.404 45.844 1 22.14 28 LEU B C 1
ATOM 2048 O O . LEU B 1 28 ? -40.188 2.023 45.562 1 22.14 28 LEU B O 1
ATOM 2052 N N . SER B 1 29 ? -38.75 2.148 47.188 1 22.53 29 SER B N 1
ATOM 2053 C CA . SER B 1 29 ? -39.688 2.434 48.25 1 22.53 29 SER B CA 1
ATOM 2054 C C . SER B 1 29 ? -40.281 3.832 48.125 1 22.53 29 SER B C 1
ATOM 2056 O O . SER B 1 29 ? -39.562 4.777 47.75 1 22.53 29 SER B O 1
ATOM 2058 N N . HIS B 1 30 ? -41.531 3.955 47.844 1 23.2 30 HIS B N 1
ATOM 2059 C CA . HIS B 1 30 ? -42.438 5.059 47.625 1 23.2 30 HIS B CA 1
ATOM 2060 C C . HIS B 1 30 ? -42.531 5.953 48.875 1 23.2 30 HIS B C 1
ATOM 2062 O O . HIS B 1 30 ? -43.406 6.812 48.969 1 23.2 30 HIS B O 1
ATOM 2068 N N . GLN B 1 31 ? -41.375 6.191 49.562 1 22.02 31 GLN B N 1
ATOM 2069 C CA . GLN B 1 31 ? -41.75 6.879 50.812 1 22.02 31 GLN B CA 1
ATOM 2070 C C . GLN B 1 31 ? -42.562 8.141 50.5 1 22.02 31 GLN B C 1
ATOM 2072 O O . GLN B 1 31 ? -42.219 8.891 49.594 1 22.02 31 GLN B O 1
ATOM 2077 N N . HIS B 1 32 ? -43.781 8.133 50.844 1 23.98 32 HIS B N 1
ATOM 2078 C CA . HIS B 1 32 ? -44.844 9.109 50.75 1 23.98 32 HIS B CA 1
ATOM 2079 C C . HIS B 1 32 ? -44.5 10.391 51.5 1 23.98 32 HIS B C 1
ATOM 2081 O O . HIS B 1 32 ? -44.719 10.492 52.719 1 23.98 32 HIS B O 1
ATOM 2087 N N . HIS B 1 33 ? -43.25 10.883 51.438 1 22.53 33 HIS B N 1
ATOM 2088 C CA . HIS B 1 33 ? -43.031 11.969 52.375 1 22.53 33 HIS B CA 1
ATOM 2089 C C . HIS B 1 33 ? -44.094 13.062 52.188 1 22.53 33 HIS B C 1
ATOM 2091 O O . HIS B 1 33 ? -44.438 13.406 51.062 1 22.53 33 HIS B O 1
ATOM 2097 N N . ARG B 1 34 ? -44.875 13.344 53.312 1 26.22 34 ARG B N 1
ATOM 2098 C CA . ARG B 1 34 ? -45.906 14.32 53.594 1 26.22 34 ARG B CA 1
ATOM 2099 C C . ARG B 1 34 ? -45.438 15.742 53.344 1 26.22 34 ARG B C 1
ATOM 2101 O O . ARG B 1 34 ? -44.281 16.062 53.625 1 26.22 34 ARG B O 1
ATOM 2108 N N . LEU B 1 35 ? -46.031 16.422 52.312 1 24.91 35 LEU B N 1
ATOM 2109 C CA . LEU B 1 35 ? -45.844 17.781 51.812 1 24.91 35 LEU B CA 1
ATOM 2110 C C . LEU B 1 35 ? -45.969 18.797 52.969 1 24.91 35 LEU B C 1
ATOM 2112 O O . LEU B 1 35 ? -46.969 18.844 53.656 1 24.91 35 LEU B O 1
ATOM 2116 N N . PRO B 1 36 ? -44.875 18.891 53.844 1 26.83 36 PRO B N 1
ATOM 2117 C CA . PRO B 1 36 ? -45.094 19.875 54.906 1 26.83 36 PRO B CA 1
ATOM 2118 C C . PRO B 1 36 ? -45.625 21.203 54.375 1 26.83 36 PRO B C 1
ATOM 2120 O O . PRO B 1 36 ? -45.562 21.469 53.156 1 26.83 36 PRO B O 1
ATOM 2123 N N . GLY B 1 37 ? -46.188 22.047 55.312 1 26.03 37 GLY B N 1
ATOM 2124 C CA . GLY B 1 37 ? -47.031 23.25 55.406 1 26.03 37 GLY B CA 1
ATOM 2125 C C . GLY B 1 37 ? -46.406 24.438 54.719 1 26.03 37 GLY B C 1
ATOM 2126 O O . GLY B 1 37 ? -45.188 24.438 54.406 1 26.03 37 GLY B O 1
ATOM 2127 N N . VAL B 1 38 ? -47.188 25.391 54.25 1 27.41 38 VAL B N 1
ATOM 2128 C CA . VAL B 1 38 ? -47.188 26.578 53.375 1 27.41 38 VAL B CA 1
ATOM 2129 C C . VAL B 1 38 ? -46.25 27.641 53.969 1 27.41 38 VAL B C 1
ATOM 2131 O O . VAL B 1 38 ? -46.562 28.234 55 1 27.41 38 VAL B O 1
ATOM 2134 N N . ALA B 1 39 ? -44.969 27.328 54.281 1 30.28 39 ALA B N 1
ATOM 2135 C CA . ALA B 1 39 ? -44.219 28.406 54.906 1 30.28 39 ALA B CA 1
ATOM 2136 C C . ALA B 1 39 ? -44.344 29.719 54.125 1 30.28 39 ALA B C 1
ATOM 2138 O O . ALA B 1 39 ? -44.531 29.703 52.906 1 30.28 39 ALA B O 1
ATOM 2139 N N . GLN B 1 40 ? -44.688 30.734 54.812 1 30.08 40 GLN B N 1
ATOM 2140 C CA . GLN B 1 40 ? -44.875 32.156 54.469 1 30.08 40 GLN B CA 1
ATOM 2141 C C . GLN B 1 40 ? -43.656 32.75 53.781 1 30.08 40 GLN B C 1
ATOM 2143 O O . GLN B 1 40 ? -42.531 32.438 54.156 1 30.08 40 GLN B O 1
ATOM 2148 N N . ARG B 1 41 ? -43.812 33.156 52.531 1 34.03 41 ARG B N 1
ATOM 2149 C CA . ARG B 1 41 ? -42.812 33.656 51.594 1 34.03 41 ARG B CA 1
ATOM 2150 C C . ARG B 1 41 ? -41.969 34.781 52.188 1 34.03 41 ARG B C 1
ATOM 2152 O O . ARG B 1 41 ? -42.531 35.781 52.656 1 34.03 41 ARG B O 1
ATOM 2159 N N . PRO B 1 42 ? -40.812 34.406 52.812 1 36.28 42 PRO B N 1
ATOM 2160 C CA . PRO B 1 42 ? -40.062 35.562 53.344 1 36.28 42 PRO B CA 1
ATOM 2161 C C . PRO B 1 42 ? -39.812 36.625 52.25 1 36.28 42 PRO B C 1
ATOM 2163 O O . PRO B 1 42 ? -39.844 36.312 51.062 1 36.28 42 PRO B O 1
ATOM 2166 N N . PRO B 1 43 ? -39.688 37.938 52.531 1 37.56 43 PRO B N 1
ATOM 2167 C CA . PRO B 1 43 ? -39.594 39.062 51.625 1 37.56 43 PRO B CA 1
ATOM 2168 C C . PRO B 1 43 ? -38.406 38.969 50.656 1 37.56 43 PRO B C 1
ATOM 2170 O O . PRO B 1 43 ? -37.438 38.219 50.938 1 37.56 43 PRO B O 1
ATOM 2173 N N . SER B 1 44 ? -38.531 39.281 49.344 1 34.84 44 SER B N 1
ATOM 2174 C CA . SER B 1 44 ? -37.719 39.188 48.125 1 34.84 44 SER B CA 1
ATOM 2175 C C . SER B 1 44 ? -36.344 39.781 48.344 1 34.84 44 SER B C 1
ATOM 2177 O O . SER B 1 44 ? -36.188 40.938 48.781 1 34.84 44 SER B O 1
ATOM 2179 N N . PRO B 1 45 ? -35.375 38.938 48.844 1 38.72 45 PRO B N 1
ATOM 2180 C CA . PRO B 1 45 ? -34.031 39.562 48.969 1 38.72 45 PRO B CA 1
ATOM 2181 C C . PRO B 1 45 ? -33.594 40.281 47.719 1 38.72 45 PRO B C 1
ATOM 2183 O O . PRO B 1 45 ? -34.031 39.938 46.594 1 38.72 45 PRO B O 1
ATOM 2186 N N . LEU B 1 46 ? -33.25 41.594 47.75 1 38.84 46 LEU B N 1
ATOM 2187 C CA . LEU B 1 46 ? -32.688 42.438 46.688 1 38.84 46 LEU B CA 1
ATOM 2188 C C . LEU B 1 46 ? -31.578 41.719 45.938 1 38.84 46 LEU B C 1
ATOM 2190 O O . LEU B 1 46 ? -30.672 41.156 46.594 1 38.84 46 LEU B O 1
ATOM 2194 N N . LEU B 1 47 ? -31.891 41.031 44.844 1 39.28 47 LEU B N 1
ATOM 2195 C CA . LEU B 1 47 ? -30.953 40.312 44 1 39.28 47 LEU B CA 1
ATOM 2196 C C . LEU B 1 47 ? -29.688 41.125 43.75 1 39.28 47 LEU B C 1
ATOM 2198 O O . LEU B 1 47 ? -29.75 42.312 43.5 1 39.28 47 LEU B O 1
ATOM 2202 N N . PRO B 1 48 ? -28.562 40.781 44.469 1 40.97 48 PRO B N 1
ATOM 2203 C CA . PRO B 1 48 ? -27.328 41.5 44.156 1 40.97 48 PRO B CA 1
ATOM 2204 C C . PRO B 1 48 ? -27.078 41.594 42.625 1 40.97 48 PRO B C 1
ATOM 2206 O O . PRO B 1 48 ? -27.406 40.656 41.906 1 40.97 48 PRO B O 1
ATOM 2209 N N . ARG B 1 49 ? -27.094 42.75 41.969 1 40.44 49 ARG B N 1
ATOM 2210 C CA . ARG B 1 49 ? -26.938 43.188 40.594 1 40.44 49 ARG B CA 1
ATOM 2211 C C . ARG B 1 49 ? -25.766 42.469 39.938 1 40.44 49 ARG B C 1
ATOM 2213 O O . ARG B 1 49 ? -25.688 42.406 38.688 1 40.44 49 ARG B O 1
ATOM 2220 N N . THR B 1 50 ? -24.609 42.312 40.656 1 43.25 50 THR B N 1
ATOM 2221 C CA . THR B 1 50 ? -23.484 42.219 39.75 1 43.25 50 THR B CA 1
ATOM 2222 C C . THR B 1 50 ? -23.422 40.812 39.125 1 43.25 50 THR B C 1
ATOM 2224 O O . THR B 1 50 ? -22.906 39.875 39.719 1 43.25 50 THR B O 1
ATOM 2227 N N . ALA B 1 51 ? -24.453 40.281 38.594 1 46.81 51 ALA B N 1
ATOM 2228 C CA . ALA B 1 51 ? -24.234 39.062 37.812 1 46.81 51 ALA B CA 1
ATOM 2229 C C . ALA B 1 51 ? -23.062 39.25 36.844 1 46.81 51 ALA B C 1
ATOM 2231 O O . ALA B 1 51 ? -23.172 40.031 35.875 1 46.81 51 ALA B O 1
ATOM 2232 N N . ILE B 1 52 ? -21.844 39.188 37.344 1 41.91 52 ILE B N 1
ATOM 2233 C CA . ILE B 1 52 ? -20.703 39.125 36.438 1 41.91 52 ILE B CA 1
ATOM 2234 C C . ILE B 1 52 ? -20.984 38.094 35.344 1 41.91 52 ILE B C 1
ATOM 2236 O O . ILE B 1 52 ? -21.141 36.906 35.625 1 41.91 52 ILE B O 1
ATOM 2240 N N . VAL B 1 53 ? -21.656 38.344 34.25 1 46.78 53 VAL B N 1
ATOM 2241 C CA . VAL B 1 53 ? -21.703 37.594 33 1 46.78 53 VAL B CA 1
ATOM 2242 C C . VAL B 1 53 ? -20.344 36.969 32.75 1 46.78 53 VAL B C 1
ATOM 2244 O O . VAL B 1 53 ? -19.328 37.656 32.719 1 46.78 53 VAL B O 1
ATOM 2247 N N . PRO B 1 54 ? -20.203 35.75 33.188 1 51.88 54 PRO B N 1
ATOM 2248 C CA . PRO B 1 54 ? -18.906 35.219 32.781 1 51.88 54 PRO B CA 1
ATOM 2249 C C . PRO B 1 54 ? -18.469 35.719 31.406 1 51.88 54 PRO B C 1
ATOM 2251 O O . PRO B 1 54 ? -19.281 35.812 30.5 1 51.88 54 PRO B O 1
ATOM 2254 N N . HIS B 1 55 ? -17.453 36.594 31.312 1 51.34 55 HIS B N 1
ATOM 2255 C CA . HIS B 1 55 ? -16.906 37.219 30.094 1 51.34 55 HIS B CA 1
ATOM 2256 C C . HIS B 1 55 ? -16.781 36.188 28.984 1 51.34 55 HIS B C 1
ATOM 2258 O O . HIS B 1 55 ? -16.5 35 29.234 1 51.34 55 HIS B O 1
ATOM 2264 N N . ARG B 1 56 ? -17.406 36.344 27.75 1 56.69 56 ARG B N 1
ATOM 2265 C CA . ARG B 1 56 ? -17.328 35.688 26.469 1 56.69 56 ARG B CA 1
ATOM 2266 C C . ARG B 1 56 ? -15.969 35 26.281 1 56.69 56 ARG B C 1
ATOM 2268 O O . ARG B 1 56 ? -15.875 33.938 25.703 1 56.69 56 ARG B O 1
ATOM 2275 N N . GLU B 1 57 ? -15.008 35.625 26.938 1 58.72 57 GLU B N 1
ATOM 2276 C CA . GLU B 1 57 ? -13.648 35.125 26.797 1 58.72 57 GLU B CA 1
ATOM 2277 C C . GLU B 1 57 ? -13.484 33.781 27.547 1 58.72 57 GLU B C 1
ATOM 2279 O O . GLU B 1 57 ? -12.789 32.875 27.078 1 58.72 57 GLU B O 1
ATOM 2284 N N . GLU B 1 58 ? -14.195 33.594 28.703 1 61.06 58 GLU B N 1
ATOM 2285 C CA . GLU B 1 58 ? -14.086 32.375 29.484 1 61.06 58 GLU B CA 1
ATOM 2286 C C . GLU B 1 58 ? -14.766 31.203 28.766 1 61.06 58 GLU B C 1
ATOM 2288 O O . GLU B 1 58 ? -14.289 30.078 28.828 1 61.06 58 GLU B O 1
ATOM 2293 N N . ARG B 1 59 ? -15.852 31.406 27.969 1 57.34 59 ARG B N 1
ATOM 2294 C CA . ARG B 1 59 ? -16.547 30.359 27.25 1 57.34 59 ARG B CA 1
ATOM 2295 C C . ARG B 1 59 ? -15.734 29.875 26.047 1 57.34 59 ARG B C 1
ATOM 2297 O O . ARG B 1 59 ? -15.695 28.688 25.75 1 57.34 59 ARG B O 1
ATOM 2304 N N . ILE B 1 60 ? -15.086 30.781 25.359 1 55.5 60 ILE B N 1
ATOM 2305 C CA . ILE B 1 60 ? -14.281 30.438 24.188 1 55.5 60 ILE B CA 1
ATOM 2306 C C . ILE B 1 60 ? -13.078 29.609 24.625 1 55.5 60 ILE B C 1
ATOM 2308 O O . ILE B 1 60 ? -12.734 28.625 23.984 1 55.5 60 ILE B O 1
ATOM 2312 N N . VAL B 1 61 ? -12.453 30.016 25.75 1 57.69 61 VAL B N 1
ATOM 2313 C CA . VAL B 1 61 ? -11.32 29.266 26.281 1 57.69 61 VAL B CA 1
ATOM 2314 C C . VAL B 1 61 ? -11.773 27.891 26.75 1 57.69 61 VAL B C 1
ATOM 2316 O O . VAL B 1 61 ? -11.07 26.891 26.547 1 57.69 61 VAL B O 1
ATOM 2319 N N . SER B 1 62 ? -12.953 27.781 27.312 1 60.94 62 SER B N 1
ATOM 2320 C CA . SER B 1 62 ? -13.484 26.516 27.781 1 60.94 62 SER B CA 1
ATOM 2321 C C . SER B 1 62 ? -13.812 25.594 26.594 1 60.94 62 SER B C 1
ATOM 2323 O O . SER B 1 62 ? -13.516 24.391 26.641 1 60.94 62 SER B O 1
ATOM 2325 N N . MET B 1 63 ? -14.398 26.141 25.484 1 56.84 63 MET B N 1
ATOM 2326 C CA . MET B 1 63 ? -14.734 25.344 24.312 1 56.84 63 MET B CA 1
ATOM 2327 C C . MET B 1 63 ? -13.469 24.875 23.594 1 56.84 63 MET B C 1
ATOM 2329 O O . MET B 1 63 ? -13.414 23.766 23.078 1 56.84 63 MET B O 1
ATOM 2333 N N . SER B 1 64 ? -12.484 25.828 23.531 1 61.59 64 SER B N 1
ATOM 2334 C CA . SER B 1 64 ? -11.219 25.484 22.906 1 61.59 64 SER B CA 1
ATOM 2335 C C . SER B 1 64 ? -10.492 24.406 23.688 1 61.59 64 SER B C 1
ATOM 2337 O O . SER B 1 64 ? -9.938 23.469 23.109 1 61.59 64 SER B O 1
ATOM 2339 N N . SER B 1 65 ? -10.562 24.641 25.031 1 67.81 65 SER B N 1
ATOM 2340 C CA . SER B 1 65 ? -9.945 23.625 25.891 1 67.81 65 SER B CA 1
ATOM 2341 C C . SER B 1 65 ? -10.688 22.297 25.797 1 67.81 65 SER B C 1
ATOM 2343 O O . SER B 1 65 ? -10.062 21.234 25.75 1 67.81 65 SER B O 1
ATOM 2345 N N . ALA B 1 66 ? -12.008 22.406 25.609 1 70.75 66 ALA B N 1
ATOM 2346 C CA . ALA B 1 66 ? -12.812 21.188 25.453 1 70.75 66 ALA B CA 1
ATOM 2347 C C . ALA B 1 66 ? -12.508 20.5 24.125 1 70.75 66 ALA B C 1
ATOM 2349 O O . ALA B 1 66 ? -12.398 19.281 24.078 1 70.75 66 ALA B O 1
ATOM 2350 N N . GLY B 1 67 ? -12.281 21.281 23.125 1 72.56 67 GLY B N 1
ATOM 2351 C CA . GLY B 1 67 ? -11.938 20.734 21.812 1 72.56 67 GLY B CA 1
ATOM 2352 C C . GLY B 1 67 ? -10.586 20.047 21.797 1 72.56 67 GLY B C 1
ATOM 2353 O O . GLY B 1 67 ? -10.438 18.969 21.219 1 72.56 67 GLY B O 1
ATOM 2354 N N . SER B 1 68 ? -9.695 20.641 22.516 1 83.19 68 SER B N 1
ATOM 2355 C CA . SER B 1 68 ? -8.352 20.078 22.594 1 83.19 68 SER B CA 1
ATOM 2356 C C . SER B 1 68 ? -8.344 18.781 23.406 1 83.19 68 SER B C 1
ATOM 2358 O O . SER B 1 68 ? -7.648 17.828 23.047 1 83.19 68 SER B O 1
ATOM 2360 N N . GLY B 1 69 ? -9.148 18.766 24.438 1 87 69 GLY B N 1
ATOM 2361 C CA . GLY B 1 69 ? -9.25 17.547 25.234 1 87 69 GLY B CA 1
ATOM 2362 C C . GLY B 1 69 ? -9.844 16.391 24.469 1 87 69 GLY B C 1
ATOM 2363 O O . GLY B 1 69 ? -9.336 15.266 24.547 1 87 69 GLY B O 1
ATOM 2364 N N . VAL B 1 70 ? -10.898 16.672 23.719 1 89.88 70 VAL B N 1
ATOM 2365 C CA . VAL B 1 70 ? -11.555 15.633 22.938 1 89.88 70 VAL B CA 1
ATOM 2366 C C . VAL B 1 70 ? -10.609 15.133 21.844 1 89.88 70 VAL B C 1
ATOM 2368 O O . VAL B 1 70 ? -10.523 13.93 21.594 1 89.88 70 VAL B O 1
ATOM 2371 N N . ALA B 1 71 ? -9.906 16.047 21.234 1 92.31 71 ALA B N 1
ATOM 2372 C CA . ALA B 1 71 ? -8.961 15.688 20.172 1 92.31 71 ALA B CA 1
ATOM 2373 C C . ALA B 1 71 ? -7.84 14.812 20.719 1 92.31 71 ALA B C 1
ATOM 2375 O O . ALA B 1 71 ? -7.41 13.859 20.062 1 92.31 71 ALA B O 1
ATOM 2376 N N . LEU B 1 72 ? -7.406 15.125 21.859 1 92.69 72 LEU B N 1
ATOM 2377 C CA . LEU B 1 72 ? -6.34 14.344 22.484 1 92.69 72 LEU B CA 1
ATOM 2378 C C . LEU B 1 72 ? -6.828 12.945 22.844 1 92.69 72 LEU B C 1
ATOM 2380 O O . LEU B 1 72 ? -6.121 11.961 22.625 1 92.69 72 LEU B O 1
ATOM 2384 N N . THR B 1 73 ? -7.957 12.844 23.375 1 91.81 73 THR B N 1
ATOM 2385 C CA . THR B 1 73 ? -8.516 11.547 23.75 1 91.81 73 THR B CA 1
ATOM 2386 C C . THR B 1 73 ? -8.742 10.68 22.516 1 91.81 73 THR B C 1
ATOM 2388 O O . THR B 1 73 ? -8.484 9.477 22.531 1 91.81 73 THR B O 1
ATOM 2391 N N . ARG B 1 74 ? -9.211 11.297 21.469 1 92.94 74 ARG B N 1
ATOM 2392 C CA . ARG B 1 74 ? -9.406 10.562 20.219 1 92.94 74 ARG B CA 1
ATOM 2393 C C . ARG B 1 74 ? -8.078 10.055 19.672 1 92.94 74 ARG B C 1
ATOM 2395 O O . ARG B 1 74 ? -7.988 8.93 19.172 1 92.94 74 ARG B O 1
ATOM 2402 N N . LEU B 1 75 ? -7.133 10.875 19.703 1 95.75 75 LEU B N 1
ATOM 2403 C CA . LEU B 1 75 ? -5.805 10.484 19.234 1 95.75 75 LEU B CA 1
ATOM 2404 C C . LEU B 1 75 ? -5.262 9.32 20.047 1 95.75 75 LEU B C 1
ATOM 2406 O O . LEU B 1 75 ? -4.781 8.336 19.484 1 95.75 75 LEU B O 1
ATOM 2410 N N . LYS B 1 76 ? -5.363 9.43 21.344 1 95.31 76 LYS B N 1
ATOM 2411 C CA . LYS B 1 76 ? -4.895 8.359 22.219 1 95.31 76 LYS B CA 1
ATOM 2412 C C . LYS B 1 76 ? -5.652 7.059 21.953 1 95.31 76 LYS B C 1
ATOM 2414 O O . LYS B 1 76 ? -5.051 5.988 21.891 1 95.31 76 LYS B O 1
ATOM 2419 N N . SER B 1 77 ? -6.883 7.191 21.812 1 94.44 77 SER B N 1
ATOM 2420 C CA . SER B 1 77 ? -7.715 6.023 21.547 1 94.44 77 SER B CA 1
ATOM 2421 C C . SER B 1 77 ? -7.359 5.367 20.219 1 94.44 77 SER B C 1
ATOM 2423 O O . SER B 1 77 ? -7.312 4.141 20.125 1 94.44 77 SER B O 1
ATOM 2425 N N . ARG B 1 78 ? -7.16 6.176 19.234 1 95 78 ARG B N 1
ATOM 2426 C CA . ARG B 1 78 ? -6.801 5.633 17.922 1 95 78 ARG B CA 1
ATOM 2427 C C . ARG B 1 78 ? -5.41 5.004 17.953 1 95 78 ARG B C 1
ATOM 2429 O O . ARG B 1 78 ? -5.18 3.967 17.328 1 95 78 ARG B O 1
ATOM 2436 N N . LEU B 1 79 ? -4.527 5.656 18.656 1 96.19 79 LEU B N 1
ATOM 2437 C CA . LEU B 1 79 ? -3.193 5.082 18.812 1 96.19 79 LEU B CA 1
ATOM 2438 C C . LEU B 1 79 ? -3.266 3.705 19.469 1 96.19 79 LEU B C 1
ATOM 2440 O O . LEU B 1 79 ? -2.572 2.775 19.047 1 96.19 79 LEU B O 1
ATOM 2444 N N . TRP B 1 80 ? -4.117 3.6 20.391 1 94.5 80 TRP B N 1
ATOM 2445 C CA . TRP B 1 80 ? -4.234 2.344 21.109 1 94.5 80 TRP B CA 1
ATOM 2446 C C . TRP B 1 80 ? -4.973 1.296 20.281 1 94.5 80 TRP B C 1
ATOM 2448 O O . TRP B 1 80 ? -4.434 0.223 20.016 1 94.5 80 TRP B O 1
ATOM 2458 N N . SER B 1 81 ? -6.152 1.599 19.844 1 95.69 81 SER B N 1
ATOM 2459 C CA . SER B 1 81 ? -7.012 0.619 19.188 1 95.69 81 SER B CA 1
ATOM 2460 C C . SER B 1 81 ? -6.469 0.235 17.828 1 95.69 81 SER B C 1
ATOM 2462 O O . SER B 1 81 ? -6.402 -0.949 17.484 1 95.69 81 SER B O 1
ATOM 2464 N N . VAL B 1 82 ? -6.125 1.223 17.047 1 96.19 82 VAL B N 1
ATOM 2465 C CA . VAL B 1 82 ? -5.637 0.948 15.695 1 96.19 82 VAL B CA 1
ATOM 2466 C C . VAL B 1 82 ? -4.234 0.346 15.766 1 96.19 82 VAL B C 1
ATOM 2468 O O . VAL B 1 82 ? -3.887 -0.531 14.969 1 96.19 82 VAL B O 1
ATOM 2471 N N . GLY B 1 83 ? -3.438 0.882 16.75 1 95.44 83 GLY B N 1
ATOM 2472 C CA . GLY B 1 83 ? -2.133 0.274 16.953 1 95.44 83 GLY B CA 1
ATOM 2473 C C . GLY B 1 83 ? -2.211 -1.202 17.297 1 95.44 83 GLY B C 1
ATOM 2474 O O . GLY B 1 83 ? -1.481 -2.016 16.719 1 95.44 83 GLY B O 1
ATOM 2475 N N . TRP B 1 84 ? -3.125 -1.528 18.078 1 94.06 84 TRP B N 1
ATOM 2476 C CA . TRP B 1 84 ? -3.301 -2.912 18.516 1 94.06 84 TRP B CA 1
ATOM 2477 C C . TRP B 1 84 ? -3.814 -3.777 17.375 1 94.06 84 TRP B C 1
ATOM 2479 O O . TRP B 1 84 ? -3.346 -4.902 17.172 1 94.06 84 TRP B O 1
ATOM 2489 N N . LEU B 1 85 ? -4.703 -3.307 16.672 1 94.5 85 LEU B N 1
ATOM 2490 C CA . LEU B 1 85 ? -5.262 -4.035 15.539 1 94.5 85 LEU B CA 1
ATOM 2491 C C . LEU B 1 85 ? -4.199 -4.27 14.477 1 94.5 85 LEU B C 1
ATOM 2493 O O . LEU B 1 85 ? -4.102 -5.367 13.922 1 94.5 85 LEU B O 1
ATOM 2497 N N . SER B 1 86 ? -3.502 -3.217 14.242 1 96.5 86 SER B N 1
ATOM 2498 C CA . SER B 1 86 ? -2.449 -3.328 13.234 1 96.5 86 SER B CA 1
ATOM 2499 C C . SER B 1 86 ? -1.367 -4.309 13.68 1 96.5 86 SER B C 1
ATOM 2501 O O . SER B 1 86 ? -0.875 -5.102 12.867 1 96.5 86 SER B O 1
ATOM 2503 N N . TRP B 1 87 ? -1.01 -4.27 14.883 1 95.81 87 TRP B N 1
ATOM 2504 C CA . TRP B 1 87 ? 0.011 -5.172 15.406 1 95.81 87 TRP B CA 1
ATOM 2505 C C . TRP B 1 87 ? -0.411 -6.629 15.234 1 95.81 87 TRP B C 1
ATOM 2507 O O . TRP B 1 87 ? 0.363 -7.453 14.742 1 95.81 87 TRP B O 1
ATOM 2517 N N . TRP B 1 88 ? -1.61 -6.922 15.555 1 95.44 88 TRP B N 1
ATOM 2518 C CA . TRP B 1 88 ? -2.104 -8.289 15.469 1 95.44 88 TRP B CA 1
ATOM 2519 C C . TRP B 1 88 ? -2.199 -8.742 14.016 1 95.44 88 TRP B C 1
ATOM 2521 O O . TRP B 1 88 ? -1.794 -9.859 13.68 1 95.44 88 TRP B O 1
ATOM 2531 N N . ALA B 1 89 ? -2.748 -7.941 13.172 1 97 89 ALA B N 1
ATOM 2532 C CA . ALA B 1 89 ? -2.879 -8.289 11.758 1 97 89 ALA B CA 1
ATOM 2533 C C . ALA B 1 89 ? -1.514 -8.555 11.133 1 97 89 ALA B C 1
ATOM 2535 O O . ALA B 1 89 ? -1.322 -9.57 10.453 1 97 89 ALA B O 1
ATOM 2536 N N . GLN B 1 90 ? -0.593 -7.719 11.445 1 97.5 90 GLN B N 1
ATOM 2537 C CA . GLN B 1 90 ? 0.732 -7.84 10.844 1 97.5 90 GLN B CA 1
ATOM 2538 C C . GLN B 1 90 ? 1.476 -9.055 11.391 1 97.5 90 GLN B C 1
ATOM 2540 O O . GLN B 1 90 ? 2.094 -9.805 10.633 1 97.5 90 GLN B O 1
ATOM 2545 N N . ILE B 1 91 ? 1.365 -9.266 12.648 1 96.38 91 ILE B N 1
ATOM 2546 C CA . ILE B 1 91 ? 2.146 -10.352 13.227 1 96.38 91 ILE B CA 1
ATOM 2547 C C . ILE B 1 91 ? 1.584 -11.695 12.758 1 96.38 91 ILE B C 1
ATOM 2549 O O . ILE B 1 91 ? 2.34 -12.633 12.477 1 96.38 91 ILE B O 1
ATOM 2553 N N . ILE B 1 92 ? 0.26 -11.781 12.703 1 97.19 92 ILE B N 1
ATOM 2554 C CA . ILE B 1 92 ? -0.362 -13.023 12.258 1 97.19 92 ILE B CA 1
ATOM 2555 C C . ILE B 1 92 ? -0.005 -13.281 10.797 1 97.19 92 ILE B C 1
ATOM 2557 O O . ILE B 1 92 ? 0.488 -14.359 10.453 1 97.19 92 ILE B O 1
ATOM 2561 N N . LEU B 1 93 ? -0.216 -12.32 9.977 1 98.06 93 LEU B N 1
ATOM 2562 C CA . LEU B 1 93 ? 0.043 -12.469 8.555 1 98.06 93 LEU B CA 1
ATOM 2563 C C . LEU B 1 93 ? 1.522 -12.742 8.297 1 98.06 93 LEU B C 1
ATOM 2565 O O . LEU B 1 93 ? 1.868 -13.602 7.48 1 98.06 93 LEU B O 1
ATOM 2569 N N . SER B 1 94 ? 2.426 -12.062 9.016 1 98.25 94 SER B N 1
ATOM 2570 C CA . SER B 1 94 ? 3.863 -12.219 8.82 1 98.25 94 SER B CA 1
ATOM 2571 C C . SER B 1 94 ? 4.34 -13.578 9.328 1 98.25 94 SER B C 1
ATOM 2573 O O . SER B 1 94 ? 5.203 -14.211 8.711 1 98.25 94 SER B O 1
ATOM 2575 N N . THR B 1 95 ? 3.818 -14.008 10.414 1 97.06 95 THR B N 1
ATOM 2576 C CA . THR B 1 95 ? 4.215 -15.297 10.953 1 97.06 95 THR B CA 1
ATOM 2577 C C . THR B 1 95 ? 3.805 -16.422 10.016 1 97.06 95 THR B C 1
ATOM 2579 O O . THR B 1 95 ? 4.605 -17.312 9.711 1 97.06 95 THR B O 1
ATOM 2582 N N . VAL B 1 96 ? 2.557 -16.406 9.562 1 96.69 96 VAL B N 1
ATOM 2583 C CA . VAL B 1 96 ? 2.102 -17.406 8.602 1 96.69 96 VAL B CA 1
ATOM 2584 C C . VAL B 1 96 ? 2.998 -17.375 7.363 1 96.69 96 VAL B C 1
ATOM 2586 O O . VAL B 1 96 ? 3.414 -18.438 6.867 1 96.69 96 VAL B O 1
ATOM 2589 N N . SER B 1 97 ? 3.281 -16.188 6.922 1 97.75 97 SER B N 1
ATOM 2590 C CA . SER B 1 97 ? 4.172 -16.031 5.777 1 97.75 97 SER B CA 1
ATOM 2591 C C . SER B 1 97 ? 5.539 -16.641 6.055 1 97.75 97 SER B C 1
ATOM 2593 O O . SER B 1 97 ? 6.094 -17.344 5.203 1 97.75 97 SER B O 1
ATOM 2595 N N . GLY B 1 98 ? 6.07 -16.375 7.223 1 96.31 98 GLY B N 1
ATOM 2596 C CA . GLY B 1 98 ? 7.375 -16.906 7.586 1 96.31 98 GLY B CA 1
ATOM 2597 C C . GLY B 1 98 ? 7.41 -18.422 7.598 1 96.31 98 GLY B C 1
ATOM 2598 O O . GLY B 1 98 ? 8.344 -19.031 7.074 1 96.31 98 GLY B O 1
ATOM 2599 N N . VAL B 1 99 ? 6.41 -19 8.102 1 94.19 99 VAL B N 1
ATOM 2600 C CA . VAL B 1 99 ? 6.316 -20.453 8.18 1 94.19 99 VAL B CA 1
ATOM 2601 C C . VAL B 1 99 ? 6.227 -21.031 6.77 1 94.19 99 VAL B C 1
ATOM 2603 O O . VAL B 1 99 ? 6.93 -21.984 6.441 1 94.19 99 VAL B O 1
ATOM 2606 N N . LEU B 1 100 ? 5.383 -20.422 5.926 1 94.12 100 LEU B N 1
ATOM 2607 C CA . LEU B 1 100 ? 5.207 -20.922 4.562 1 94.12 100 LEU B CA 1
ATOM 2608 C C . LEU B 1 100 ? 6.512 -20.812 3.777 1 94.12 100 LEU B C 1
ATOM 2610 O O . LEU B 1 100 ? 6.891 -21.75 3.064 1 94.12 100 LEU B O 1
ATOM 2614 N N . LEU B 1 101 ? 7.203 -19.75 3.941 1 92.81 101 LEU B N 1
ATOM 2615 C CA . LEU B 1 101 ? 8.453 -19.547 3.215 1 92.81 101 LEU B CA 1
ATOM 2616 C C . LEU B 1 101 ? 9.531 -20.5 3.703 1 92.81 101 LEU B C 1
ATOM 2618 O O . LEU B 1 101 ? 10.305 -21.031 2.902 1 92.81 101 LEU B O 1
ATOM 2622 N N . LEU B 1 102 ? 9.602 -20.656 4.988 1 89.44 102 LEU B N 1
ATOM 2623 C CA . LEU B 1 102 ? 10.578 -21.594 5.555 1 89.44 102 LEU B CA 1
ATOM 2624 C C . LEU B 1 102 ? 10.344 -23 5.043 1 89.44 102 LEU B C 1
ATOM 2626 O O . LEU B 1 102 ? 11.289 -23.688 4.648 1 89.44 102 LEU B O 1
ATOM 2630 N N . PHE B 1 103 ? 9.156 -23.453 5.082 1 88.5 103 PHE B N 1
ATOM 2631 C CA . PHE B 1 103 ? 8.812 -24.781 4.586 1 88.5 103 PHE B CA 1
ATOM 2632 C C . PHE B 1 103 ? 9.156 -24.906 3.105 1 88.5 103 PHE B C 1
ATOM 2634 O O . PHE B 1 103 ? 9.812 -25.859 2.693 1 88.5 103 PHE B O 1
ATOM 2641 N N . ALA B 1 104 ? 8.68 -23.922 2.26 1 86.19 104 ALA B N 1
ATOM 2642 C CA . ALA B 1 104 ? 8.906 -23.969 0.818 1 86.19 104 ALA B CA 1
ATOM 2643 C C . ALA B 1 104 ? 10.398 -23.969 0.493 1 86.19 104 ALA B C 1
ATOM 2645 O O . ALA B 1 104 ? 10.844 -24.688 -0.406 1 86.19 104 ALA B O 1
ATOM 2646 N N . ASN B 1 105 ? 11.156 -23.203 1.204 1 84.88 105 ASN B N 1
ATOM 2647 C CA . ASN B 1 105 ? 12.586 -23.094 0.927 1 84.88 105 ASN B CA 1
ATOM 2648 C C . ASN B 1 105 ? 13.352 -24.328 1.389 1 84.88 105 ASN B C 1
ATOM 2650 O O . ASN B 1 105 ? 14.414 -24.656 0.855 1 84.88 105 ASN B O 1
ATOM 2654 N N . SER B 1 106 ? 12.836 -25.047 2.318 1 83.75 106 SER B N 1
ATOM 2655 C CA . SER B 1 106 ? 13.5 -26.234 2.848 1 83.75 106 SER B CA 1
ATOM 2656 C C . SER B 1 106 ? 13.359 -27.422 1.896 1 83.75 106 SER B C 1
ATOM 2658 O O . SER B 1 106 ? 14.203 -28.328 1.893 1 83.75 106 SER B O 1
ATOM 2660 N N . VAL B 1 107 ? 12.375 -27.391 1.066 1 78.31 107 VAL B N 1
ATOM 2661 C CA . VAL B 1 107 ? 12.086 -28.547 0.229 1 78.31 107 VAL B CA 1
ATOM 2662 C C . VAL B 1 107 ? 12.477 -28.266 -1.217 1 78.31 107 VAL B C 1
ATOM 2664 O O . VAL B 1 107 ? 12.664 -29.172 -2.016 1 78.31 107 VAL B O 1
ATOM 2667 N N . SER B 1 108 ? 12.539 -26.953 -1.507 1 73.12 108 SER B N 1
ATOM 2668 C CA . SER B 1 108 ? 12.789 -26.562 -2.889 1 73.12 108 SER B CA 1
ATOM 2669 C C . SER B 1 108 ? 14.188 -26.969 -3.338 1 73.12 108 SER B C 1
ATOM 2671 O O . SER B 1 108 ? 15.141 -26.891 -2.562 1 73.12 108 SER B O 1
ATOM 2673 N N . GLN B 1 109 ? 14.242 -27.578 -4.625 1 69.06 109 GLN B N 1
ATOM 2674 C CA . GLN B 1 109 ? 15.516 -27.938 -5.242 1 69.06 109 GLN B CA 1
ATOM 2675 C C . GLN B 1 109 ? 15.68 -27.266 -6.605 1 69.06 109 GLN B C 1
ATOM 2677 O O . GLN B 1 109 ? 14.688 -26.922 -7.254 1 69.06 109 GLN B O 1
ATOM 2682 N N . SER B 1 110 ? 16.984 -26.953 -7.004 1 68.94 110 SER B N 1
ATOM 2683 C CA . SER B 1 110 ? 17.375 -26.5 -8.328 1 68.94 110 SER B CA 1
ATOM 2684 C C . SER B 1 110 ? 16.625 -25.234 -8.719 1 68.94 110 SER B C 1
ATOM 2686 O O . SER B 1 110 ? 15.766 -25.266 -9.602 1 68.94 110 SER B O 1
ATOM 2688 N N . LEU B 1 111 ? 16.938 -24.172 -8.078 1 74.94 111 LEU B N 1
ATOM 2689 C CA . LEU B 1 111 ? 16.25 -22.906 -8.312 1 74.94 111 LEU B CA 1
ATOM 2690 C C . LEU B 1 111 ? 16.984 -22.078 -9.359 1 74.94 111 LEU B C 1
ATOM 2692 O O . LEU B 1 111 ? 18.219 -22.062 -9.391 1 74.94 111 LEU B O 1
ATOM 2696 N N . SER B 1 112 ? 16.203 -21.516 -10.266 1 77.38 112 SER B N 1
ATOM 2697 C CA . SER B 1 112 ? 16.75 -20.562 -11.227 1 77.38 112 SER B CA 1
ATOM 2698 C C . SER B 1 112 ? 17.172 -19.281 -10.539 1 77.38 112 SER B C 1
ATOM 2700 O O . SER B 1 112 ? 16.797 -19.031 -9.391 1 77.38 112 SER B O 1
ATOM 2702 N N . ALA B 1 113 ? 18.016 -18.453 -11.273 1 81.06 113 ALA B N 1
ATOM 2703 C CA . ALA B 1 113 ? 18.469 -17.172 -10.742 1 81.06 113 ALA B CA 1
ATOM 2704 C C . ALA B 1 113 ? 17.281 -16.25 -10.469 1 81.06 113 ALA B C 1
ATOM 2706 O O . ALA B 1 113 ? 17.25 -15.547 -9.461 1 81.06 113 ALA B O 1
ATOM 2707 N N . ALA B 1 114 ? 16.328 -16.234 -11.352 1 81.19 114 ALA B N 1
ATOM 2708 C CA . ALA B 1 114 ? 15.141 -15.391 -11.195 1 81.19 114 ALA B CA 1
ATOM 2709 C C . ALA B 1 114 ? 14.32 -15.812 -9.977 1 81.19 114 ALA B C 1
ATOM 2711 O O . ALA B 1 114 ? 13.797 -14.969 -9.25 1 81.19 114 ALA B O 1
ATOM 2712 N N . THR B 1 115 ? 14.266 -17.094 -9.766 1 84.62 115 THR B N 1
ATOM 2713 C CA . THR B 1 115 ? 13.547 -17.625 -8.617 1 84.62 115 THR B CA 1
ATOM 2714 C C . THR B 1 115 ? 14.234 -17.219 -7.316 1 84.62 115 THR B C 1
ATOM 2716 O O . THR B 1 115 ? 13.578 -16.812 -6.352 1 84.62 115 THR B O 1
ATOM 2719 N N . ILE B 1 116 ? 15.5 -17.266 -7.352 1 86.62 116 ILE B N 1
ATOM 2720 C CA . ILE B 1 116 ? 16.281 -16.906 -6.164 1 86.62 116 ILE B CA 1
ATOM 2721 C C . ILE B 1 116 ? 16.109 -15.414 -5.875 1 86.62 116 ILE B C 1
ATOM 2723 O O . ILE B 1 116 ? 15.906 -15.023 -4.723 1 86.62 116 ILE B O 1
ATOM 2727 N N . ALA B 1 117 ? 16.188 -14.594 -6.91 1 88.31 117 ALA B N 1
ATOM 2728 C CA . ALA B 1 117 ? 16.031 -13.156 -6.742 1 88.31 117 ALA B CA 1
ATOM 2729 C C . ALA B 1 117 ? 14.664 -12.812 -6.16 1 88.31 117 ALA B C 1
ATOM 2731 O O . ALA B 1 117 ? 14.555 -11.992 -5.242 1 88.31 117 ALA B O 1
ATOM 2732 N N . GLY B 1 118 ? 13.656 -13.477 -6.684 1 92.38 118 GLY B N 1
ATOM 2733 C CA . GLY B 1 118 ? 12.312 -13.234 -6.176 1 92.38 118 GLY B CA 1
ATOM 2734 C C . GLY B 1 118 ? 12.141 -13.633 -4.723 1 92.38 118 GLY B C 1
ATOM 2735 O O . GLY B 1 118 ? 11.531 -12.906 -3.941 1 92.38 118 GLY B O 1
ATOM 2736 N N . ARG B 1 119 ? 12.719 -14.68 -4.406 1 91.31 119 ARG B N 1
ATOM 2737 C CA . ARG B 1 119 ? 12.602 -15.188 -3.043 1 91.31 119 ARG B CA 1
ATOM 2738 C C . ARG B 1 119 ? 13.367 -14.305 -2.064 1 91.31 119 ARG B C 1
ATOM 2740 O O . ARG B 1 119 ? 12.914 -14.078 -0.938 1 91.31 119 ARG B O 1
ATOM 2747 N N . LEU B 1 120 ? 14.5 -13.797 -2.498 1 93.5 120 LEU B N 1
ATOM 2748 C CA . LEU B 1 120 ? 15.281 -12.906 -1.644 1 93.5 120 LEU B CA 1
ATOM 2749 C C . LEU B 1 120 ? 14.531 -11.602 -1.386 1 93.5 120 LEU B C 1
ATOM 2751 O O . LEU B 1 120 ? 14.5 -11.109 -0.256 1 93.5 120 LEU B O 1
ATOM 2755 N N . LEU B 1 121 ? 13.992 -11.102 -2.412 1 96.31 121 LEU B N 1
ATOM 2756 C CA . LEU B 1 121 ? 13.203 -9.883 -2.256 1 96.31 121 LEU B CA 1
ATOM 2757 C C . LEU B 1 121 ? 12 -10.125 -1.35 1 96.31 121 LEU B C 1
ATOM 2759 O O . LEU B 1 121 ? 11.648 -9.266 -0.535 1 96.31 121 LEU B O 1
ATOM 2763 N N . ALA B 1 122 ? 11.406 -11.289 -1.508 1 95.19 122 ALA B N 1
ATOM 2764 C CA . ALA B 1 122 ? 10.289 -11.656 -0.648 1 95.19 122 ALA B CA 1
ATOM 2765 C C . ALA B 1 122 ? 10.719 -11.734 0.814 1 95.19 122 ALA B C 1
ATOM 2767 O O . ALA B 1 122 ? 9.984 -11.305 1.706 1 95.19 122 ALA B O 1
ATOM 2768 N N . LEU B 1 123 ? 11.898 -12.211 1.017 1 96.44 123 LEU B N 1
ATOM 2769 C CA . LEU B 1 123 ? 12.414 -12.328 2.377 1 96.44 123 LEU B CA 1
ATOM 2770 C C . LEU B 1 123 ? 12.68 -10.945 2.977 1 96.44 123 LEU B C 1
ATOM 2772 O O . LEU B 1 123 ? 12.43 -10.727 4.164 1 96.44 123 LEU B O 1
ATOM 2776 N N . VAL B 1 124 ? 13.156 -10.102 2.148 1 97.62 124 VAL B N 1
ATOM 2777 C CA . VAL B 1 124 ? 13.398 -8.742 2.611 1 97.62 124 VAL B CA 1
ATOM 2778 C C . VAL B 1 124 ? 12.07 -8.078 2.973 1 97.62 124 VAL B C 1
ATOM 2780 O O . VAL B 1 124 ? 11.961 -7.406 4.004 1 97.62 124 VAL B O 1
ATOM 2783 N N . GLY B 1 125 ? 11.094 -8.25 2.104 1 98.5 125 GLY B N 1
ATOM 2784 C CA . GLY B 1 125 ? 9.773 -7.734 2.414 1 98.5 125 GLY B CA 1
ATOM 2785 C C . GLY B 1 125 ? 9.195 -8.297 3.697 1 98.5 125 GLY B C 1
ATOM 2786 O O . GLY B 1 125 ? 8.602 -7.566 4.492 1 98.5 125 GLY B O 1
ATOM 2787 N N . LEU B 1 126 ? 9.406 -9.523 3.93 1 98.44 126 LEU B N 1
ATOM 2788 C CA . LEU B 1 126 ? 8.906 -10.18 5.133 1 98.44 126 LEU B CA 1
ATOM 2789 C C . LEU B 1 126 ? 9.625 -9.648 6.375 1 98.44 126 LEU B C 1
ATOM 2791 O O . LEU B 1 126 ? 8.984 -9.375 7.395 1 98.44 126 LEU B O 1
ATOM 2795 N N . ALA B 1 127 ? 10.898 -9.531 6.254 1 98.38 127 ALA B N 1
ATOM 2796 C CA . ALA B 1 127 ? 11.648 -8.969 7.371 1 98.38 127 ALA B CA 1
ATOM 2797 C C . ALA B 1 127 ? 11.141 -7.574 7.727 1 98.38 127 ALA B C 1
ATOM 2799 O O . ALA B 1 127 ? 10.969 -7.25 8.906 1 98.38 127 ALA B O 1
ATOM 2800 N N . ALA B 1 128 ? 10.93 -6.82 6.695 1 98.62 128 ALA B N 1
ATOM 2801 C CA . ALA B 1 128 ? 10.391 -5.48 6.906 1 98.62 128 ALA B CA 1
ATOM 2802 C C . ALA B 1 128 ? 9.023 -5.539 7.586 1 98.62 128 ALA B C 1
ATOM 2804 O O . ALA B 1 128 ? 8.68 -4.66 8.375 1 98.62 128 ALA B O 1
ATOM 2805 N N . SER B 1 129 ? 8.273 -6.531 7.281 1 98.38 129 SER B N 1
ATOM 2806 C CA . SER B 1 129 ? 6.957 -6.664 7.891 1 98.38 129 SER B CA 1
ATOM 2807 C C . SER B 1 129 ? 7.066 -6.93 9.391 1 98.38 129 SER B C 1
ATOM 2809 O O . SER B 1 129 ? 6.266 -6.422 10.172 1 98.38 129 SER B O 1
ATOM 2811 N N . PHE B 1 130 ? 7.996 -7.672 9.789 1 97.75 130 PHE B N 1
ATOM 2812 C CA . PHE B 1 130 ? 8.219 -7.891 11.211 1 97.75 130 PHE B CA 1
ATOM 2813 C C . PHE B 1 130 ? 8.664 -6.602 11.898 1 97.75 130 PHE B C 1
ATOM 2815 O O . PHE B 1 130 ? 8.234 -6.305 13.016 1 97.75 130 PHE B O 1
ATOM 2822 N N . VAL B 1 131 ? 9.508 -5.926 11.234 1 97.81 131 VAL B N 1
ATOM 2823 C CA . VAL B 1 131 ? 9.945 -4.641 11.773 1 97.81 131 VAL B CA 1
ATOM 2824 C C . VAL B 1 131 ? 8.75 -3.705 11.922 1 97.81 131 VAL B C 1
ATOM 2826 O O . VAL B 1 131 ? 8.617 -3.016 12.938 1 97.81 131 VAL B O 1
ATOM 2829 N N . SER B 1 132 ? 7.93 -3.732 10.898 1 97.88 132 SER B N 1
ATOM 2830 C CA . SER B 1 132 ? 6.73 -2.902 10.945 1 97.88 132 SER B CA 1
ATOM 2831 C C . SER B 1 132 ? 5.82 -3.312 12.094 1 97.88 132 SER B C 1
ATOM 2833 O O . SER B 1 132 ? 5.223 -2.459 12.758 1 97.88 132 SER B O 1
ATOM 2835 N N . ALA B 1 133 ? 5.688 -4.555 12.289 1 96.19 133 ALA B N 1
ATOM 2836 C CA . ALA B 1 133 ? 4.875 -5.043 13.398 1 96.19 133 ALA B CA 1
ATOM 2837 C C . ALA B 1 133 ? 5.422 -4.555 14.734 1 96.19 133 ALA B C 1
ATOM 2839 O O . ALA B 1 133 ? 4.66 -4.117 15.602 1 96.19 133 ALA B O 1
ATOM 2840 N N . PHE B 1 134 ? 6.656 -4.594 14.828 1 93.94 134 PHE B N 1
ATOM 2841 C CA . PHE B 1 134 ? 7.285 -4.102 16.047 1 93.94 134 PHE B CA 1
ATOM 2842 C C . PHE B 1 134 ? 7.062 -2.602 16.203 1 93.94 134 PHE B C 1
ATOM 2844 O O . PHE B 1 134 ? 6.848 -2.115 17.328 1 93.94 134 PHE B O 1
ATOM 2851 N N . TRP B 1 135 ? 7.16 -1.942 15.172 1 94.12 135 TRP B N 1
ATOM 2852 C CA . TRP B 1 135 ? 6.941 -0.5 15.203 1 94.12 135 TRP B CA 1
ATOM 2853 C C . TRP B 1 135 ? 5.508 -0.177 15.609 1 94.12 135 TRP B C 1
ATOM 2855 O O . TRP B 1 135 ? 5.262 0.799 16.328 1 94.12 135 TRP B O 1
ATOM 2865 N N . SER B 1 136 ? 4.617 -0.981 15.156 1 93.88 136 SER B N 1
ATOM 2866 C CA . SER B 1 136 ? 3.209 -0.751 15.461 1 93.88 136 SER B CA 1
ATOM 2867 C C . SER B 1 136 ? 2.936 -0.924 16.953 1 93.88 136 SER B C 1
ATOM 2869 O O . SER B 1 136 ? 2.035 -0.287 17.5 1 93.88 136 SER B O 1
ATOM 2871 N N . TRP B 1 137 ? 3.648 -1.717 17.547 1 92.38 137 TRP B N 1
ATOM 2872 C CA . TRP B 1 137 ? 3.594 -1.815 19 1 92.38 137 TRP B CA 1
ATOM 2873 C C . TRP B 1 137 ? 3.951 -0.483 19.641 1 92.38 137 TRP B C 1
ATOM 2875 O O . TRP B 1 137 ? 3.426 -0.143 20.703 1 92.38 137 TRP B O 1
ATOM 2885 N N . GLY B 1 138 ? 4.754 0.269 19.047 1 93.56 138 GLY B N 1
ATOM 2886 C CA . GLY B 1 138 ? 5.137 1.593 19.516 1 93.56 138 GLY B CA 1
ATOM 2887 C C . GLY B 1 138 ? 3.973 2.566 19.562 1 93.56 138 GLY B C 1
ATOM 2888 O O . GLY B 1 138 ? 3.959 3.484 20.391 1 93.56 138 GLY B O 1
ATOM 2889 N N . TYR B 1 139 ? 3.023 2.359 18.688 1 94.69 139 TYR B N 1
ATOM 2890 C CA . TYR B 1 139 ? 1.858 3.236 18.719 1 94.69 139 TYR B CA 1
ATOM 2891 C C . TYR B 1 139 ? 1.096 3.092 20.031 1 94.69 139 TYR B C 1
ATOM 2893 O O . TYR B 1 139 ? 0.677 4.086 20.625 1 94.69 139 TYR B O 1
ATOM 2901 N N . THR B 1 140 ? 0.913 1.91 20.438 1 92.62 140 THR B N 1
ATOM 2902 C CA . THR B 1 140 ? 0.21 1.649 21.688 1 92.62 140 THR B CA 1
ATOM 2903 C C . THR B 1 140 ? 0.997 2.199 22.875 1 92.62 140 THR B C 1
ATOM 2905 O O . THR B 1 140 ? 0.415 2.766 23.797 1 92.62 140 THR B O 1
ATOM 2908 N N . ARG B 1 141 ? 2.242 2.094 22.828 1 93.31 141 ARG B N 1
ATOM 2909 C CA . ARG B 1 141 ? 3.084 2.621 23.891 1 93.31 141 ARG B CA 1
ATOM 2910 C C . ARG B 1 141 ? 3.025 4.145 23.938 1 93.31 141 ARG B C 1
ATOM 2912 O O . ARG B 1 141 ? 3.025 4.738 25.016 1 93.31 141 ARG B O 1
ATOM 2919 N N . LEU B 1 142 ? 3.051 4.695 22.797 1 93.94 142 LEU B N 1
ATOM 2920 C CA . LEU B 1 142 ? 2.939 6.148 22.734 1 93.94 142 LEU B CA 1
ATOM 2921 C C . LEU B 1 142 ? 1.631 6.621 23.359 1 93.94 142 LEU B C 1
ATOM 2923 O O . LEU B 1 142 ? 1.604 7.637 24.062 1 93.94 142 LEU B O 1
ATOM 2927 N N . SER B 1 143 ? 0.581 5.91 23.031 1 94.56 143 SER B N 1
ATOM 2928 C CA . SER B 1 143 ? -0.708 6.238 23.641 1 94.56 143 SER B CA 1
ATOM 2929 C C . SER B 1 143 ? -0.612 6.281 25.156 1 94.56 143 SER B C 1
ATOM 2931 O O . SER B 1 143 ? -1.085 7.227 25.797 1 94.56 143 SER B O 1
ATOM 2933 N N . THR B 1 144 ? -0.011 5.371 25.75 1 92.62 144 THR B N 1
ATOM 2934 C CA . THR B 1 144 ? 0.127 5.273 27.188 1 92.62 144 THR B CA 1
ATOM 2935 C C . THR B 1 144 ? 1.031 6.383 27.719 1 92.62 144 THR B C 1
ATOM 2937 O O . THR B 1 144 ? 0.771 6.945 28.797 1 92.62 144 THR B O 1
ATOM 2940 N N . LYS B 1 145 ? 2.082 6.664 27.016 1 92.56 145 LYS B N 1
ATOM 2941 C CA . LYS B 1 145 ? 3.01 7.719 27.422 1 92.56 145 LYS B CA 1
ATOM 2942 C C . LYS B 1 145 ? 2.322 9.078 27.422 1 92.56 145 LYS B C 1
ATOM 2944 O O . LYS B 1 145 ? 2.561 9.906 28.297 1 92.56 145 LYS B O 1
ATOM 2949 N N . LEU B 1 146 ? 1.487 9.273 26.406 1 91.88 146 LEU B N 1
ATOM 2950 C CA . LEU B 1 146 ? 0.757 10.531 26.328 1 91.88 146 LEU B CA 1
ATOM 2951 C C . LEU B 1 146 ? -0.193 10.688 27.516 1 91.88 146 LEU B C 1
ATOM 2953 O O . LEU B 1 146 ? -0.392 11.797 28.016 1 91.88 146 LEU B O 1
ATOM 2957 N N . ASP B 1 147 ? -0.75 9.672 27.922 1 87.38 147 ASP B N 1
ATOM 2958 C CA . ASP B 1 147 ? -1.683 9.664 29.047 1 87.38 147 ASP B CA 1
ATOM 2959 C C . ASP B 1 147 ? -0.959 9.93 30.359 1 87.38 147 ASP B C 1
ATOM 2961 O O . ASP B 1 147 ? -1.405 10.75 31.156 1 87.38 147 ASP B O 1
ATOM 2965 N N . LYS B 1 148 ? 0.165 9.359 30.547 1 90 148 LYS B N 1
ATOM 2966 C CA . LYS B 1 148 ? 0.912 9.453 31.797 1 90 148 LYS B CA 1
ATOM 2967 C C . LYS B 1 148 ? 1.538 10.836 31.953 1 90 148 LYS B C 1
ATOM 2969 O O . LYS B 1 148 ? 1.621 11.359 33.062 1 90 148 LYS B O 1
ATOM 2974 N N . ARG B 1 149 ? 1.938 11.477 30.875 1 90.25 149 ARG B N 1
ATOM 2975 C CA . ARG B 1 149 ? 2.697 12.727 30.953 1 90.25 149 ARG B CA 1
ATOM 2976 C C . ARG B 1 149 ? 1.789 13.93 30.766 1 90.25 149 ARG B C 1
ATOM 2978 O O . ARG B 1 149 ? 2.244 15.078 30.844 1 90.25 149 ARG B O 1
ATOM 2985 N N . SER B 1 150 ? 0.55 13.82 30.625 1 86.56 150 SER B N 1
ATOM 2986 C CA . SER B 1 150 ? -0.379 14.914 30.359 1 86.56 150 SER B CA 1
ATOM 2987 C C . SER B 1 150 ? 0.158 15.844 29.281 1 86.56 150 SER B C 1
ATOM 2989 O O . SER B 1 150 ? 0.213 17.062 29.469 1 86.56 150 SER B O 1
ATOM 2991 N N . THR B 1 151 ? 0.505 15.266 28.188 1 89.44 151 THR B N 1
ATOM 2992 C CA . THR B 1 151 ? 1.119 15.992 27.078 1 89.44 151 THR B CA 1
ATOM 2993 C C . THR B 1 151 ? 0.099 16.891 26.391 1 89.44 151 THR B C 1
ATOM 2995 O O . THR B 1 151 ? -1.026 16.469 26.125 1 89.44 151 THR B O 1
ATOM 2998 N N . PRO B 1 152 ? 0.503 18.141 26.141 1 91.12 152 PRO B N 1
ATOM 2999 C CA . PRO B 1 152 ? -0.399 19.016 25.391 1 91.12 152 PRO B CA 1
ATOM 3000 C C . PRO B 1 152 ? -0.745 18.469 24.016 1 91.12 152 PRO B C 1
ATOM 3002 O O . PRO B 1 152 ? 0.059 17.75 23.406 1 91.12 152 PRO B O 1
ATOM 3005 N N . VAL B 1 153 ? -1.865 18.797 23.547 1 91.81 153 VAL B N 1
ATOM 3006 C CA . VAL B 1 153 ? -2.451 18.219 22.344 1 91.81 153 VAL B CA 1
ATOM 3007 C C . VAL B 1 153 ? -1.55 18.5 21.141 1 91.81 153 VAL B C 1
ATOM 3009 O O . VAL B 1 153 ? -1.378 17.625 20.281 1 91.81 153 VAL B O 1
ATOM 3012 N N . GLY B 1 154 ? -0.997 19.656 21.016 1 91.25 154 GLY B N 1
ATOM 3013 C CA . GLY B 1 154 ? -0.107 19.969 19.922 1 91.25 154 GLY B CA 1
ATOM 3014 C C . GLY B 1 154 ? 1.141 19.109 19.875 1 91.25 154 GLY B C 1
ATOM 3015 O O . GLY B 1 154 ? 1.533 18.625 18.828 1 91.25 154 GLY B O 1
ATOM 3016 N N . GLU B 1 155 ? 1.764 18.969 21 1 92.56 155 GLU B N 1
ATOM 3017 C CA . GLU B 1 155 ? 2.949 18.125 21.094 1 92.56 155 GLU B CA 1
ATOM 3018 C C . GLU B 1 155 ? 2.615 16.672 20.812 1 92.56 155 GLU B C 1
ATOM 3020 O O . GLU B 1 155 ? 3.395 15.961 20.172 1 92.56 155 GLU B O 1
ATOM 3025 N N . ALA B 1 156 ? 1.512 16.266 21.297 1 94.62 156 ALA B N 1
ATOM 3026 C CA . ALA B 1 156 ? 1.057 14.906 21.031 1 94.62 156 ALA B CA 1
ATOM 3027 C C . ALA B 1 156 ? 0.883 14.664 19.547 1 94.62 156 ALA B C 1
ATOM 3029 O O . ALA B 1 156 ? 1.266 13.609 19.031 1 94.62 156 ALA B O 1
ATOM 3030 N N . ALA B 1 157 ? 0.298 15.578 18.906 1 94.06 157 ALA B N 1
ATOM 3031 C CA . ALA B 1 157 ? 0.088 15.469 17.469 1 94.06 157 ALA B CA 1
ATOM 3032 C C . ALA B 1 157 ? 1.417 15.359 16.719 1 94.06 157 ALA B C 1
ATOM 3034 O O . ALA B 1 157 ? 1.55 14.555 15.789 1 94.06 157 ALA B O 1
ATOM 3035 N N . VAL B 1 158 ? 2.338 16.094 17.141 1 91.88 158 VAL B N 1
ATOM 3036 C CA . VAL B 1 158 ? 3.648 16.109 16.5 1 91.88 158 VAL B CA 1
ATOM 3037 C C . VAL B 1 158 ? 4.34 14.766 16.719 1 91.88 158 VAL B C 1
ATOM 3039 O O . VAL B 1 158 ? 4.895 14.18 15.781 1 91.88 158 VAL B O 1
ATOM 3042 N N . LYS B 1 159 ? 4.332 14.32 17.922 1 93.5 159 LYS B N 1
ATOM 3043 C CA . LYS B 1 159 ? 4.957 13.039 18.234 1 93.5 159 LYS B CA 1
ATOM 3044 C C . LYS B 1 159 ? 4.297 11.898 17.469 1 93.5 159 LYS B C 1
ATOM 3046 O O . LYS B 1 159 ? 4.984 11.023 16.922 1 93.5 159 LYS B O 1
ATOM 3051 N N . ALA B 1 160 ? 3.018 11.953 17.406 1 95.62 160 ALA B N 1
ATOM 3052 C CA . ALA B 1 160 ? 2.283 10.938 16.656 1 95.62 160 ALA B CA 1
ATOM 3053 C C . ALA B 1 160 ? 2.645 10.977 15.172 1 95.62 160 ALA B C 1
ATOM 3055 O O . ALA B 1 160 ? 2.955 9.938 14.578 1 95.62 160 ALA B O 1
ATOM 3056 N N . THR B 1 161 ? 2.596 12.117 14.617 1 93.56 161 THR B N 1
ATOM 3057 C CA . THR B 1 161 ? 2.883 12.266 13.195 1 93.56 161 THR B CA 1
ATOM 3058 C C . THR B 1 161 ? 4.301 11.797 12.883 1 93.56 161 THR B C 1
ATOM 3060 O O . THR B 1 161 ? 4.531 11.156 11.852 1 93.56 161 THR B O 1
ATOM 3063 N N . SER B 1 162 ? 5.207 12.094 13.742 1 93.75 162 SER B N 1
ATOM 3064 C CA . SER B 1 162 ? 6.598 11.719 13.523 1 93.75 162 SER B CA 1
ATOM 3065 C C . SER B 1 162 ? 6.762 10.195 13.516 1 93.75 162 SER B C 1
ATOM 3067 O O . SER B 1 162 ? 7.426 9.641 12.641 1 93.75 162 SER B O 1
ATOM 3069 N N . THR B 1 163 ? 6.211 9.562 14.484 1 94.62 163 THR B N 1
ATOM 3070 C CA . THR B 1 163 ? 6.309 8.109 14.555 1 94.62 163 THR B CA 1
ATOM 3071 C C . THR B 1 163 ? 5.574 7.461 13.383 1 94.62 163 THR B C 1
ATOM 3073 O O . THR B 1 163 ? 6.012 6.43 12.859 1 94.62 163 THR B O 1
ATOM 3076 N N . LEU B 1 164 ? 4.469 8.062 12.953 1 95.69 164 LEU B N 1
ATOM 3077 C CA . LEU B 1 164 ? 3.699 7.535 11.828 1 95.69 164 LEU B CA 1
ATOM 3078 C C . LEU B 1 164 ? 4.48 7.652 10.523 1 95.69 164 LEU B C 1
ATOM 3080 O O . LEU B 1 164 ? 4.371 6.793 9.648 1 95.69 164 LEU B O 1
ATOM 3084 N N . ARG B 1 165 ? 5.254 8.664 10.391 1 93.62 165 ARG B N 1
ATOM 3085 C CA . ARG B 1 165 ? 6.078 8.836 9.195 1 93.62 165 ARG B CA 1
ATOM 3086 C C . ARG B 1 165 ? 7.07 7.684 9.047 1 93.62 165 ARG B C 1
ATOM 3088 O O . ARG B 1 165 ? 7.312 7.207 7.941 1 93.62 165 ARG B O 1
ATOM 3095 N N . MET B 1 166 ? 7.586 7.336 10.156 1 95.12 166 MET B N 1
ATOM 3096 C CA . MET B 1 166 ? 8.5 6.199 10.133 1 95.12 166 MET B CA 1
ATOM 3097 C C . MET B 1 166 ? 7.762 4.914 9.789 1 95.12 166 MET B C 1
ATOM 3099 O O . MET B 1 166 ? 8.242 4.113 8.984 1 95.12 166 MET B O 1
ATOM 3103 N N . GLY B 1 167 ? 6.656 4.695 10.391 1 96.62 167 GLY B N 1
ATOM 3104 C CA . GLY B 1 167 ? 5.84 3.543 10.031 1 96.62 167 GLY B CA 1
ATOM 3105 C C . GLY B 1 167 ? 5.469 3.512 8.562 1 96.62 167 GLY B C 1
ATOM 3106 O O . GLY B 1 167 ? 5.477 2.449 7.934 1 96.62 167 GLY B O 1
ATOM 3107 N N . LEU B 1 168 ? 5.148 4.625 8.047 1 95.75 168 LEU B N 1
ATOM 3108 C CA . LEU B 1 168 ? 4.828 4.758 6.629 1 95.75 168 LEU B CA 1
ATOM 3109 C C . LEU B 1 168 ? 6.004 4.332 5.762 1 95.75 168 LEU B C 1
ATOM 3111 O O . LEU B 1 168 ? 5.836 3.561 4.812 1 95.75 168 LEU B O 1
ATOM 3115 N N . ALA B 1 169 ? 7.156 4.809 6.051 1 95.56 169 ALA B N 1
ATOM 3116 C CA . ALA B 1 169 ? 8.359 4.504 5.289 1 95.56 169 ALA B CA 1
ATOM 3117 C C . ALA B 1 169 ? 8.672 3.008 5.32 1 95.56 169 ALA B C 1
ATOM 3119 O O . ALA B 1 169 ? 9 2.416 4.289 1 95.56 169 ALA B O 1
ATOM 3120 N N . ILE B 1 170 ? 8.562 2.434 6.465 1 97.44 170 ILE B N 1
ATOM 3121 C CA . ILE B 1 170 ? 8.836 1.011 6.629 1 97.44 170 ILE B CA 1
ATOM 3122 C C . ILE B 1 170 ? 7.863 0.192 5.785 1 97.44 170 ILE B C 1
ATOM 3124 O O . ILE B 1 170 ? 8.273 -0.732 5.074 1 97.44 170 ILE B O 1
ATOM 3128 N N . ASN B 1 171 ? 6.613 0.539 5.883 1 98.12 171 ASN B N 1
ATOM 3129 C CA . ASN B 1 171 ? 5.598 -0.218 5.16 1 98.12 171 ASN B CA 1
ATOM 3130 C C . ASN B 1 171 ? 5.711 -0.012 3.654 1 98.12 171 ASN B C 1
ATOM 3132 O O . ASN B 1 171 ? 5.516 -0.949 2.879 1 98.12 171 ASN B O 1
ATOM 3136 N N . LEU B 1 172 ? 6.023 1.178 3.248 1 96.31 172 LEU B N 1
ATOM 3137 C CA . LEU B 1 172 ? 6.188 1.43 1.821 1 96.31 172 LEU B CA 1
ATOM 3138 C C . LEU B 1 172 ? 7.395 0.677 1.271 1 96.31 172 LEU B C 1
ATOM 3140 O O . LEU B 1 172 ? 7.324 0.083 0.193 1 96.31 172 LEU B O 1
ATOM 3144 N N . PHE B 1 173 ? 8.453 0.71 2.037 1 97.38 173 PHE B N 1
ATOM 3145 C CA . PHE B 1 173 ? 9.656 -0.006 1.637 1 97.38 173 PHE B CA 1
ATOM 3146 C C . PHE B 1 173 ? 9.398 -1.506 1.565 1 97.38 173 PHE B C 1
ATOM 3148 O O . PHE B 1 173 ? 9.711 -2.148 0.561 1 97.38 173 PHE B O 1
ATOM 3155 N N . GLY B 1 174 ? 8.875 -2.051 2.582 1 98.44 174 GLY B N 1
ATOM 3156 C CA . GLY B 1 174 ? 8.594 -3.477 2.617 1 98.44 174 GLY B CA 1
ATOM 3157 C C . GLY B 1 174 ? 7.609 -3.916 1.546 1 98.44 174 GLY B C 1
ATOM 3158 O O . GLY B 1 174 ? 7.809 -4.945 0.9 1 98.44 174 GLY B O 1
ATOM 3159 N N . MET B 1 175 ? 6.57 -3.135 1.381 1 98 175 MET B N 1
ATOM 3160 C CA . MET B 1 175 ? 5.586 -3.447 0.35 1 98 175 MET B CA 1
ATOM 3161 C C . MET B 1 175 ? 6.219 -3.41 -1.037 1 98 175 MET B C 1
ATOM 3163 O O . MET B 1 175 ? 5.93 -4.266 -1.879 1 98 175 MET B O 1
ATOM 3167 N N . GLY B 1 176 ? 7.039 -2.406 -1.279 1 98 176 GLY B N 1
ATOM 3168 C CA . GLY B 1 176 ? 7.734 -2.318 -2.553 1 98 176 GLY B CA 1
ATOM 3169 C C . GLY B 1 176 ? 8.602 -3.531 -2.846 1 98 176 GLY B C 1
ATOM 3170 O O . GLY B 1 176 ? 8.562 -4.07 -3.951 1 98 176 GLY B O 1
ATOM 3171 N N . MET B 1 177 ? 9.336 -3.934 -1.868 1 98.19 177 MET B N 1
ATOM 3172 C CA . MET B 1 177 ? 10.18 -5.113 -2.025 1 98.19 177 MET B CA 1
ATOM 3173 C C . MET B 1 177 ? 9.336 -6.359 -2.268 1 98.19 177 MET B C 1
ATOM 3175 O O . MET B 1 177 ? 9.695 -7.203 -3.096 1 98.19 177 MET B O 1
ATOM 3179 N N . SER B 1 178 ? 8.242 -6.504 -1.529 1 98.25 178 SER B N 1
ATOM 3180 C CA . SER B 1 178 ? 7.363 -7.656 -1.681 1 98.25 178 SER B CA 1
ATOM 3181 C C . SER B 1 178 ? 6.719 -7.684 -3.064 1 98.25 178 SER B C 1
ATOM 3183 O O . SER B 1 178 ? 6.551 -8.75 -3.652 1 98.25 178 SER B O 1
ATOM 3185 N N . ILE B 1 179 ? 6.355 -6.52 -3.545 1 97.81 179 ILE B N 1
ATOM 3186 C CA . ILE B 1 179 ? 5.727 -6.438 -4.859 1 97.81 179 ILE B CA 1
ATOM 3187 C C . ILE B 1 179 ? 6.746 -6.789 -5.941 1 97.81 179 ILE B C 1
ATOM 3189 O O . ILE B 1 179 ? 6.434 -7.523 -6.879 1 97.81 179 ILE B O 1
ATOM 3193 N N . LEU B 1 180 ? 7.941 -6.289 -5.863 1 96.88 180 LEU B N 1
ATOM 3194 C CA . LEU B 1 180 ? 9 -6.668 -6.793 1 96.88 180 LEU B CA 1
ATOM 3195 C C . LEU B 1 180 ? 9.258 -8.172 -6.738 1 96.88 180 LEU B C 1
ATOM 3197 O O . LEU B 1 180 ? 9.445 -8.812 -7.773 1 96.88 180 LEU B O 1
ATOM 3201 N N . GLY B 1 181 ? 9.312 -8.68 -5.543 1 96.56 181 GLY B N 1
ATOM 3202 C CA . GLY B 1 181 ? 9.422 -10.117 -5.383 1 96.56 181 GLY B CA 1
ATOM 3203 C C . GLY B 1 181 ? 8.273 -10.883 -6.023 1 96.56 181 GLY B C 1
ATOM 3204 O O . GLY B 1 181 ? 8.492 -11.906 -6.676 1 96.56 181 GLY B O 1
ATOM 3205 N N . ALA B 1 182 ? 7.09 -10.391 -5.828 1 96.31 182 ALA B N 1
ATOM 3206 C CA . ALA B 1 182 ? 5.914 -11.016 -6.43 1 96.31 182 ALA B CA 1
ATOM 3207 C C . ALA B 1 182 ? 6.035 -11.07 -7.949 1 96.31 182 ALA B C 1
ATOM 3209 O O . ALA B 1 182 ? 5.703 -12.086 -8.57 1 96.31 182 ALA B O 1
ATOM 3210 N N . GLU B 1 183 ? 6.461 -9.992 -8.547 1 95.38 183 GLU B N 1
ATOM 3211 C CA . GLU B 1 183 ? 6.637 -9.953 -10 1 95.38 183 GLU B CA 1
ATOM 3212 C C . GLU B 1 183 ? 7.621 -11.023 -10.461 1 95.38 183 GLU B C 1
ATOM 3214 O O . GLU B 1 183 ? 7.375 -11.711 -11.453 1 95.38 183 GLU B O 1
ATOM 3219 N N . ALA B 1 184 ? 8.688 -11.18 -9.75 1 93.94 184 ALA B N 1
ATOM 3220 C CA . ALA B 1 184 ? 9.688 -12.188 -10.109 1 93.94 184 ALA B CA 1
ATOM 3221 C C . ALA B 1 184 ? 9.141 -13.602 -9.898 1 93.94 184 ALA B C 1
ATOM 3223 O O . ALA B 1 184 ? 9.328 -14.477 -10.742 1 93.94 184 ALA B O 1
ATOM 3224 N N . ILE B 1 185 ? 8.508 -13.844 -8.805 1 92.31 185 ILE B N 1
ATOM 3225 C CA . ILE B 1 185 ? 7.988 -15.156 -8.438 1 92.31 185 ILE B CA 1
ATOM 3226 C C . ILE B 1 185 ? 6.891 -15.562 -9.422 1 92.31 185 ILE B C 1
ATOM 3228 O O . ILE B 1 185 ? 6.926 -16.672 -9.977 1 92.31 185 ILE B O 1
ATOM 3232 N N . VAL B 1 186 ? 5.953 -14.68 -9.672 1 93.5 186 VAL B N 1
ATOM 3233 C CA . VAL B 1 186 ? 4.844 -14.969 -10.57 1 93.5 186 VAL B CA 1
ATOM 3234 C C . VAL B 1 186 ? 5.359 -15.102 -12 1 93.5 186 VAL B C 1
ATOM 3236 O O . VAL B 1 186 ? 4.863 -15.93 -12.773 1 93.5 186 VAL B O 1
ATOM 3239 N N . GLY B 1 187 ? 6.328 -14.305 -12.32 1 90.06 187 GLY B N 1
ATOM 3240 C CA . GLY B 1 187 ? 6.949 -14.438 -13.625 1 90.06 187 GLY B CA 1
ATOM 3241 C C . GLY B 1 187 ? 7.555 -15.812 -13.859 1 90.06 187 GLY B C 1
ATOM 3242 O O . GLY B 1 187 ? 7.387 -16.391 -14.93 1 90.06 187 GLY B O 1
ATOM 3243 N N . THR B 1 188 ? 8.242 -16.328 -12.93 1 89.38 188 THR B N 1
ATOM 3244 C CA . THR B 1 188 ? 8.852 -17.656 -13.055 1 89.38 188 THR B CA 1
ATOM 3245 C C . THR B 1 188 ? 7.773 -18.734 -13.117 1 89.38 188 THR B C 1
ATOM 3247 O O . THR B 1 188 ? 7.926 -19.734 -13.836 1 89.38 188 THR B O 1
ATOM 3250 N N . LEU B 1 189 ? 6.754 -18.516 -12.367 1 88 189 LEU B N 1
ATOM 3251 C CA . LEU B 1 189 ? 5.641 -19.453 -12.422 1 88 189 LEU B CA 1
ATOM 3252 C C . LEU B 1 189 ? 4.984 -19.438 -13.797 1 88 189 LEU B C 1
ATOM 3254 O O . LEU B 1 189 ? 4.602 -20.5 -14.32 1 88 189 LEU B O 1
ATOM 3258 N N . ALA B 1 190 ? 4.848 -18.281 -14.359 1 86.94 190 ALA B N 1
ATOM 3259 C CA . ALA B 1 190 ? 4.281 -18.156 -15.703 1 86.94 190 ALA B CA 1
ATOM 3260 C C . ALA B 1 190 ? 5.152 -18.891 -16.734 1 86.94 190 ALA B C 1
ATOM 3262 O O . ALA B 1 190 ? 4.637 -19.594 -17.609 1 86.94 190 ALA B O 1
ATOM 3263 N N . ALA B 1 191 ? 6.406 -18.75 -16.594 1 85.06 191 ALA B N 1
ATOM 3264 C CA . ALA B 1 191 ? 7.332 -19.438 -17.5 1 85.06 191 ALA B CA 1
ATOM 3265 C C . ALA B 1 191 ? 7.199 -20.953 -17.375 1 85.06 191 ALA B C 1
ATOM 3267 O O . ALA B 1 191 ? 7.195 -21.672 -18.375 1 85.06 191 ALA B O 1
ATOM 3268 N N . LYS B 1 192 ? 7.059 -21.422 -16.172 1 82.75 192 LYS B N 1
ATOM 3269 C CA . LYS B 1 192 ? 6.902 -22.859 -15.93 1 82.75 192 LYS B CA 1
ATOM 3270 C C . LYS B 1 192 ? 5.613 -23.391 -16.547 1 82.75 192 LYS B C 1
ATOM 3272 O O . LYS B 1 192 ? 5.605 -24.438 -17.172 1 82.75 192 LYS B O 1
ATOM 3277 N N . THR B 1 193 ? 4.555 -22.75 -16.359 1 83.12 193 THR B N 1
ATOM 3278 C CA . THR B 1 193 ? 3.268 -23.219 -16.859 1 83.12 193 THR B CA 1
ATOM 3279 C C . THR B 1 193 ? 3.211 -23.156 -18.375 1 83.12 193 THR B C 1
ATOM 3281 O O . THR B 1 193 ? 2.547 -23.969 -19.016 1 83.12 193 THR B O 1
ATOM 3284 N N . LEU B 1 194 ? 3.863 -22.172 -18.953 1 78.38 194 LEU B N 1
ATOM 3285 C CA . LEU B 1 194 ? 3.863 -22.016 -20.406 1 78.38 194 LEU B CA 1
ATOM 3286 C C . LEU B 1 194 ? 4.738 -23.094 -21.062 1 78.38 194 LEU B C 1
ATOM 3288 O O . LEU B 1 194 ? 4.469 -23.516 -22.188 1 78.38 194 LEU B O 1
ATOM 3292 N N . THR B 1 195 ? 5.73 -23.609 -20.359 1 76.56 195 THR B N 1
ATOM 3293 C CA . THR B 1 195 ? 6.629 -24.625 -20.906 1 76.56 195 THR B CA 1
ATOM 3294 C C . THR B 1 195 ? 6.117 -26.016 -20.594 1 76.56 195 THR B C 1
ATOM 3296 O O . THR B 1 195 ? 6.426 -26.969 -21.312 1 76.56 195 THR B O 1
ATOM 3299 N N . GLN B 1 196 ? 5.43 -26.109 -19.422 1 67.31 196 GLN B N 1
ATOM 3300 C CA . GLN B 1 196 ? 4.902 -27.422 -19.031 1 67.31 196 GLN B CA 1
ATOM 3301 C C . GLN B 1 196 ? 3.848 -27.906 -20.031 1 67.31 196 GLN B C 1
ATOM 3303 O O . GLN B 1 196 ? 3.676 -29.109 -20.219 1 67.31 196 GLN B O 1
ATOM 3308 N N . GLY B 1 197 ? 2.984 -27 -20.453 1 57.94 197 GLY B N 1
ATOM 3309 C CA . GLY B 1 197 ? 1.991 -27.422 -21.422 1 57.94 197 GLY B CA 1
ATOM 3310 C C . GLY B 1 197 ? 2.598 -28.094 -22.641 1 57.94 197 GLY B C 1
ATOM 3311 O O . GLY B 1 197 ? 2.039 -29.078 -23.156 1 57.94 197 GLY B O 1
ATOM 3312 N N . SER B 1 198 ? 3.6 -27.609 -23.047 1 55.09 198 SER B N 1
ATOM 3313 C CA . SER B 1 198 ? 4.238 -28.203 -24.203 1 55.09 198 SER B CA 1
ATOM 3314 C C . SER B 1 198 ? 4.852 -29.562 -23.875 1 55.09 198 SER B C 1
ATOM 3316 O O . SER B 1 198 ? 4.898 -30.453 -24.719 1 55.09 198 SER B O 1
ATOM 3318 N N . ALA B 1 199 ? 5.309 -29.609 -22.594 1 51.62 199 ALA B N 1
ATOM 3319 C CA . ALA B 1 199 ? 5.961 -30.859 -22.188 1 51.62 199 ALA B CA 1
ATOM 3320 C C . ALA B 1 199 ? 4.934 -31.953 -21.938 1 51.62 199 ALA B C 1
ATOM 3322 O O . ALA B 1 199 ? 5.227 -33.125 -22.125 1 51.62 199 ALA B O 1
ATOM 3323 N N . LEU B 1 200 ? 3.754 -31.609 -21.203 1 49.56 200 LEU B N 1
ATOM 3324 C CA . LEU B 1 200 ? 2.736 -32.656 -21.062 1 49.56 200 LEU B CA 1
ATOM 3325 C C . LEU B 1 200 ? 2.465 -33.344 -22.391 1 49.56 200 LEU B C 1
ATOM 3327 O O . LEU B 1 200 ? 2.193 -34.531 -22.438 1 49.56 200 LEU B O 1
ATOM 3331 N N . VAL B 1 201 ? 2.393 -32.5 -23.5 1 45.19 201 VAL B N 1
ATOM 3332 C CA . VAL B 1 201 ? 2.197 -33.188 -24.766 1 45.19 201 VAL B CA 1
ATOM 3333 C C . VAL B 1 201 ? 3.391 -34.094 -25.062 1 45.19 201 VAL B C 1
ATOM 3335 O O . VAL B 1 201 ? 3.234 -35.188 -25.625 1 45.19 201 VAL B O 1
ATOM 3338 N N . ALA B 1 202 ? 4.559 -33.531 -24.859 1 45.38 202 ALA B N 1
ATOM 3339 C CA . ALA B 1 202 ? 5.637 -34.406 -25.281 1 45.38 202 ALA B CA 1
ATOM 3340 C C . ALA B 1 202 ? 5.863 -35.531 -24.25 1 45.38 202 ALA B C 1
ATOM 3342 O O . ALA B 1 202 ? 5.617 -36.688 -24.531 1 45.38 202 ALA B O 1
ATOM 3343 N N . THR B 1 203 ? 7.176 -35.75 -23.531 1 44.53 203 THR B N 1
ATOM 3344 C CA . THR B 1 203 ? 7.691 -36.875 -22.75 1 44.53 203 THR B CA 1
ATOM 3345 C C . THR B 1 203 ? 7.281 -36.781 -21.297 1 44.53 203 THR B C 1
ATOM 3347 O O . THR B 1 203 ? 7.117 -35.656 -20.766 1 44.53 203 THR B O 1
ATOM 3350 N N . ALA B 1 204 ? 6.555 -37.781 -20.625 1 40.28 204 ALA B N 1
ATOM 3351 C CA . ALA B 1 204 ? 6.293 -38.156 -19.25 1 40.28 204 ALA B CA 1
ATOM 3352 C C . ALA B 1 204 ? 7.398 -37.656 -18.312 1 40.28 204 ALA B C 1
ATOM 3354 O O . ALA B 1 204 ? 7.625 -38.25 -17.25 1 40.28 204 ALA B O 1
ATOM 3355 N N . SER B 1 205 ? 8.438 -36.969 -18.672 1 41.22 205 SER B N 1
ATOM 3356 C CA . SER B 1 205 ? 9.578 -36.906 -17.75 1 41.22 205 SER B CA 1
ATOM 3357 C C . SER B 1 205 ? 9.219 -36.156 -16.469 1 41.22 205 SER B C 1
ATOM 3359 O O . SER B 1 205 ? 8.18 -35.5 -16.391 1 41.22 205 SER B O 1
ATOM 3361 N N . GLY B 1 206 ? 10.297 -35.688 -15.391 1 42.72 206 GLY B N 1
ATOM 3362 C CA . GLY B 1 206 ? 10.406 -35.438 -13.969 1 42.72 206 GLY B CA 1
ATOM 3363 C C . GLY B 1 206 ? 9.578 -34.25 -13.516 1 42.72 206 GLY B C 1
ATOM 3364 O O . GLY B 1 206 ? 9.227 -33.375 -14.328 1 42.72 206 GLY B O 1
ATOM 3365 N N . ALA B 1 207 ? 8.695 -34.406 -12.445 1 47.66 207 ALA B N 1
ATOM 3366 C CA . ALA B 1 207 ? 7.797 -33.594 -11.617 1 47.66 207 ALA B CA 1
ATOM 3367 C C . ALA B 1 207 ? 8.328 -32.156 -11.461 1 47.66 207 ALA B C 1
ATOM 3369 O O . ALA B 1 207 ? 7.598 -31.281 -11.023 1 47.66 207 ALA B O 1
ATOM 3370 N N . SER B 1 208 ? 9.68 -31.922 -11.836 1 50.53 208 SER B N 1
ATOM 3371 C CA . SER B 1 208 ? 10.281 -30.625 -11.523 1 50.53 208 SER B CA 1
ATOM 3372 C C . SER B 1 208 ? 9.828 -29.547 -12.508 1 50.53 208 SER B C 1
ATOM 3374 O O . SER B 1 208 ? 9.953 -28.359 -12.234 1 50.53 208 SER B O 1
ATOM 3376 N N . GLY B 1 209 ? 9.086 -29.953 -13.578 1 56.84 209 GLY B N 1
ATOM 3377 C CA . GLY B 1 209 ? 8.695 -28.984 -14.586 1 56.84 209 GLY B CA 1
ATOM 3378 C C . GLY B 1 209 ? 7.289 -28.453 -14.383 1 56.84 209 GLY B C 1
ATOM 3379 O O . GLY B 1 209 ? 6.918 -27.438 -14.977 1 56.84 209 GLY B O 1
ATOM 3380 N N . PHE B 1 210 ? 6.609 -29.047 -13.453 1 68.38 210 PHE B N 1
ATOM 3381 C CA . PHE B 1 210 ? 5.219 -28.656 -13.227 1 68.38 210 PHE B CA 1
ATOM 3382 C C . PHE B 1 210 ? 5.102 -27.734 -12.023 1 68.38 210 PHE B C 1
ATOM 3384 O O . PHE B 1 210 ? 5.93 -27.781 -11.109 1 68.38 210 PHE B O 1
ATOM 3391 N N . VAL B 1 211 ? 4.195 -26.812 -12.18 1 76.88 211 VAL B N 1
ATOM 3392 C CA . VAL B 1 211 ? 3.891 -26 -11.016 1 76.88 211 VAL B CA 1
ATOM 3393 C C . VAL B 1 211 ? 3.502 -26.891 -9.836 1 76.88 211 VAL B C 1
ATOM 3395 O O . VAL B 1 211 ? 2.611 -27.734 -9.961 1 76.88 211 VAL B O 1
ATOM 3398 N N . GLN B 1 212 ? 4.328 -26.828 -8.812 1 77.81 212 GLN B N 1
ATOM 3399 C CA . GLN B 1 212 ? 4.113 -27.625 -7.617 1 77.81 212 GLN B CA 1
ATOM 3400 C C . GLN B 1 212 ? 3.449 -26.812 -6.512 1 77.81 212 GLN B C 1
ATOM 3402 O O . GLN B 1 212 ? 3.41 -25.578 -6.586 1 77.81 212 GLN B O 1
ATOM 3407 N N . ALA B 1 213 ? 2.98 -27.516 -5.523 1 82 213 ALA B N 1
ATOM 3408 C CA . ALA B 1 213 ? 2.357 -26.891 -4.363 1 82 213 ALA B CA 1
ATOM 3409 C C . ALA B 1 213 ? 3.312 -25.906 -3.691 1 82 213 ALA B C 1
ATOM 3411 O O . ALA B 1 213 ? 2.895 -24.844 -3.229 1 82 213 ALA B O 1
ATOM 3412 N N . LEU B 1 214 ? 4.574 -26.188 -3.695 1 83.88 214 LEU B N 1
ATOM 3413 C CA . LEU B 1 214 ? 5.555 -25.328 -3.035 1 83.88 214 LEU B CA 1
ATOM 3414 C C . LEU B 1 214 ? 5.656 -23.969 -3.734 1 83.88 214 LEU B C 1
ATOM 3416 O O . LEU B 1 214 ? 5.891 -22.953 -3.088 1 83.88 214 LEU B O 1
ATOM 3420 N N . ASP B 1 215 ? 5.469 -23.969 -5.035 1 87.88 215 ASP B N 1
ATOM 3421 C CA . ASP B 1 215 ? 5.492 -22.734 -5.797 1 87.88 215 ASP B CA 1
ATOM 3422 C C . ASP B 1 215 ? 4.352 -21.812 -5.371 1 87.88 215 ASP B C 1
ATOM 3424 O O . ASP B 1 215 ? 4.559 -20.609 -5.184 1 87.88 215 ASP B O 1
ATOM 3428 N N . VAL B 1 216 ? 3.244 -22.422 -5.16 1 91.19 216 VAL B N 1
ATOM 3429 C CA . VAL B 1 216 ? 2.057 -21.641 -4.828 1 91.19 216 VAL B CA 1
ATOM 3430 C C . VAL B 1 216 ? 2.125 -21.188 -3.371 1 91.19 216 VAL B C 1
ATOM 3432 O O . VAL B 1 216 ? 1.642 -20.094 -3.027 1 91.19 216 VAL B O 1
ATOM 3435 N N . LEU B 1 217 ? 2.744 -21.984 -2.555 1 91.38 217 LEU B N 1
ATOM 3436 C CA . LEU B 1 217 ? 2.91 -21.594 -1.157 1 91.38 217 LEU B CA 1
ATOM 3437 C C . LEU B 1 217 ? 3.801 -20.359 -1.036 1 91.38 217 LEU B C 1
ATOM 3439 O O . LEU B 1 217 ? 3.59 -19.531 -0.158 1 91.38 217 LEU B O 1
ATOM 3443 N N . ILE B 1 218 ? 4.77 -20.266 -1.877 1 93.31 218 ILE B N 1
ATOM 3444 C CA . ILE B 1 218 ? 5.637 -19.094 -1.888 1 93.31 218 ILE B CA 1
ATOM 3445 C C . ILE B 1 218 ? 4.836 -17.875 -2.311 1 93.31 218 ILE B C 1
ATOM 3447 O O . ILE B 1 218 ? 4.984 -16.797 -1.727 1 93.31 218 ILE B O 1
ATOM 3451 N N . VAL B 1 219 ? 4.055 -18 -3.299 1 94.56 219 VAL B N 1
ATOM 3452 C CA . VAL B 1 219 ? 3.184 -16.922 -3.742 1 94.56 219 VAL B CA 1
ATOM 3453 C C . VAL B 1 219 ? 2.252 -16.516 -2.604 1 94.56 219 VAL B C 1
ATOM 3455 O O . VAL B 1 219 ? 2.062 -15.32 -2.352 1 94.56 219 VAL B O 1
ATOM 3458 N N . GLN B 1 220 ? 1.708 -17.516 -1.928 1 94.44 220 GLN B N 1
ATOM 3459 C CA . GLN B 1 220 ? 0.821 -17.25 -0.8 1 94.44 220 GLN B CA 1
ATOM 3460 C C . GLN B 1 220 ? 1.547 -16.484 0.301 1 94.44 220 GLN B C 1
ATOM 3462 O O . GLN B 1 220 ? 1.005 -15.523 0.857 1 94.44 220 GLN B O 1
ATOM 3467 N N . ALA B 1 221 ? 2.686 -16.922 0.651 1 96.38 221 ALA B N 1
ATOM 3468 C CA . ALA B 1 221 ? 3.479 -16.234 1.675 1 96.38 221 ALA B CA 1
ATOM 3469 C C . ALA B 1 221 ? 3.721 -14.781 1.306 1 96.38 221 ALA B C 1
ATOM 3471 O O . ALA B 1 221 ? 3.545 -13.883 2.137 1 96.38 221 ALA B O 1
ATOM 3472 N N . ASN B 1 222 ? 4.086 -14.562 0.119 1 97.06 222 ASN B N 1
ATOM 3473 C CA . ASN B 1 222 ? 4.371 -13.203 -0.337 1 97.06 222 ASN B CA 1
ATOM 3474 C C . ASN B 1 222 ? 3.113 -12.344 -0.358 1 97.06 222 ASN B C 1
ATOM 3476 O O . ASN B 1 222 ? 3.168 -11.156 -0.047 1 97.06 222 ASN B O 1
ATOM 3480 N N . THR B 1 223 ? 2.002 -12.883 -0.707 1 97.06 223 THR B N 1
ATOM 3481 C CA . THR B 1 223 ? 0.722 -12.188 -0.677 1 97.06 223 THR B CA 1
ATOM 3482 C C . THR B 1 223 ? 0.361 -11.781 0.748 1 97.06 223 THR B C 1
ATOM 3484 O O . THR B 1 223 ? -0.085 -10.656 0.983 1 97.06 223 THR B O 1
ATOM 3487 N N . ASN B 1 224 ? 0.559 -12.695 1.681 1 98 224 ASN B N 1
ATOM 3488 C CA . ASN B 1 224 ? 0.333 -12.375 3.086 1 98 224 ASN B CA 1
ATOM 3489 C C . ASN B 1 224 ? 1.208 -11.211 3.545 1 98 224 ASN B C 1
ATOM 3491 O O . ASN B 1 224 ? 0.763 -10.359 4.32 1 98 224 ASN B O 1
ATOM 3495 N N . THR B 1 225 ? 2.418 -11.25 3.09 1 98.5 225 THR B N 1
ATOM 3496 C CA . THR B 1 225 ? 3.336 -10.18 3.463 1 98.5 225 THR B CA 1
ATOM 3497 C C . THR B 1 225 ? 2.855 -8.836 2.918 1 98.5 225 THR B C 1
ATOM 3499 O O . THR B 1 225 ? 2.869 -7.828 3.631 1 98.5 225 THR B O 1
ATOM 3502 N N . ILE B 1 226 ? 2.449 -8.805 1.695 1 98.44 226 ILE B N 1
ATOM 3503 C CA . ILE B 1 226 ? 1.898 -7.594 1.103 1 98.44 226 ILE B CA 1
ATOM 3504 C C . ILE B 1 226 ? 0.677 -7.141 1.897 1 98.44 226 ILE B C 1
ATOM 3506 O O . ILE B 1 226 ? 0.527 -5.949 2.193 1 98.44 226 ILE B O 1
ATOM 3510 N N . ALA B 1 227 ? -0.197 -8.078 2.254 1 98.31 227 ALA B N 1
ATOM 3511 C CA . ALA B 1 227 ? -1.373 -7.766 3.061 1 98.31 227 ALA B CA 1
ATOM 3512 C C . ALA B 1 227 ? -0.972 -7.16 4.402 1 98.31 227 ALA B C 1
ATOM 3514 O O . ALA B 1 227 ? -1.604 -6.215 4.879 1 98.31 227 ALA B O 1
ATOM 3515 N N . ALA B 1 228 ? 0.009 -7.75 4.941 1 98.5 228 ALA B N 1
ATOM 3516 C CA . ALA B 1 228 ? 0.484 -7.234 6.223 1 98.5 228 ALA B CA 1
ATOM 3517 C C . ALA B 1 228 ? 0.903 -5.773 6.102 1 98.5 228 ALA B C 1
ATOM 3519 O O . ALA B 1 228 ? 0.528 -4.941 6.934 1 98.5 228 ALA B O 1
ATOM 3520 N N . HIS B 1 229 ? 1.707 -5.508 5.109 1 98.5 229 HIS B N 1
ATOM 3521 C CA . HIS B 1 229 ? 2.129 -4.129 4.895 1 98.5 229 HIS B CA 1
ATOM 3522 C C . HIS B 1 229 ? 0.935 -3.227 4.59 1 98.5 229 HIS B C 1
ATOM 3524 O O . HIS B 1 229 ? 0.915 -2.061 4.988 1 98.5 229 HIS B O 1
ATOM 3530 N N . PHE B 1 230 ? -0.022 -3.701 3.889 1 98.12 230 PHE B N 1
ATOM 3531 C CA . PHE B 1 230 ? -1.225 -2.936 3.586 1 98.12 230 PHE B CA 1
ATOM 3532 C C . PHE B 1 230 ? -1.952 -2.541 4.867 1 98.12 230 PHE B C 1
ATOM 3534 O O . PHE B 1 230 ? -2.371 -1.393 5.02 1 98.12 230 PHE B O 1
ATOM 3541 N N . PHE B 1 231 ? -2.125 -3.484 5.73 1 97.56 231 PHE B N 1
ATOM 3542 C CA . PHE B 1 231 ? -2.76 -3.186 7.008 1 97.56 231 PHE B CA 1
ATOM 3543 C C . PHE B 1 231 ? -1.962 -2.137 7.773 1 97.56 231 PHE B C 1
ATOM 3545 O O . PHE B 1 231 ? -2.539 -1.272 8.438 1 97.56 231 PHE B O 1
ATOM 3552 N N . GLY B 1 232 ? -0.688 -2.271 7.703 1 97.69 232 GLY B N 1
ATOM 3553 C CA . GLY B 1 232 ? 0.148 -1.246 8.305 1 97.69 232 GLY B CA 1
ATOM 3554 C C . GLY B 1 232 ? -0.089 0.135 7.727 1 97.69 232 GLY B C 1
ATOM 3555 O O . GLY B 1 232 ? -0.169 1.119 8.469 1 97.69 232 GLY B O 1
ATOM 3556 N N . LEU B 1 233 ? -0.212 0.206 6.441 1 96.06 233 LEU B N 1
ATOM 3557 C CA . LEU B 1 233 ? -0.456 1.481 5.777 1 96.06 233 LEU B CA 1
ATOM 3558 C C . LEU B 1 233 ? -1.817 2.047 6.168 1 96.06 233 LEU B C 1
ATOM 3560 O O . LEU B 1 233 ? -1.944 3.244 6.43 1 96.06 233 LEU B O 1
ATOM 3564 N N . CYS B 1 234 ? -2.797 1.202 6.195 1 96.38 234 CYS B N 1
ATOM 3565 C CA . CYS B 1 234 ? -4.129 1.63 6.609 1 96.38 234 CYS B CA 1
ATOM 3566 C C . CYS B 1 234 ? -4.105 2.188 8.023 1 96.38 234 CYS B C 1
ATOM 3568 O O . CYS B 1 234 ? -4.773 3.182 8.32 1 96.38 234 CYS B O 1
ATOM 3570 N N . ALA B 1 235 ? -3.395 1.536 8.852 1 96.75 235 ALA B N 1
ATOM 3571 C CA . ALA B 1 235 ? -3.293 1.988 10.242 1 96.75 235 ALA B CA 1
ATOM 3572 C C . ALA B 1 235 ? -2.654 3.373 10.32 1 96.75 235 ALA B C 1
ATOM 3574 O O . ALA B 1 235 ? -3.146 4.25 11.031 1 96.75 235 ALA B O 1
ATOM 3575 N N . VAL B 1 236 ? -1.57 3.531 9.562 1 96 236 VAL B N 1
ATOM 3576 C CA . VAL B 1 236 ? -0.883 4.82 9.547 1 96 236 VAL B CA 1
ATOM 3577 C C . VAL B 1 236 ? -1.849 5.914 9.102 1 96 236 VAL B C 1
ATOM 3579 O O . VAL B 1 236 ? -1.932 6.969 9.742 1 96 236 VAL B O 1
ATOM 3582 N N . MET B 1 237 ? -2.598 5.633 8.141 1 93.62 237 MET B N 1
ATOM 3583 C CA . MET B 1 237 ? -3.51 6.629 7.59 1 93.62 237 MET B CA 1
ATOM 3584 C C . MET B 1 237 ? -4.629 6.945 8.578 1 93.62 237 MET B C 1
ATOM 3586 O O . MET B 1 237 ? -4.988 8.109 8.758 1 93.62 237 MET B O 1
ATOM 3590 N N . ARG B 1 238 ? -5.109 5.961 9.18 1 94.44 238 ARG B N 1
ATOM 3591 C CA . ARG B 1 238 ? -6.203 6.148 10.133 1 94.44 238 ARG B CA 1
ATOM 3592 C C . ARG B 1 238 ? -5.75 6.961 11.336 1 94.44 238 ARG B C 1
ATOM 3594 O O . ARG B 1 238 ? -6.465 7.852 11.797 1 94.44 238 ARG B O 1
ATOM 3601 N N . ILE B 1 239 ? -4.641 6.68 11.898 1 96.06 239 ILE B N 1
ATOM 3602 C CA . ILE B 1 239 ? -4.125 7.391 13.062 1 96.06 239 ILE B CA 1
ATOM 3603 C C . ILE B 1 239 ? -3.723 8.812 12.664 1 96.06 239 ILE B C 1
ATOM 3605 O O . ILE B 1 239 ? -3.914 9.758 13.438 1 96.06 239 ILE B O 1
ATOM 3609 N N . GLN B 1 240 ? -3.199 8.922 11.422 1 94 240 GLN B N 1
ATOM 3610 C CA . GLN B 1 240 ? -2.797 10.242 10.945 1 94 240 GLN B CA 1
ATOM 3611 C C . GLN B 1 240 ? -3.99 11.188 10.891 1 94 240 GLN B C 1
ATOM 3613 O O . GLN B 1 240 ? -3.854 12.383 11.172 1 94 240 GLN B O 1
ATOM 3618 N N . GLY B 1 241 ? -5.137 10.703 10.555 1 92.06 241 GLY B N 1
ATOM 3619 C CA . GLY B 1 241 ? -6.336 11.531 10.57 1 92.06 241 GLY B CA 1
ATOM 3620 C C . GLY B 1 241 ? -6.637 12.117 11.938 1 92.06 241 GLY B C 1
ATOM 3621 O O . GLY B 1 241 ? -6.992 13.289 12.047 1 92.06 241 GLY B O 1
ATOM 3622 N N . ALA B 1 242 ? -6.477 11.344 12.883 1 92.88 242 ALA B N 1
ATOM 3623 C CA . ALA B 1 242 ? -6.699 11.805 14.25 1 92.88 242 ALA B CA 1
ATOM 3624 C C . ALA B 1 242 ? -5.617 12.797 14.672 1 92.88 242 ALA B C 1
ATOM 3626 O O . ALA B 1 242 ? -5.895 13.758 15.398 1 92.88 242 ALA B O 1
ATOM 3627 N N . ALA B 1 243 ? -4.43 12.562 14.25 1 93.62 243 ALA B N 1
ATOM 3628 C CA . ALA B 1 243 ? -3.33 13.461 14.578 1 93.62 243 ALA B CA 1
ATOM 3629 C C . ALA B 1 243 ? -3.523 14.828 13.93 1 93.62 243 ALA B C 1
ATOM 3631 O O . ALA B 1 243 ? -3.203 15.859 14.523 1 93.62 243 ALA B O 1
ATOM 3632 N N . ASP B 1 244 ? -4.023 14.805 12.727 1 88.75 244 ASP B N 1
ATOM 3633 C CA . ASP B 1 244 ? -4.293 16.047 12.023 1 88.75 244 ASP B CA 1
ATOM 3634 C C . ASP B 1 244 ? -5.352 16.875 12.758 1 88.75 244 ASP B C 1
ATOM 3636 O O . ASP B 1 244 ? -5.219 18.094 12.883 1 88.75 244 ASP B O 1
ATOM 3640 N N . VAL B 1 245 ? -6.367 16.266 13.242 1 87.81 245 VAL B N 1
ATOM 3641 C CA . VAL B 1 245 ? -7.426 16.938 13.992 1 87.81 245 VAL B CA 1
ATOM 3642 C C . VAL B 1 245 ? -6.859 17.5 15.289 1 87.81 245 VAL B C 1
ATOM 3644 O O . VAL B 1 245 ? -7.195 18.625 15.68 1 87.81 245 VAL B O 1
ATOM 3647 N N . ALA B 1 246 ? -6.055 16.797 15.891 1 91.31 246 ALA B N 1
ATOM 3648 C CA . ALA B 1 246 ? -5.414 17.266 17.125 1 91.31 246 ALA B CA 1
ATOM 3649 C C . ALA B 1 246 ? -4.527 18.469 16.844 1 91.31 246 ALA B C 1
ATOM 3651 O O . ALA B 1 246 ? -4.492 19.406 17.656 1 91.31 246 ALA B O 1
ATOM 3652 N N . ALA B 1 247 ? -3.846 18.453 15.82 1 88.31 247 ALA B N 1
ATOM 3653 C CA . ALA B 1 247 ? -2.977 19.578 15.461 1 88.31 247 ALA B CA 1
ATOM 3654 C C . ALA B 1 247 ? -3.789 20.844 15.203 1 88.31 247 ALA B C 1
ATOM 3656 O O . ALA B 1 247 ? -3.398 21.922 15.625 1 88.31 247 ALA B O 1
ATOM 3657 N N . ILE B 1 248 ? -4.883 20.75 14.57 1 83.25 248 ILE B N 1
ATOM 3658 C CA . ILE B 1 248 ? -5.758 21.875 14.266 1 83.25 248 ILE B CA 1
ATOM 3659 C C . ILE B 1 248 ? -6.352 22.438 15.562 1 83.25 248 ILE B C 1
ATOM 3661 O O . ILE B 1 248 ? -6.438 23.656 15.734 1 83.25 248 ILE B O 1
ATOM 3665 N N . SER B 1 249 ? -6.699 21.562 16.422 1 84.06 249 SER B N 1
ATOM 3666 C CA . SER B 1 249 ? -7.289 21.969 17.703 1 84.06 249 SER B CA 1
ATOM 3667 C C . SER B 1 249 ? -6.281 22.719 18.562 1 84.06 249 SER B C 1
ATOM 3669 O O . SER B 1 249 ? -6.656 23.594 19.344 1 84.06 249 SER B O 1
ATOM 3671 N N . ALA B 1 250 ? -5.035 22.438 18.438 1 85 250 ALA B N 1
ATOM 3672 C CA . ALA B 1 250 ? -3.975 23.109 19.188 1 85 250 ALA B CA 1
ATOM 3673 C C . ALA B 1 250 ? -3.758 24.531 18.672 1 85 250 ALA B C 1
ATOM 3675 O O . ALA B 1 250 ? -3.432 25.438 19.438 1 85 250 ALA B O 1
ATOM 3676 N N . SER B 1 251 ? -3.809 24.781 17.391 1 76.25 251 SER B N 1
ATOM 3677 C CA . SER B 1 251 ? -3.59 26.094 16.781 1 76.25 251 SER B CA 1
ATOM 3678 C C . SER B 1 251 ? -4.73 27.047 17.109 1 76.25 251 SER B C 1
ATOM 3680 O O . SER B 1 251 ? -4.516 28.25 17.25 1 76.25 251 SER B O 1
ATOM 3682 N N . THR B 1 252 ? -5.879 26.609 17.234 1 67.75 252 THR B N 1
ATOM 3683 C CA . THR B 1 252 ? -7.016 27.453 17.578 1 67.75 252 THR B CA 1
ATOM 3684 C C . THR B 1 252 ? -6.918 27.938 19.016 1 67.75 252 THR B C 1
ATOM 3686 O O . THR B 1 252 ? -7.465 28.984 19.375 1 67.75 252 THR B O 1
ATOM 3689 N N . LYS B 1 253 ? -6.172 27.391 20 1 63.06 253 LYS B N 1
ATOM 3690 C CA . LYS B 1 253 ? -5.98 27.797 21.391 1 63.06 253 LYS B CA 1
ATOM 3691 C C . LYS B 1 253 ? -5.004 28.953 21.484 1 63.06 253 LYS B C 1
ATOM 3693 O O . LYS B 1 253 ? -5.129 29.812 22.375 1 63.06 253 LYS B O 1
ATOM 3698 N N . SER B 1 254 ? -4.016 29 20.609 1 51.47 254 SER B N 1
ATOM 3699 C CA . SER B 1 254 ? -3.004 30.047 20.734 1 51.47 254 SER B CA 1
ATOM 3700 C C . SER B 1 254 ? -3.514 31.375 20.203 1 51.47 254 SER B C 1
ATOM 3702 O O . SER B 1 254 ? -2.826 32.406 20.297 1 51.47 254 SER B O 1
ATOM 3704 N N . VAL B 1 255 ? -4.773 31.422 19.641 1 47.62 255 VAL B N 1
ATOM 3705 C CA . VAL B 1 255 ? -5.34 32.719 19.297 1 47.62 255 VAL B CA 1
ATOM 3706 C C . VAL B 1 255 ? -6.301 33.188 20.391 1 47.62 255 VAL B C 1
ATOM 3708 O O . VAL B 1 255 ? -7.023 32.375 20.969 1 47.62 255 VAL B O 1
#

InterPro domains:
  IPR022051 Protein of unknown function DUF3611 [PF12263] (72-236)
  IPR022051 Protein of unknown function DUF3611 [PTHR34548] (68-236)

Nearest PDB structures (foldseek):
  6z0c-assembly4_D  TM=5.122E-01  e=5.954E-02  Escherichia coli
  5sv0-assembly1_B  TM=2.356E-01  e=3.778E-01  Escherichia coli DH1
  4tql-assembly1_A  TM=2.334E-01  e=1.804E+00  synthetic construct
  4wpc-assembly1_B  TM=2.886E-01  e=9.929E+00  Saccharomyces cerevisiae S288C
  9cpb-assembly1_6S  TM=2.075E-01  e=5.115E+00  Bos taurus

Solvent-accessible surface area (backbone atoms only — not comparable to full-atom values): 27415 Å² total; per-residue (Å²): 137,85,86,71,80,78,74,76,78,79,66,77,85,59,73,81,82,85,94,89,76,90,74,77,75,76,76,77,76,70,78,77,77,78,81,75,80,84,74,79,79,72,82,82,74,82,73,81,77,80,71,74,67,79,55,73,66,60,56,52,53,49,52,39,50,48,46,28,51,52,27,37,51,50,31,33,47,37,25,34,55,42,19,50,50,34,23,52,51,17,46,52,30,36,48,55,18,49,52,36,41,53,54,34,61,72,68,61,73,91,75,54,70,59,47,49,52,11,50,50,30,31,49,51,13,42,51,33,36,53,51,41,24,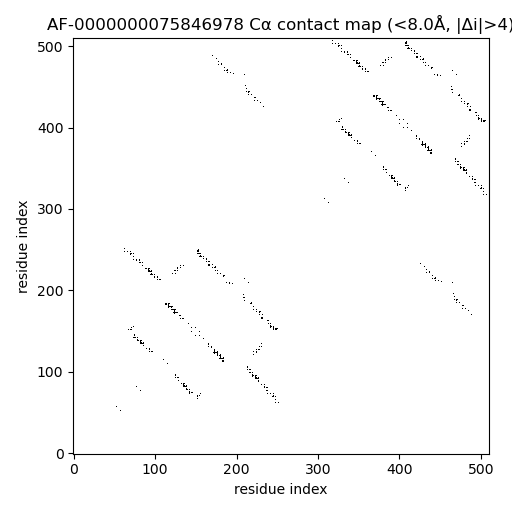56,52,28,49,47,35,34,50,48,26,52,50,44,63,74,63,69,56,54,36,44,60,48,18,50,55,50,48,54,55,37,52,52,51,44,51,42,26,50,50,16,32,50,34,20,49,55,10,47,53,34,42,48,47,52,50,40,53,33,30,60,51,31,58,59,33,71,69,59,68,91,70,74,79,84,50,47,84,44,46,53,60,43,37,43,52,44,18,41,50,30,32,37,48,21,22,48,44,45,44,53,35,40,52,57,40,43,54,35,25,52,52,15,37,54,35,38,59,61,58,80,101,139,86,83,78,78,77,74,77,78,75,67,74,84,60,73,79,77,74,90,75,80,85,76,77,70,80,74,75,76,70,78,75,75,76,81,76,80,87,73,77,80,72,80,81,73,79,72,79,76,79,71,74,65,78,55,72,65,59,57,52,51,50,50,39,51,48,46,28,50,52,28,37,51,49,31,34,48,36,24,34,55,43,18,48,50,33,24,51,50,16,46,52,30,38,49,56,18,49,53,36,40,52,55,32,62,71,68,61,72,91,76,52,72,58,48,48,53,11,50,51,29,30,49,52,13,41,52,34,36,52,52,42,24,55,51,28,49,46,34,33,50,47,27,53,50,43,63,74,64,68,55,54,34,42,60,47,18,50,55,50,49,53,54,37,52,52,52,44,50,41,27,51,51,18,34,51,32,20,48,56,9,45,53,34,42,48,48,51,50,40,53,33,29,61,51,31,58,58,35,72,70,60,67,92,69,74,78,83,50,46,84,44,45,52,59,44,37,41,54,45,18,41,50,30,32,37,48,22,22,47,44,46,45,51,36,39,53,56,40,44,54,35,26,52,53,14,38,56,35,37,60,63,58,80,102